Protein AF-0000000066895612 (afdb_homodimer)

InterPro domains:
  IPR000246 Peptidase T2, asparaginase 2 [PF01112] (24-330)
  IPR000246 Peptidase T2, asparaginase 2 [PTHR10188] (34-316)
  IPR029055 Nucleophile aminohydrolases, N-terminal [SSF56235] (32-325)

Foldseek 3Di:
DPPPDPPVPPPPCPVVLPQLPQKKKKFFDDPQLQVLRQQLVVCCVVPVDNQVSQLSSLQSSQVVCPLQWFFFAHQAALVLAFFKKKKKAWQVVRFIFIEERHFQFGSRSVLRVVCRVPHPDHYDYDPVSNVVCVVVPTDGHHSHDPNSVVLNVVCVVVQNPPDDDFQWPPPSNHHDDDTHHHPDPPRPPDDPRPFDPSFWFKMKMWGQGPVLTIMIMIMTRGGHRHHRRDGFQRRPELQQKYHHSQWWIKGKIFRRNLRVVLSQTNQLSVVSVVVDASARSQVVSQVVSCVVVVQTWMKMWIATSSGGIHMETHNDQKTKMWMDGPVDPGIDIDMDGHD/DDDPPPPVPPPPCPVVLPQLPQKKKKFFDDPQLQVLRQQLVVCCVVPVDNQVSQLSSLQSSQVVCPLQWFFFAHQAALVLAFFKKKKKAWQVVRFIFIEERHFQFGSRSVLRVVCRVPHPDHYDYDPVSNVVCVVVPTDGHHSHDPNSVVLNVVCVVQQNPPDDDFQWPPPSNHHDDDTDHNPDPPGPPDDDRPFDPSFWFKMKMWGQGPVLTIMIMIMTSGGHRHHRRDGFQRRPELQQKYHHSQWWIKGKIFRRNQRVVLSQTNQLSVVSVVVDASARSQVVSQVVSCVVVVQTWMKMWIATSSGGIHMETHNDQKTWMWMDGPVDPGIDIDMDGHD

Secondary structure (DSSP, 8-state):
---------------------SEEEEE--SHHHHHHHHHHHHHHHHH--HHHHHHHHHHHHHHHTGGGTSSTTS---TTS---EEEEEEETTTTEEEEEEEE-S-S-HHHHHHHHHHHBS-SEEEHHHHHHHHHHTTPPP-----HHHHHHHHHHHHTTT-S--B-SEES-TTT-----EEPPSS-----------GGG---EEEEEE-TT--EEEEEEE--STTPPTTB--STTSBTTTEEEETTTEEEEEEE-HHHHHTTTHHHHHHHHHHTT--HHHHHHHHHHHHHHH-TT--EEEEEEETTS-EEEEEESSSEEEEEEEETT-SSPEEEEEE--/---------------------SEEEEE--SHHHHHHHHHHHHHHHHH--HHHHHHHHHHHHHHHTGGGTSSTT----TTS---EEEEEEETTTTEEEEEEEE-S-S-HHHHHHHHHHHBS-SEEEHHHHHHHHHHTTPPP-----HHHHHHHHHHHHTTT-S--B-SEES-TTT-----EEPPSS-----------GGG---EEEEEE-TT--EEEEEEE--STTPPTTB--STTSBTTTEEEETTTEEEEEEE-HHHHHTTTHHHHHHHHHHTT--HHHHHHHHHHHHHHH-TT--EEEEEEETTS-EEEEEESSSEEEEEEEETT-SSPEEEEEE--

Sequence (678 aa):
MVWLNALMYFYILIRNCQSEVPLVITTWGSDDFQAATAKAFLTLTKTRDRMESLVEGLTECERLQCDGTVGFGGSPDETGETRLDALVFDGLTHQMGAVGSLPNVKNAARVAYAVMKYTKHSILVGDHAADFAADMGFRRESLYTNSSYIAHRKWIKQNCQPNFRKNVLPNPNKFCGPYKPAIGKNKFIYSQSQVNRRNHDTIGMIIIDSENNIAAGTSTNGANHKVPGRIGDSPIPGAGAYADNDIGGAVSTGDGDIMMRFVSSYQTVHYMREGKTPTAAAEITVRAISRKYPNFFGAIVAVNKNGHFGAACHGMDSFTFCTQNLNFKKVKVMSITCIMVWLNALMYFYILIRNCQSEVPLVITTWGSDDFQAATAKAFLTLTKTRDRMESLVEGLTECERLQCDGTVGFGGSPDETGETRLDALVFDGLTHQMGAVGSLPNVKNAARVAYAVMKYTKHSILVGDHAADFAADMGFRRESLYTNSSYIAHRKWIKQNCQPNFRKNVLPNPNKFCGPYKPAIGKNKFIYSQSQVNRRNHDTIGMIIIDSENNIAAGTSTNGANHKVPGRIGDSPIPGAGAYADNDIGGAVSTGDGDIMMRFVSSYQTVHYMREGKTPTAAAEITVRAISRKYPNFFGAIVAVNKNGHFGAACHGMDSFTFCTQNLNFKKVKVMSITCI

Nearest PDB structures (foldseek):
  9gaf-assembly1_A  TM=9.233E-01  e=8.851E-32  Elizabethkingia meningoseptica
  4o47-assembly1_B  TM=8.299E-01  e=7.944E-27  Cavia porcellus
  4o47-assembly1_A  TM=8.163E-01  e=3.533E-27  Cavia porcellus
  4o0d-assembly1_A  TM=8.291E-01  e=3.773E-26  Homo sapiens
  1apy-assembly1_C  TM=9.769E-01  e=3.639E-18  Homo sapiens

Organism: Onchocerca volvulus (NCBI:txid6282)

Structure (mmCIF, N/CA/C/O backbone):
data_AF-0000000066895612-model_v1
#
loop_
_entity.id
_entity.type
_entity.pdbx_description
1 polymer N(4)-(beta-N-acetylglucosaminyl)-L-asparaginase
#
loop_
_atom_site.group_PDB
_atom_site.id
_atom_site.type_symbol
_atom_site.label_atom_id
_atom_site.label_alt_id
_atom_site.label_comp_id
_atom_site.label_asym_id
_atom_site.label_entity_id
_atom_site.label_seq_id
_atom_site.pdbx_PDB_ins_code
_atom_site.Cartn_x
_atom_site.Cartn_y
_atom_site.Cartn_z
_atom_site.occupancy
_atom_site.B_iso_or_equiv
_atom_site.auth_seq_id
_atom_site.auth_comp_id
_atom_site.auth_asym_id
_atom_site.auth_atom_id
_atom_site.pdbx_PDB_model_num
ATOM 1 N N . MET A 1 1 ? -11.93 11.633 75.562 1 25.3 1 MET A N 1
ATOM 2 C CA . MET A 1 1 ? -12.984 12.078 74.688 1 25.3 1 MET A CA 1
ATOM 3 C C . MET A 1 1 ? -12.438 12.32 73.25 1 25.3 1 MET A C 1
ATOM 5 O O . MET A 1 1 ? -13.195 12.414 72.312 1 25.3 1 MET A O 1
ATOM 9 N N . VAL A 1 2 ? -11.234 12.852 73.062 1 30.84 2 VAL A N 1
ATOM 10 C CA . VAL A 1 2 ? -10.875 13.602 71.812 1 30.84 2 VAL A CA 1
ATOM 11 C C . VAL A 1 2 ? -10.625 12.633 70.688 1 30.84 2 VAL A C 1
ATOM 13 O O . VAL A 1 2 ? -9.539 12.07 70.562 1 30.84 2 VAL A O 1
ATOM 16 N N . TRP A 1 3 ? -11.422 11.609 70.5 1 31.06 3 TRP A N 1
ATOM 17 C CA . TRP A 1 3 ? -11.477 10.641 69.438 1 31.06 3 TRP A CA 1
ATOM 18 C C . TRP A 1 3 ? -11.688 11.344 68.062 1 31.06 3 TRP A C 1
ATOM 20 O O . TRP A 1 3 ? -12.828 11.594 67.688 1 31.06 3 TRP A O 1
ATOM 30 N N . LEU A 1 4 ? -11.117 12.609 67.875 1 33.41 4 LEU A N 1
ATOM 31 C CA . LEU A 1 4 ? -11.328 13.344 66.688 1 33.41 4 LEU A CA 1
ATOM 32 C C . LEU A 1 4 ? -11.07 12.453 65.438 1 33.41 4 LEU A C 1
ATOM 34 O O . LEU A 1 4 ? -10.062 11.742 65.438 1 33.41 4 LEU A O 1
ATOM 38 N N . ASN A 1 5 ? -12.102 12.188 64.625 1 26.89 5 ASN A N 1
ATOM 39 C CA . ASN A 1 5 ? -12.453 11.484 63.406 1 26.89 5 ASN A CA 1
ATOM 40 C C . ASN A 1 5 ? -11.547 11.883 62.25 1 26.89 5 ASN A C 1
ATOM 42 O O . ASN A 1 5 ? -11.477 13.055 61.906 1 26.89 5 ASN A O 1
ATOM 46 N N . ALA A 1 6 ? -10.422 11.227 62 1 33.91 6 ALA A N 1
ATOM 47 C CA . ALA A 1 6 ? -9.516 11.266 60.844 1 33.91 6 ALA A CA 1
ATOM 48 C C . ALA A 1 6 ? -10.281 11.164 59.531 1 33.91 6 ALA A C 1
ATOM 50 O O . ALA A 1 6 ? -10.523 10.062 59.031 1 33.91 6 ALA A O 1
ATOM 51 N N . LEU A 1 7 ? -11.469 11.875 59.344 1 28.34 7 LEU A N 1
ATOM 52 C CA . LEU A 1 7 ? -12.125 11.789 58.031 1 28.34 7 LEU A CA 1
ATOM 53 C C . LEU A 1 7 ? -11.195 12.266 56.938 1 28.34 7 LEU A C 1
ATOM 55 O O . LEU A 1 7 ? -10.984 13.469 56.75 1 28.34 7 LEU A O 1
ATOM 59 N N . MET A 1 8 ? -10.031 11.805 56.781 1 30.44 8 MET A N 1
ATOM 60 C CA . MET A 1 8 ? -9.227 12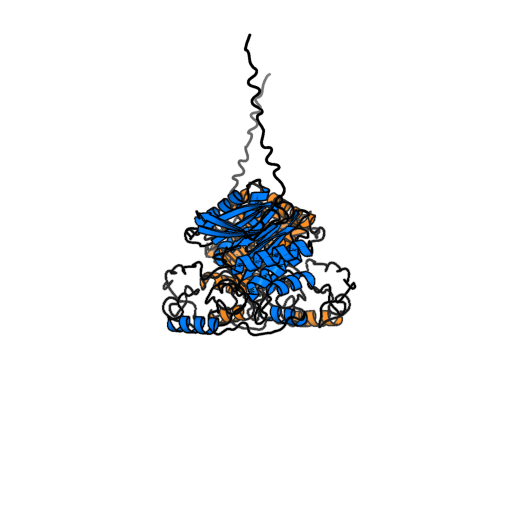.188 55.625 1 30.44 8 MET A CA 1
ATOM 61 C C . MET A 1 8 ? -10.016 12.031 54.312 1 30.44 8 MET A C 1
ATOM 63 O O . MET A 1 8 ? -10.539 10.953 54.031 1 30.44 8 MET A O 1
ATOM 67 N N . TYR A 1 9 ? -10.719 13.07 53.844 1 27.67 9 TYR A N 1
ATOM 68 C CA . TYR A 1 9 ? -11.336 13.188 52.531 1 27.67 9 TYR A CA 1
ATOM 69 C C . TYR A 1 9 ? -10.398 12.711 51.438 1 27.67 9 TYR A C 1
ATOM 71 O O . TYR A 1 9 ? -9.312 13.266 51.25 1 27.67 9 TYR A O 1
ATOM 79 N N . PHE A 1 10 ? -10.258 11.438 51.25 1 30.48 10 PHE A N 1
ATOM 80 C CA . PHE A 1 10 ? -9.758 10.898 50 1 30.48 10 PHE A CA 1
ATOM 81 C C . PHE A 1 10 ? -10.336 11.664 48.812 1 30.48 10 PHE A C 1
ATOM 83 O O . PHE A 1 10 ? -11.508 11.492 48.469 1 30.48 10 PHE A O 1
ATOM 90 N N . TYR A 1 11 ? -10.094 12.969 48.75 1 28.09 11 TYR A N 1
ATOM 91 C CA . TYR A 1 11 ? -10.367 13.609 47.469 1 28.09 11 TYR A CA 1
ATOM 92 C C . TYR A 1 11 ? -9.852 12.758 46.312 1 28.09 11 TYR A C 1
ATOM 94 O O . TYR A 1 11 ? -8.641 12.586 46.156 1 28.09 11 TYR A O 1
ATOM 102 N N . ILE A 1 12 ? -10.508 11.633 46.125 1 29.28 12 ILE A N 1
ATOM 103 C CA . ILE A 1 12 ? -10.383 10.969 44.844 1 29.28 12 ILE A CA 1
ATOM 104 C C . ILE A 1 12 ? -10.359 12.016 43.719 1 29.28 12 ILE A C 1
ATOM 106 O O . ILE A 1 12 ? -11.336 12.75 43.531 1 29.28 12 ILE A O 1
ATOM 110 N N . LEU A 1 13 ? -9.328 12.773 43.625 1 29.61 13 LEU A N 1
ATOM 111 C CA . LEU A 1 13 ? -9.148 13.469 42.344 1 29.61 13 LEU A CA 1
ATOM 112 C C . LEU A 1 13 ? -9.695 12.633 41.219 1 29.61 13 LEU A C 1
ATOM 114 O O . LEU A 1 13 ? -9.156 11.57 40.906 1 29.61 13 LEU A O 1
ATOM 118 N N . ILE A 1 14 ? -10.953 12.352 41.219 1 31.86 14 ILE A N 1
ATOM 119 C CA . ILE A 1 14 ? -11.578 12.062 39.938 1 31.86 14 ILE A CA 1
ATOM 120 C C . ILE A 1 14 ? -10.992 12.977 38.844 1 31.86 14 ILE A C 1
ATOM 122 O O . ILE A 1 14 ? -11.297 14.172 38.812 1 31.86 14 ILE A O 1
ATOM 126 N N . ARG A 1 15 ? -9.711 13.031 38.75 1 34 15 ARG A N 1
ATOM 127 C CA . ARG A 1 15 ? -9.328 13.625 37.5 1 34 15 ARG A CA 1
ATOM 128 C C . ARG A 1 15 ? -10.367 13.32 36.406 1 34 15 ARG A C 1
ATOM 130 O O . ARG A 1 15 ? -10.641 12.156 36.125 1 34 15 ARG A O 1
ATOM 137 N N . ASN A 1 16 ? -11.508 13.922 36.344 1 36.06 16 ASN A N 1
ATOM 138 C CA . ASN A 1 16 ? -12.352 14.008 35.156 1 36.06 16 ASN A CA 1
ATOM 139 C C . ASN A 1 16 ? -11.555 13.734 33.906 1 36.06 16 ASN A C 1
ATOM 141 O O . ASN A 1 16 ? -10.617 14.461 33.562 1 36.06 16 ASN A O 1
ATOM 145 N N . CYS A 1 17 ? -11.211 12.555 33.625 1 40.84 17 CYS A N 1
ATOM 146 C CA . CYS A 1 17 ? -10.672 12.102 32.344 1 40.84 17 CYS A CA 1
ATOM 147 C C . CYS A 1 17 ? -11.227 12.93 31.188 1 40.84 17 CYS A C 1
ATOM 149 O O . CYS A 1 17 ? -12.273 12.609 30.625 1 40.84 17 CYS A O 1
ATOM 151 N N . GLN A 1 18 ? -11.477 14.258 31.391 1 47.38 18 GLN A N 1
ATOM 152 C CA . GLN A 1 18 ? -11.938 15.148 30.328 1 47.38 18 GLN A CA 1
ATOM 153 C C . GLN A 1 18 ? -11.336 14.75 28.984 1 47.38 18 GLN A C 1
ATOM 155 O O . GLN A 1 18 ? -10.141 14.484 28.891 1 47.38 18 GLN A O 1
ATOM 160 N N . SER A 1 19 ? -12.258 14.508 28.094 1 60.88 19 SER A N 1
ATOM 161 C CA . SER A 1 19 ? -11.992 14.203 26.688 1 60.88 19 SER A CA 1
ATOM 162 C C . SER A 1 19 ? -11.008 15.203 26.094 1 60.88 19 SER A C 1
ATOM 164 O O . SER A 1 19 ? -11.133 16.406 26.297 1 60.88 19 SER A O 1
ATOM 166 N N . GLU A 1 20 ? -9.867 14.922 25.688 1 83 20 GLU A N 1
ATOM 167 C CA . GLU A 1 20 ? -8.82 15.719 25.078 1 83 20 GLU A CA 1
ATOM 168 C C . GLU A 1 20 ? -9.133 16.031 23.609 1 83 20 GLU A C 1
ATOM 170 O O . GLU A 1 20 ? -8.25 16.422 22.859 1 83 20 GLU A O 1
ATOM 175 N N . VAL A 1 21 ? -10.555 15.961 23.344 1 88.56 21 VAL A N 1
ATOM 176 C CA . VAL A 1 21 ? -10.945 16.219 21.969 1 88.56 21 VAL A CA 1
ATOM 177 C C . VAL A 1 21 ? -11.656 17.578 21.875 1 88.56 21 VAL A C 1
ATOM 179 O O . VAL A 1 21 ? -12.281 18.016 22.844 1 88.56 21 VAL A O 1
ATOM 182 N N . PRO A 1 22 ? -11.688 18.234 20.75 1 96.25 22 PRO A N 1
ATOM 183 C CA . PRO A 1 22 ? -10.977 17.891 19.516 1 96.25 22 PRO A CA 1
ATOM 184 C C . PRO A 1 22 ? -9.461 17.922 19.672 1 96.25 22 PRO A C 1
ATOM 186 O O . PRO A 1 22 ? -8.945 18.625 20.547 1 96.25 22 PRO A O 1
ATOM 189 N N . LEU A 1 23 ? -8.805 17.203 18.828 1 97.5 23 LEU A N 1
ATOM 190 C CA . LEU A 1 23 ? -7.371 16.984 18.969 1 97.5 23 LEU A CA 1
ATOM 191 C C . LEU A 1 23 ? -6.699 16.844 17.609 1 97.5 23 LEU A C 1
ATOM 193 O O . LEU A 1 23 ? -7.262 16.234 16.703 1 97.5 23 LEU A O 1
ATOM 197 N N . VAL A 1 24 ? -5.562 17.469 17.453 1 98.62 24 VAL A N 1
ATOM 198 C CA . VAL A 1 24 ? -4.656 17.25 16.328 1 98.62 24 VAL A CA 1
ATOM 199 C C . VAL A 1 24 ? -3.299 16.766 16.828 1 98.62 24 VAL A C 1
ATOM 201 O O . VAL A 1 24 ? -2.74 17.359 17.766 1 98.62 24 VAL A O 1
ATOM 204 N N . ILE A 1 25 ? -2.771 15.742 16.266 1 98.62 25 ILE A N 1
ATOM 205 C CA . ILE A 1 25 ? -1.437 15.258 16.609 1 98.62 25 ILE A CA 1
ATOM 206 C C . ILE A 1 25 ? -0.631 15.031 15.328 1 98.62 25 ILE A C 1
ATOM 208 O O . ILE A 1 25 ? -1.162 14.531 14.336 1 98.62 25 ILE A O 1
ATOM 212 N N . THR A 1 26 ? 0.641 15.398 15.352 1 98.62 26 THR A N 1
ATOM 213 C CA . THR A 1 26 ? 1.479 15.391 14.156 1 98.62 26 THR A CA 1
ATOM 214 C C . THR A 1 26 ? 2.873 14.859 14.484 1 98.62 26 THR A C 1
ATOM 216 O O . THR A 1 26 ? 3.428 15.156 15.539 1 98.62 26 THR A O 1
ATOM 219 N N . THR A 1 27 ? 3.393 14.094 13.586 1 98.56 27 THR A N 1
ATOM 220 C CA . THR A 1 27 ? 4.777 13.656 13.734 1 98.56 27 THR A CA 1
ATOM 221 C C . THR A 1 27 ? 5.727 14.852 13.68 1 98.56 27 THR A C 1
ATOM 223 O O . THR A 1 27 ? 5.457 15.828 12.984 1 98.56 27 THR A O 1
ATOM 226 N N . TRP A 1 28 ? 6.844 14.781 14.438 1 97.81 28 TRP A N 1
ATOM 227 C CA . TRP A 1 28 ? 7.961 15.719 14.484 1 97.81 28 TRP A CA 1
ATOM 228 C C . TRP A 1 28 ? 7.535 17.031 15.133 1 97.81 28 TRP A C 1
ATOM 230 O O . TRP A 1 28 ? 6.359 17.219 15.453 1 97.81 28 TRP A O 1
ATOM 240 N N . GLY A 1 29 ? 8.5 17.906 15.453 1 96.25 29 GLY A N 1
ATOM 241 C CA . GLY A 1 29 ? 8.18 19.016 16.328 1 96.25 29 GLY A CA 1
ATOM 242 C C . GLY A 1 29 ? 8.789 20.328 15.891 1 96.25 29 GLY A C 1
ATOM 243 O O . GLY A 1 29 ? 8.68 21.344 16.578 1 96.25 29 GLY A O 1
ATOM 244 N N . SER A 1 30 ? 9.453 20.328 14.703 1 96.81 30 SER A N 1
ATOM 245 C CA . SER A 1 30 ? 10.055 21.578 14.234 1 96.81 30 SER A CA 1
ATOM 246 C C . SER A 1 30 ? 8.984 22.625 13.945 1 96.81 30 SER A C 1
ATOM 248 O O . SER A 1 30 ? 7.793 22.328 13.938 1 96.81 30 SER A O 1
ATOM 250 N N . ASP A 1 31 ? 9.383 23.844 13.672 1 97.94 31 ASP A N 1
ATOM 251 C CA . ASP A 1 31 ? 8.484 24.984 13.531 1 97.94 31 ASP A CA 1
ATOM 252 C C . ASP A 1 31 ? 7.477 24.75 12.414 1 97.94 31 ASP A C 1
ATOM 254 O O . ASP A 1 31 ? 6.305 25.109 12.547 1 97.94 31 ASP A O 1
ATOM 258 N N . ASP A 1 32 ? 7.934 24.203 11.352 1 98 32 ASP A N 1
ATOM 259 C CA . ASP A 1 32 ? 7.043 24 10.211 1 98 32 ASP A CA 1
ATOM 260 C C . ASP A 1 32 ? 5.984 22.953 10.523 1 98 32 ASP A C 1
ATOM 262 O O . ASP A 1 32 ? 4.836 23.062 10.086 1 98 32 ASP A O 1
ATOM 266 N N . PHE A 1 33 ? 6.348 21.922 11.266 1 98.44 33 PHE A N 1
ATOM 267 C CA . PHE A 1 33 ? 5.379 20.922 11.688 1 98.44 33 PHE A CA 1
ATOM 268 C C . PHE A 1 33 ? 4.395 21.516 12.688 1 98.44 33 PHE A C 1
ATOM 270 O O . PHE A 1 33 ? 3.213 21.156 12.688 1 98.44 33 PHE A O 1
ATOM 277 N N . GLN A 1 34 ? 4.902 22.359 13.539 1 98.62 34 GLN A N 1
ATOM 278 C CA . GLN A 1 34 ? 4.02 23.062 14.461 1 98.62 34 GLN A CA 1
ATOM 279 C C . GLN A 1 34 ? 3.018 23.938 13.719 1 98.62 34 GLN A C 1
ATOM 281 O O . GLN A 1 34 ? 1.841 23.984 14.078 1 98.62 34 GLN A O 1
ATOM 286 N N . ALA A 1 35 ? 3.541 24.594 12.695 1 98.81 35 ALA A N 1
ATOM 287 C CA . ALA A 1 35 ? 2.662 25.438 11.891 1 98.81 35 ALA A CA 1
ATOM 288 C C . ALA A 1 35 ? 1.569 24.594 11.219 1 98.81 35 ALA A C 1
ATOM 290 O O . ALA A 1 35 ? 0.415 25.031 11.148 1 98.81 35 ALA A O 1
ATOM 291 N N . ALA A 1 36 ? 1.952 23.438 10.688 1 98.81 36 ALA A N 1
ATOM 292 C CA . ALA A 1 36 ? 0.983 22.531 10.078 1 98.81 36 ALA A CA 1
ATOM 293 C C . ALA A 1 36 ? -0.06 22.078 11.094 1 98.81 36 ALA A C 1
ATOM 295 O O . ALA A 1 36 ? -1.252 22.031 10.789 1 98.81 36 ALA A O 1
ATOM 296 N N . THR A 1 37 ? 0.364 21.766 12.273 1 98.88 37 THR A N 1
ATOM 297 C CA . THR A 1 37 ? -0.521 21.359 13.359 1 98.88 37 THR A CA 1
ATOM 298 C C . THR A 1 37 ? -1.495 22.469 13.719 1 98.88 37 THR A C 1
ATOM 300 O O . THR A 1 37 ? -2.693 22.234 13.883 1 98.88 37 THR A O 1
ATOM 303 N N . ALA A 1 38 ? -0.941 23.656 13.867 1 98.81 38 ALA A N 1
ATOM 304 C CA . ALA A 1 38 ? -1.764 24.812 14.195 1 98.81 38 ALA A CA 1
ATOM 305 C C . ALA A 1 38 ? -2.82 25.062 13.125 1 98.81 38 ALA A C 1
ATOM 307 O O . ALA A 1 38 ? -3.975 25.359 13.438 1 98.81 38 ALA A O 1
ATOM 308 N N . LYS A 1 39 ? -2.369 24.984 11.867 1 98.88 39 LYS A N 1
ATOM 309 C CA . LYS A 1 39 ? -3.301 25.172 10.758 1 98.88 39 LYS A CA 1
ATOM 310 C C . LYS A 1 39 ? -4.43 24.141 10.805 1 98.88 39 LYS A C 1
ATOM 312 O O . LYS A 1 39 ? -5.594 24.484 10.594 1 98.88 39 LYS A O 1
ATOM 317 N N . ALA A 1 40 ? -4.09 22.891 11.031 1 98.94 40 ALA A N 1
ATOM 318 C CA . ALA A 1 40 ? -5.09 21.828 11.125 1 98.94 40 ALA A CA 1
ATOM 319 C C . ALA A 1 40 ? -6.078 22.109 12.25 1 98.94 40 ALA A C 1
ATOM 321 O O . ALA A 1 40 ? -7.289 21.969 12.078 1 98.94 40 ALA A O 1
ATOM 322 N N . PHE A 1 41 ? -5.574 22.469 13.391 1 98.75 41 PHE A N 1
ATOM 323 C CA . PHE A 1 41 ? -6.434 22.688 14.547 1 98.75 41 PHE A CA 1
ATOM 324 C C . PHE A 1 41 ? -7.352 23.891 14.312 1 98.75 41 PHE A C 1
ATOM 326 O O . PHE A 1 41 ? -8.531 23.844 14.664 1 98.75 41 PHE A O 1
ATOM 333 N N . LEU A 1 42 ? -6.797 24.969 13.781 1 98.44 42 LEU A N 1
ATOM 334 C CA . LEU A 1 42 ? -7.609 26.141 13.453 1 98.44 42 LEU A CA 1
ATOM 335 C C . LEU A 1 42 ? -8.742 25.766 12.508 1 98.44 42 LEU A C 1
ATOM 337 O O . LEU A 1 42 ? -9.883 26.188 12.703 1 98.44 42 LEU A O 1
ATOM 341 N N . THR A 1 43 ? -8.414 25 11.484 1 98.81 43 THR A N 1
ATOM 342 C CA . THR A 1 43 ? -9.422 24.562 10.531 1 98.81 43 THR A CA 1
ATOM 343 C C . THR A 1 43 ? -10.469 23.688 11.211 1 98.81 43 THR A C 1
ATOM 345 O O . THR A 1 43 ? -11.664 23.797 10.938 1 98.81 43 THR A O 1
ATOM 348 N N . LEU A 1 44 ? -10.008 22.797 12.062 1 98.56 44 LEU A N 1
ATOM 349 C CA . LEU A 1 44 ? -10.906 21.891 12.781 1 98.56 44 LEU A CA 1
ATOM 350 C C . LEU A 1 44 ? -11.906 22.672 13.625 1 98.56 44 LEU A C 1
ATOM 352 O O . LEU A 1 44 ? -13.094 22.359 13.641 1 98.56 44 LEU A O 1
ATOM 356 N N . THR A 1 45 ? -11.422 23.688 14.312 1 96.94 45 THR A N 1
ATOM 357 C CA . THR A 1 45 ? -12.273 24.469 15.195 1 96.94 45 THR A CA 1
ATOM 358 C C . THR A 1 45 ? -13.242 25.344 14.398 1 96.94 45 THR A C 1
ATOM 360 O O . THR A 1 45 ? -14.367 25.578 14.828 1 96.94 45 THR A O 1
ATOM 363 N N . LYS A 1 46 ? -12.82 25.75 13.273 1 97.75 46 LYS A N 1
ATOM 364 C CA . LYS A 1 46 ? -13.641 26.609 12.438 1 97.75 46 LYS A CA 1
ATOM 365 C C . LYS A 1 46 ? -14.711 25.812 11.695 1 97.75 46 LYS A C 1
ATOM 367 O O . LYS A 1 46 ? -15.852 26.25 11.586 1 97.75 46 LYS A O 1
ATOM 372 N N . THR A 1 47 ? -14.344 24.609 11.188 1 97.94 47 THR A N 1
ATOM 373 C CA . THR A 1 47 ? -15.227 23.906 10.266 1 97.94 47 THR A CA 1
ATOM 374 C C . THR A 1 47 ? -15.883 22.703 10.945 1 97.94 47 THR A C 1
ATOM 376 O O . THR A 1 47 ? -16.875 22.172 10.438 1 97.94 47 THR A O 1
ATOM 379 N N . ARG A 1 48 ? -15.258 22.234 11.984 1 97.31 48 ARG A N 1
ATOM 380 C CA . ARG A 1 48 ? -15.68 21.031 12.695 1 97.31 48 ARG A CA 1
ATOM 381 C C . ARG A 1 48 ? -15.602 19.797 11.789 1 97.31 48 ARG A C 1
ATOM 383 O O . ARG A 1 48 ? -16.266 18.797 12.047 1 97.31 48 ARG A O 1
ATOM 390 N N . ASP A 1 49 ? -14.844 19.922 10.719 1 98.19 49 ASP A N 1
ATOM 391 C CA . ASP A 1 49 ? -14.664 18.859 9.742 1 98.19 49 ASP A CA 1
ATOM 392 C C . ASP A 1 49 ? -13.273 18.234 9.844 1 98.19 49 ASP A C 1
ATOM 394 O O . ASP A 1 49 ? -12.281 18.859 9.445 1 98.19 49 ASP A O 1
ATOM 398 N N . ARG A 1 50 ? -13.242 17.031 10.281 1 98.56 50 ARG A N 1
ATOM 399 C CA . ARG A 1 50 ? -11.969 16.359 10.531 1 98.56 50 ARG A CA 1
ATOM 400 C C . ARG A 1 50 ? -11.188 16.156 9.242 1 98.56 50 ARG A C 1
ATOM 402 O O . ARG A 1 50 ? -9.961 16.25 9.227 1 98.56 50 ARG A O 1
ATOM 409 N N . MET A 1 51 ? -11.883 15.867 8.094 1 98.81 51 MET A N 1
ATOM 410 C CA . MET A 1 51 ? -11.188 15.641 6.832 1 98.81 51 MET A CA 1
ATOM 411 C C . MET A 1 51 ? -10.602 16.938 6.285 1 98.81 51 MET A C 1
ATOM 413 O O . MET A 1 51 ? -9.477 16.953 5.789 1 98.81 51 MET A O 1
ATOM 417 N N . GLU A 1 52 ? -11.367 18 6.352 1 98.81 52 GLU A N 1
ATOM 418 C CA . GLU A 1 52 ? -10.836 19.297 5.938 1 98.81 52 GLU A CA 1
ATOM 419 C C . GLU A 1 52 ? -9.641 19.703 6.789 1 98.81 52 GLU A C 1
ATOM 421 O O . GLU A 1 52 ? -8.656 20.234 6.27 1 98.81 52 GLU A O 1
ATOM 426 N N . SER A 1 53 ? -9.797 19.484 8.078 1 98.94 53 SER A N 1
ATOM 427 C CA . SER A 1 53 ? -8.703 19.75 9 1 98.94 53 SER A CA 1
ATOM 428 C C . SER A 1 53 ? -7.445 18.984 8.609 1 98.94 53 SER A C 1
ATOM 430 O O . SER A 1 53 ? -6.367 19.578 8.492 1 98.94 53 SER A O 1
ATOM 432 N N . LEU A 1 54 ? -7.598 17.703 8.398 1 99 54 LEU A N 1
ATOM 433 C CA . LEU A 1 54 ? -6.484 16.828 8.023 1 99 54 LEU A CA 1
ATOM 434 C C . LEU A 1 54 ? -5.816 17.328 6.75 1 99 54 LEU A C 1
ATOM 436 O O . LEU A 1 54 ? -4.594 17.5 6.711 1 99 54 LEU A O 1
ATOM 440 N N . VAL A 1 55 ? -6.566 17.578 5.719 1 98.94 55 VAL A N 1
ATOM 441 C CA . VAL A 1 55 ? -6.043 17.953 4.406 1 98.94 55 VAL A CA 1
ATOM 442 C C . VAL A 1 55 ? -5.348 19.297 4.492 1 98.94 55 VAL A C 1
ATOM 444 O O . VAL A 1 55 ? -4.27 19.484 3.924 1 98.94 55 VAL A O 1
ATOM 447 N N . GLU A 1 56 ? -5.918 20.234 5.234 1 98.94 56 GLU A N 1
ATOM 448 C CA . GLU A 1 56 ? -5.32 21.562 5.371 1 98.94 56 GLU A CA 1
ATOM 449 C C . GLU A 1 56 ? -3.996 21.484 6.129 1 98.94 56 GLU A C 1
ATOM 451 O O . GLU A 1 56 ? -3.047 22.203 5.797 1 98.94 56 GLU A O 1
ATOM 456 N N . GLY A 1 57 ? -3.99 20.688 7.168 1 98.94 57 GLY A N 1
ATOM 457 C CA . GLY A 1 57 ? -2.75 20.516 7.91 1 98.94 57 GLY A CA 1
ATOM 458 C C . GLY A 1 57 ? -1.634 19.922 7.078 1 98.94 57 GLY A C 1
ATOM 459 O O . GLY A 1 57 ? -0.519 20.438 7.055 1 98.94 57 GLY A O 1
ATOM 460 N N . LEU A 1 58 ? -1.912 18.844 6.371 1 98.94 58 LEU A N 1
ATOM 461 C CA . LEU A 1 58 ? -0.926 18.188 5.512 1 98.94 58 LEU A CA 1
ATOM 462 C C . LEU A 1 58 ? -0.464 19.141 4.41 1 98.94 58 LEU A C 1
ATOM 464 O O . LEU A 1 58 ? 0.732 19.234 4.125 1 98.94 58 LEU A O 1
ATOM 468 N N . THR A 1 59 ? -1.403 19.828 3.834 1 98.88 59 THR A N 1
ATOM 469 C CA . THR A 1 59 ? -1.109 20.75 2.74 1 98.88 59 THR A CA 1
ATOM 470 C C . THR A 1 59 ? -0.227 21.891 3.219 1 98.88 59 THR A C 1
ATOM 472 O O . THR A 1 59 ? 0.641 22.359 2.482 1 98.88 59 THR A O 1
ATOM 475 N N . GLU A 1 60 ? -0.479 22.375 4.434 1 98.94 60 GLU A N 1
ATOM 476 C CA . GLU A 1 60 ? 0.362 23.422 4.992 1 98.94 60 GLU A CA 1
ATOM 477 C C . GLU A 1 60 ? 1.816 22.984 5.094 1 98.94 60 GLU A C 1
ATOM 479 O O . GLU A 1 60 ? 2.732 23.734 4.781 1 98.94 60 GLU A O 1
ATOM 484 N N . CYS A 1 61 ? 2.025 21.766 5.547 1 98.81 61 CYS A N 1
ATOM 485 C CA . CYS A 1 61 ? 3.385 21.25 5.629 1 98.81 61 CYS A CA 1
ATOM 486 C C . CYS A 1 61 ? 4.008 21.125 4.242 1 98.81 61 CYS A C 1
ATOM 488 O O . CYS A 1 61 ? 5.203 21.375 4.074 1 98.81 61 CYS A O 1
ATOM 490 N N . GLU A 1 62 ? 3.225 20.688 3.266 1 98.75 62 GLU A N 1
ATOM 491 C CA . GLU A 1 62 ? 3.713 20.641 1.89 1 98.75 62 GLU A CA 1
ATOM 492 C C . GLU A 1 62 ? 4.148 22.016 1.408 1 98.75 62 GLU A C 1
ATOM 494 O O . GLU A 1 62 ? 5.227 22.172 0.832 1 98.75 62 GLU A O 1
ATOM 499 N N . ARG A 1 63 ? 3.332 22.984 1.641 1 98.56 63 ARG A N 1
ATOM 500 C CA . ARG A 1 63 ? 3.594 24.344 1.219 1 98.56 63 ARG A CA 1
ATOM 501 C C . ARG A 1 63 ? 4.867 24.891 1.865 1 98.56 63 ARG A C 1
ATOM 503 O O . ARG A 1 63 ? 5.66 25.578 1.213 1 98.56 63 ARG A O 1
ATOM 510 N N . LEU A 1 64 ? 5.031 24.531 3.133 1 98.38 64 LEU A N 1
ATOM 511 C CA . LEU A 1 64 ? 6.164 25.031 3.9 1 98.38 64 LEU A CA 1
ATOM 512 C C . LEU A 1 64 ? 7.414 24.203 3.637 1 98.38 64 LEU A C 1
ATOM 514 O O . LEU A 1 64 ? 8.508 24.547 4.098 1 98.38 64 LEU A O 1
ATOM 518 N N . GLN A 1 65 ? 7.258 23.141 2.863 1 97.62 65 GLN A N 1
ATOM 519 C CA . GLN A 1 65 ? 8.367 22.219 2.623 1 97.62 65 GLN A CA 1
ATOM 520 C C . GLN A 1 65 ? 9.023 21.797 3.934 1 97.62 65 GLN A C 1
ATOM 522 O O . GLN A 1 65 ? 10.234 21.906 4.094 1 97.62 65 GLN A O 1
ATOM 527 N N . CYS A 1 66 ? 8.156 21.234 4.859 1 97.44 66 CYS A N 1
ATOM 528 C CA . CYS A 1 66 ? 8.594 20.922 6.215 1 97.44 66 CYS A CA 1
ATOM 529 C C . CYS A 1 66 ? 9.859 20.078 6.199 1 97.44 66 CYS A C 1
ATOM 531 O O . CYS A 1 66 ? 9.867 18.984 5.617 1 97.44 66 CYS A O 1
ATOM 533 N N . ASP A 1 67 ? 10.945 20.641 6.793 1 94.75 67 ASP A N 1
ATOM 534 C CA . ASP A 1 67 ? 12.242 20.016 6.984 1 94.75 67 ASP A CA 1
ATOM 535 C C . ASP A 1 67 ? 12.852 19.578 5.648 1 94.75 67 ASP A C 1
ATOM 537 O O . ASP A 1 67 ? 13.836 18.844 5.613 1 94.75 67 ASP A O 1
ATOM 541 N N . GLY A 1 68 ? 12.25 19.953 4.562 1 95.12 68 GLY A N 1
ATOM 542 C CA . GLY A 1 68 ? 12.727 19.547 3.25 1 95.12 68 GLY A CA 1
ATOM 543 C C . GLY A 1 68 ? 12.328 18.141 2.873 1 95.12 68 GLY A C 1
ATOM 544 O O . GLY A 1 68 ? 12.695 17.656 1.802 1 95.12 68 GLY A O 1
ATOM 545 N N . THR A 1 69 ? 11.531 17.438 3.723 1 96.12 69 THR A N 1
ATOM 546 C CA . THR A 1 69 ? 11.156 16.047 3.506 1 96.12 69 THR A CA 1
ATOM 547 C C . THR A 1 69 ? 9.688 15.93 3.129 1 96.12 69 THR A C 1
ATOM 549 O O . THR A 1 69 ? 9.188 14.828 2.891 1 96.12 69 THR A O 1
ATOM 552 N N . VAL A 1 70 ? 8.984 17.031 3.139 1 98.06 70 VAL A N 1
ATOM 553 C CA . VAL A 1 70 ? 7.574 17.094 2.762 1 98.06 70 VAL A CA 1
ATOM 554 C C . VAL A 1 70 ? 7.371 18.156 1.693 1 98.06 70 VAL A C 1
ATOM 556 O O . VAL A 1 70 ? 7.922 19.266 1.793 1 98.06 70 VAL A O 1
ATOM 559 N N . GLY A 1 71 ? 6.613 17.797 0.684 1 98.12 71 GLY A N 1
ATOM 560 C CA . GLY A 1 71 ? 6.285 18.797 -0.323 1 98.12 71 GLY A CA 1
ATOM 561 C C . GLY A 1 71 ? 7.32 18.891 -1.428 1 98.12 71 GLY A C 1
ATOM 562 O O . GLY A 1 71 ? 8.203 18.031 -1.537 1 98.12 71 GLY A O 1
ATOM 563 N N . PHE A 1 72 ? 7.176 19.875 -2.279 1 98.06 72 PHE A N 1
ATOM 564 C CA . PHE A 1 72 ? 8.047 20.078 -3.432 1 98.06 72 PHE A CA 1
ATOM 565 C C . PHE A 1 72 ? 9.438 20.516 -2.99 1 98.06 72 PHE A C 1
ATOM 567 O O . PHE A 1 72 ? 9.617 21 -1.875 1 98.06 72 PHE A O 1
ATOM 574 N N . GLY A 1 73 ? 10.422 20.234 -3.803 1 96.25 73 GLY A N 1
ATOM 575 C CA . GLY A 1 73 ? 11.742 20.812 -3.635 1 96.25 73 GLY A CA 1
ATOM 576 C C . GLY A 1 73 ? 12.672 19.953 -2.797 1 96.25 73 GLY A C 1
ATOM 577 O O . GLY A 1 73 ? 13.812 20.328 -2.541 1 96.25 73 GLY A O 1
ATOM 578 N N . GLY A 1 74 ? 12.133 18.797 -2.418 1 93.88 74 GLY A N 1
ATOM 579 C CA . GLY A 1 74 ? 12.992 17.938 -1.611 1 93.88 74 GLY A CA 1
ATOM 580 C C . GLY A 1 74 ? 13.141 16.547 -2.176 1 93.88 74 GLY A C 1
ATOM 581 O O . GLY A 1 74 ? 12.398 16.156 -3.084 1 93.88 74 GLY A O 1
ATOM 582 N N . SER A 1 75 ? 14.172 15.875 -1.746 1 95.06 75 SER A N 1
ATOM 583 C CA . SER A 1 75 ? 14.445 14.453 -1.935 1 95.06 75 SER A CA 1
ATOM 584 C C . SER A 1 75 ? 14.344 14.062 -3.404 1 95.06 75 SER A C 1
ATOM 586 O O . SER A 1 75 ? 13.562 13.18 -3.766 1 95.06 75 SER A O 1
ATOM 588 N N . PRO A 1 76 ? 15.188 14.648 -4.254 1 97.06 76 PRO A N 1
ATOM 589 C CA . PRO A 1 76 ? 15.188 14.203 -5.648 1 97.06 76 PRO A CA 1
ATOM 590 C C . PRO A 1 76 ? 15.57 12.734 -5.801 1 97.06 76 PRO A C 1
ATOM 592 O O . PRO A 1 76 ? 16.406 12.227 -5.043 1 97.06 76 PRO A O 1
ATOM 595 N N . ASP A 1 77 ? 14.961 12.055 -6.758 1 97.31 77 ASP A N 1
ATOM 596 C CA . ASP A 1 77 ? 15.344 10.672 -7.031 1 97.31 77 ASP A CA 1
ATOM 597 C C . ASP A 1 77 ? 16.656 10.609 -7.812 1 97.31 77 ASP A C 1
ATOM 599 O O . ASP A 1 77 ? 17.344 11.617 -7.957 1 97.31 77 ASP A O 1
ATOM 603 N N . GLU A 1 78 ? 17.047 9.438 -8.281 1 97.81 78 GLU A N 1
ATOM 604 C CA . GLU A 1 78 ? 18.312 9.242 -8.961 1 97.81 78 GLU A CA 1
ATOM 605 C C . GLU A 1 78 ? 18.438 10.133 -10.195 1 97.81 78 GLU A C 1
ATOM 607 O O . GLU A 1 78 ? 19.531 10.43 -10.656 1 97.81 78 GLU A O 1
ATOM 612 N N . THR A 1 79 ? 17.297 10.57 -10.742 1 97.31 79 THR A N 1
ATOM 613 C CA . THR A 1 79 ? 17.297 11.375 -11.961 1 97.31 79 THR A CA 1
ATOM 614 C C . THR A 1 79 ? 17.156 12.859 -11.625 1 97.31 79 THR A C 1
ATOM 616 O O . THR A 1 79 ? 17.109 13.703 -12.523 1 97.31 79 THR A O 1
ATOM 619 N N . GLY A 1 80 ? 16.969 13.148 -10.359 1 97.38 80 GLY A N 1
ATOM 620 C CA . GLY A 1 80 ? 16.844 14.531 -9.922 1 97.38 80 GLY A CA 1
ATOM 621 C C . GLY A 1 80 ? 15.398 14.984 -9.797 1 97.38 80 GLY A C 1
ATOM 622 O O . GLY A 1 80 ? 15.125 16.141 -9.484 1 97.38 80 GLY A O 1
ATOM 623 N N . GLU A 1 81 ? 14.516 14.109 -9.984 1 97.62 81 GLU A N 1
ATOM 624 C CA . GLU A 1 81 ? 13.102 14.469 -9.938 1 97.62 81 GLU A CA 1
ATOM 625 C C . GLU A 1 81 ? 12.531 14.281 -8.531 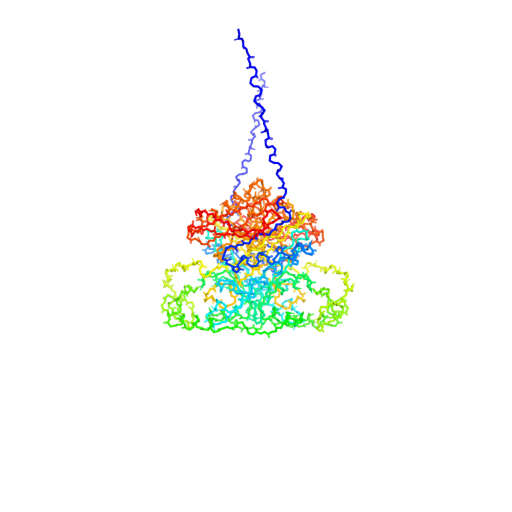1 97.62 81 GLU A C 1
ATOM 627 O O . GLU A 1 81 ? 12.859 13.312 -7.844 1 97.62 81 GLU A O 1
ATOM 632 N N . THR A 1 82 ? 11.727 15.266 -8.102 1 97.81 82 THR A N 1
ATOM 633 C CA . THR A 1 82 ? 10.953 15.141 -6.867 1 97.81 82 THR A CA 1
ATOM 634 C C . THR A 1 82 ? 9.539 14.648 -7.16 1 97.81 82 THR A C 1
ATOM 636 O O . THR A 1 82 ? 8.875 15.172 -8.055 1 97.81 82 THR A O 1
ATOM 639 N N . ARG A 1 83 ? 9.102 13.648 -6.492 1 98.25 83 ARG A N 1
ATOM 640 C CA . ARG A 1 83 ? 7.73 13.156 -6.551 1 98.25 83 ARG A CA 1
ATOM 641 C C . ARG A 1 83 ? 7.148 12.992 -5.148 1 98.25 83 ARG A C 1
ATOM 643 O O . ARG A 1 83 ? 7.891 12.914 -4.168 1 98.25 83 ARG A O 1
ATOM 650 N N . LEU A 1 84 ? 5.871 13.039 -5.066 1 98.81 84 LEU A N 1
ATOM 651 C CA . LEU A 1 84 ? 5.234 13.133 -3.756 1 98.81 84 LEU A CA 1
ATOM 652 C C . LEU A 1 84 ? 4.312 11.945 -3.516 1 98.81 84 LEU A C 1
ATOM 654 O O . LEU A 1 84 ? 3.773 11.367 -4.465 1 98.81 84 LEU A O 1
ATOM 658 N N . ASP A 1 85 ? 4.117 11.539 -2.273 1 98.81 85 ASP A N 1
ATOM 659 C CA . ASP A 1 85 ? 3.174 10.547 -1.778 1 98.81 85 ASP A CA 1
ATOM 660 C C . ASP A 1 85 ? 2.26 11.133 -0.709 1 98.81 85 ASP A C 1
ATOM 662 O O . ASP A 1 85 ? 2.695 11.953 0.108 1 98.81 85 ASP A O 1
ATOM 666 N N . ALA A 1 86 ? 1.029 10.727 -0.703 1 98.94 86 ALA A N 1
ATOM 667 C CA . ALA A 1 86 ? 0.102 11.203 0.323 1 98.94 86 ALA A CA 1
ATOM 668 C C . ALA A 1 86 ? -1.05 10.219 0.516 1 98.94 86 ALA A C 1
ATOM 670 O O . ALA A 1 86 ? -1.403 9.477 -0.405 1 98.94 86 ALA A O 1
ATOM 671 N N . LEU A 1 87 ? -1.605 10.227 1.688 1 98.94 87 LEU A N 1
ATOM 672 C CA . LEU A 1 87 ? -2.736 9.391 2.084 1 98.94 87 LEU A CA 1
ATOM 673 C C . LEU A 1 87 ? -3.684 10.164 2.996 1 98.94 87 LEU A C 1
ATOM 675 O O . LEU A 1 87 ? -3.24 10.875 3.902 1 98.94 87 LEU A O 1
ATOM 679 N N . VAL A 1 88 ? -4.961 10.094 2.742 1 98.94 88 VAL A N 1
ATOM 680 C CA . VAL A 1 88 ? -5.992 10.516 3.688 1 98.94 88 VAL A CA 1
ATOM 681 C C . VAL A 1 88 ? -6.918 9.344 3.994 1 98.94 88 VAL A C 1
ATOM 683 O O . VAL A 1 88 ? -7.301 8.594 3.094 1 98.94 88 VAL A O 1
ATOM 686 N N . PHE A 1 89 ? -7.23 9.117 5.211 1 98.94 89 PHE A N 1
ATOM 687 C CA . PHE A 1 89 ? -8.023 7.996 5.688 1 98.94 89 PHE A CA 1
ATOM 688 C C . PHE A 1 89 ? -9.078 8.461 6.688 1 98.94 89 PHE A C 1
ATOM 690 O O . PHE A 1 89 ? -8.742 9.008 7.738 1 98.94 89 PHE A O 1
ATOM 697 N N . ASP A 1 90 ? -10.328 8.258 6.391 1 98.88 90 ASP A N 1
ATOM 698 C CA . ASP A 1 90 ? -11.453 8.641 7.246 1 98.88 90 ASP A CA 1
ATOM 699 C C . ASP A 1 90 ? -11.93 7.457 8.078 1 98.88 90 ASP A C 1
ATOM 701 O O . ASP A 1 90 ? -12.602 6.562 7.57 1 98.88 90 ASP A O 1
ATOM 705 N N . GLY A 1 91 ? -11.648 7.547 9.383 1 98.5 91 GLY A N 1
ATOM 706 C CA . GLY A 1 91 ? -12.016 6.453 10.273 1 98.5 91 GLY A CA 1
ATOM 707 C C . GLY A 1 91 ? -13.516 6.223 10.344 1 98.5 91 GLY A C 1
ATOM 708 O O . GLY A 1 91 ? -13.961 5.094 10.555 1 98.5 91 GLY A O 1
ATOM 709 N N . LEU A 1 92 ? -14.266 7.219 10.156 1 97.81 92 LEU A N 1
ATOM 710 C CA . LEU A 1 92 ? -15.719 7.129 10.297 1 97.81 92 LEU A CA 1
ATOM 711 C C . LEU A 1 92 ? -16.328 6.34 9.141 1 97.81 92 LEU A C 1
ATOM 713 O O . LEU A 1 92 ? -17.094 5.406 9.359 1 97.81 92 LEU A O 1
ATOM 717 N N . THR A 1 93 ? -15.992 6.68 7.934 1 97.12 93 THR A N 1
ATOM 718 C CA . THR A 1 93 ? -16.578 6.043 6.762 1 97.12 93 THR A CA 1
ATOM 719 C C . THR A 1 93 ? -15.719 4.879 6.289 1 97.12 93 THR A C 1
ATOM 721 O O . THR A 1 93 ? -16.156 4.066 5.469 1 97.12 93 THR A O 1
ATOM 724 N N . HIS A 1 94 ? -14.516 4.844 6.781 1 98.25 94 HIS A N 1
ATOM 725 C CA . HIS A 1 94 ? -13.5 3.877 6.391 1 98.25 94 HIS A CA 1
ATOM 726 C C . HIS A 1 94 ? -13.156 4.004 4.91 1 98.25 94 HIS A C 1
ATOM 728 O O . HIS A 1 94 ? -12.859 3.008 4.246 1 98.25 94 HIS A O 1
ATOM 734 N N . GLN A 1 95 ? -13.305 5.234 4.34 1 98.06 95 GLN A N 1
ATOM 735 C CA . GLN A 1 95 ? -12.836 5.59 3.004 1 98.06 95 GLN A CA 1
ATOM 736 C C . GLN A 1 95 ? -11.414 6.156 3.057 1 98.06 95 GLN A C 1
ATOM 738 O O . GLN A 1 95 ? -10.953 6.594 4.113 1 98.06 95 GLN A O 1
ATOM 743 N N . MET A 1 96 ? -10.805 6.082 1.89 1 98.81 96 MET A N 1
ATOM 744 C CA . MET A 1 96 ? -9.453 6.629 1.804 1 98.81 96 MET A CA 1
ATOM 745 C C . MET A 1 96 ? -9.164 7.137 0.396 1 98.81 96 MET A C 1
ATOM 747 O O . MET A 1 96 ? -9.914 6.859 -0.539 1 98.81 96 MET A O 1
ATOM 751 N N . GLY A 1 97 ? -8.188 7.914 0.257 1 98.94 97 GLY A N 1
ATOM 752 C CA . GLY A 1 97 ? -7.547 8.32 -0.985 1 98.94 97 GLY A CA 1
ATOM 753 C C . GLY A 1 97 ? -6.043 8.484 -0.856 1 98.94 97 GLY A C 1
ATOM 754 O O . GLY A 1 97 ? -5.555 8.961 0.17 1 98.94 97 GLY A O 1
ATOM 755 N N . ALA A 1 98 ? -5.359 8.109 -1.886 1 99 98 ALA A N 1
ATOM 756 C CA . ALA A 1 98 ? -3.904 8.227 -1.838 1 99 98 ALA A CA 1
ATOM 757 C C . ALA A 1 98 ? -3.326 8.461 -3.232 1 99 98 ALA A C 1
ATOM 759 O O . ALA A 1 98 ? -3.945 8.094 -4.234 1 99 98 ALA A O 1
ATOM 760 N N . VAL A 1 99 ? -2.195 9.055 -3.264 1 98.94 99 VAL A N 1
ATOM 761 C CA . VAL A 1 99 ? -1.383 9.172 -4.469 1 98.94 99 VAL A CA 1
ATOM 762 C C . VAL A 1 99 ? 0.054 8.758 -4.168 1 98.94 99 VAL A C 1
ATOM 764 O O . VAL A 1 99 ? 0.555 8.984 -3.064 1 98.94 99 VAL A O 1
ATOM 767 N N . GLY A 1 100 ? 0.618 8.094 -5.066 1 98.88 100 GLY A N 1
ATOM 768 C CA . GLY A 1 100 ? 2.004 7.664 -4.969 1 98.88 100 GLY A CA 1
ATOM 769 C C . GLY A 1 100 ? 2.846 8.086 -6.156 1 98.88 100 GLY A C 1
ATOM 770 O O . GLY A 1 100 ? 2.391 8.031 -7.301 1 98.88 100 GLY A O 1
ATOM 771 N N . SER A 1 101 ? 4.055 8.523 -5.824 1 98.81 101 SER A N 1
ATOM 772 C CA . SER A 1 101 ? 4.984 8.953 -6.863 1 98.81 101 SER A CA 1
ATOM 773 C C . SER A 1 101 ? 4.352 9.992 -7.781 1 98.81 101 SER A C 1
ATOM 775 O O . SER A 1 101 ? 4.406 9.867 -9.008 1 98.81 101 SER A O 1
ATOM 777 N N . LEU A 1 102 ? 3.668 10.969 -7.199 1 98.88 102 LEU A N 1
ATOM 778 C CA . LEU A 1 102 ? 2.953 12.023 -7.91 1 98.88 102 LEU A CA 1
ATOM 779 C C . LEU A 1 102 ? 3.92 13.078 -8.43 1 98.88 102 LEU A C 1
ATOM 781 O O . LEU A 1 102 ? 4.582 13.758 -7.648 1 98.88 102 LEU A O 1
ATOM 785 N N . PRO A 1 103 ? 4 13.25 -9.695 1 98.75 103 PRO A N 1
ATOM 786 C CA . PRO A 1 103 ? 4.844 14.312 -10.25 1 98.75 103 PRO A CA 1
ATOM 787 C C . PRO A 1 103 ? 4.066 15.602 -10.516 1 98.75 103 PRO A C 1
ATOM 789 O O . PRO A 1 103 ? 2.846 15.57 -10.68 1 98.75 103 PRO A O 1
ATOM 792 N N . ASN A 1 104 ? 4.684 16.672 -10.391 1 98.62 104 ASN A N 1
ATOM 793 C CA . ASN A 1 104 ? 4.312 17.938 -11.008 1 98.62 104 ASN A CA 1
ATOM 794 C C . ASN A 1 104 ? 3.047 18.516 -10.383 1 98.62 104 ASN A C 1
ATOM 796 O O . ASN A 1 104 ? 2.314 19.266 -11.031 1 98.62 104 ASN A O 1
ATOM 800 N N . VAL A 1 105 ? 2.631 18.125 -9.227 1 98.81 105 VAL A N 1
ATOM 801 C CA . VAL A 1 105 ? 1.544 18.719 -8.461 1 98.81 105 VAL A CA 1
ATOM 802 C C . VAL A 1 105 ? 1.987 18.938 -7.012 1 98.81 105 VAL A C 1
ATOM 804 O O . VAL A 1 105 ? 2.357 17.969 -6.328 1 98.81 105 VAL A O 1
ATOM 807 N N . LYS A 1 106 ? 1.933 20.109 -6.492 1 98.75 106 LYS A N 1
ATOM 808 C CA . LYS A 1 106 ? 2.51 20.438 -5.191 1 98.75 106 LYS A CA 1
ATOM 809 C C . LYS A 1 106 ? 1.6 19.984 -4.055 1 98.75 106 LYS A C 1
ATOM 811 O O . LYS A 1 106 ? 2.078 19.609 -2.982 1 98.75 106 LYS A O 1
ATOM 816 N N . ASN A 1 107 ? 0.265 20.031 -4.301 1 98.62 107 ASN A N 1
ATOM 817 C CA . ASN A 1 107 ? -0.687 19.734 -3.234 1 98.62 107 ASN A CA 1
ATOM 818 C C . ASN A 1 107 ? -1.078 18.25 -3.225 1 98.62 107 ASN A C 1
ATOM 820 O O . ASN A 1 107 ? -2.246 17.922 -3.424 1 98.62 107 ASN A O 1
ATOM 824 N N . ALA A 1 108 ? -0.171 17.438 -2.865 1 98.88 108 ALA A N 1
ATOM 825 C CA . ALA A 1 108 ? -0.363 15.984 -2.941 1 98.88 108 ALA A CA 1
ATOM 826 C C . ALA A 1 108 ? -1.497 15.531 -2.027 1 98.88 108 ALA A C 1
ATOM 828 O O . ALA A 1 108 ? -2.295 14.664 -2.396 1 98.88 108 ALA A O 1
ATOM 829 N N . ALA A 1 109 ? -1.588 16.062 -0.81 1 98.94 109 ALA A N 1
ATOM 830 C CA . ALA A 1 109 ? -2.637 15.68 0.131 1 98.94 109 ALA A CA 1
ATOM 831 C C . ALA A 1 109 ? -4.02 15.992 -0.43 1 98.94 109 ALA A C 1
ATOM 833 O O . ALA A 1 109 ? -4.957 15.211 -0.264 1 98.94 109 ALA A O 1
ATOM 834 N N . ARG A 1 110 ? -4.125 17.109 -1.068 1 98.94 110 ARG A N 1
ATOM 835 C CA . ARG A 1 110 ? -5.402 17.484 -1.665 1 98.94 110 ARG A CA 1
ATOM 836 C C . ARG A 1 110 ? -5.738 16.594 -2.854 1 98.94 110 ARG A C 1
ATOM 838 O O . ARG A 1 110 ? -6.906 16.312 -3.107 1 98.94 110 ARG A O 1
ATOM 845 N N . VAL A 1 111 ? -4.715 16.219 -3.627 1 98.94 111 VAL A N 1
ATOM 846 C CA . VAL A 1 111 ? -4.961 15.281 -4.723 1 98.94 111 VAL A CA 1
ATOM 847 C C . VAL A 1 111 ? -5.426 13.938 -4.164 1 98.94 111 VAL A C 1
ATOM 849 O O . VAL A 1 111 ? -6.34 13.312 -4.711 1 98.94 111 VAL A O 1
ATOM 852 N N . ALA A 1 112 ? -4.805 13.484 -3.07 1 99 112 ALA A N 1
ATOM 853 C CA . ALA A 1 112 ? -5.254 12.258 -2.418 1 99 112 ALA A CA 1
ATOM 854 C C . ALA A 1 112 ? -6.723 12.359 -2.01 1 99 112 ALA A C 1
ATOM 856 O O . ALA A 1 112 ? -7.5 11.43 -2.223 1 99 112 ALA A O 1
ATOM 857 N N . TYR A 1 113 ? -7.047 13.492 -1.44 1 98.94 113 TYR A N 1
ATOM 858 C CA . TYR A 1 113 ? -8.438 13.719 -1.05 1 98.94 113 TYR A CA 1
ATOM 859 C C . TYR A 1 113 ? -9.352 13.719 -2.268 1 98.94 113 TYR A C 1
ATOM 861 O O . TYR A 1 113 ? -10.477 13.227 -2.205 1 98.94 113 TYR A O 1
ATOM 869 N N . ALA A 1 114 ? -8.875 14.258 -3.381 1 98.88 114 ALA A N 1
ATOM 870 C CA . ALA A 1 114 ? -9.641 14.25 -4.621 1 98.88 114 ALA A CA 1
ATOM 871 C C . ALA A 1 114 ? -9.883 12.828 -5.113 1 98.88 114 ALA A C 1
ATOM 873 O O . ALA A 1 114 ? -10.953 12.516 -5.648 1 98.88 114 ALA A O 1
ATOM 874 N N . VAL A 1 115 ? -8.898 11.961 -4.98 1 98.94 115 VAL A N 1
ATOM 875 C CA . VAL A 1 115 ? -9.094 10.562 -5.336 1 98.94 115 VAL A CA 1
ATOM 876 C C . VAL A 1 115 ? -10.266 9.984 -4.551 1 98.94 115 VAL A C 1
ATOM 878 O O . VAL A 1 115 ? -11.141 9.32 -5.121 1 98.94 115 VAL A O 1
ATOM 881 N N . MET A 1 116 ? -10.32 10.242 -3.27 1 98.56 116 MET A N 1
ATOM 882 C CA . MET A 1 116 ? -11.375 9.766 -2.377 1 98.56 116 MET A CA 1
ATOM 883 C C . MET A 1 116 ? -12.727 10.336 -2.787 1 98.56 116 MET A C 1
ATOM 885 O O . MET A 1 116 ? -13.742 9.633 -2.736 1 98.56 116 MET A O 1
ATOM 889 N N . LYS A 1 117 ? -12.734 11.555 -3.217 1 97.44 117 LYS A N 1
ATOM 890 C CA . LYS A 1 117 ? -13.977 12.273 -3.465 1 97.44 117 LYS A CA 1
ATOM 891 C C . LYS A 1 117 ? -14.531 11.969 -4.855 1 97.44 117 LYS A C 1
ATOM 893 O O . LYS A 1 117 ? -15.742 11.906 -5.051 1 97.44 117 LYS A O 1
ATOM 898 N N . TYR A 1 118 ? -13.594 11.734 -5.828 1 97.94 118 TYR A N 1
ATOM 899 C CA . TYR A 1 118 ? -14.062 11.805 -7.207 1 97.94 118 TYR A CA 1
ATOM 900 C C . TYR A 1 118 ? -13.883 10.477 -7.918 1 97.94 118 TYR A C 1
ATOM 902 O O . TYR A 1 118 ? -14.172 10.359 -9.109 1 97.94 118 TYR A O 1
ATOM 910 N N . THR A 1 119 ? -13.422 9.461 -7.23 1 97.94 119 THR A N 1
ATOM 911 C CA . THR A 1 119 ? -13.344 8.109 -7.781 1 97.94 119 THR A CA 1
ATOM 912 C C . THR A 1 119 ? -13.836 7.086 -6.762 1 97.94 119 THR A C 1
ATOM 914 O O . THR A 1 119 ? -14.016 7.406 -5.586 1 97.94 119 THR A O 1
ATOM 917 N N . LYS A 1 120 ? -14.039 5.906 -7.258 1 96.5 120 LYS A N 1
ATOM 918 C CA . LYS A 1 120 ? -14.352 4.77 -6.398 1 96.5 120 LYS A CA 1
ATOM 919 C C . LYS A 1 120 ? -13.086 3.998 -6.027 1 96.5 120 LYS A C 1
ATOM 921 O O . LYS A 1 120 ? -13.164 2.904 -5.465 1 96.5 120 LYS A O 1
ATOM 926 N N . HIS A 1 121 ? -11.898 4.582 -6.43 1 98.12 121 HIS A N 1
ATOM 927 C CA . HIS A 1 121 ? -10.609 3.943 -6.164 1 98.12 121 HIS A CA 1
ATOM 928 C C . HIS A 1 121 ? -9.977 4.5 -4.895 1 98.12 121 HIS A C 1
ATOM 930 O O . HIS A 1 121 ? -10.469 5.473 -4.316 1 98.12 121 HIS A O 1
ATOM 936 N N . SER A 1 122 ? -8.867 3.836 -4.48 1 98.75 122 SER A N 1
ATOM 937 C CA . SER A 1 122 ? -8.188 4.188 -3.236 1 98.75 122 SER A CA 1
ATOM 938 C C . SER A 1 122 ? -6.824 4.812 -3.51 1 98.75 122 SER A C 1
ATOM 940 O O . SER A 1 122 ? -6.371 5.676 -2.758 1 98.75 122 SER A O 1
ATOM 942 N N . ILE A 1 123 ? -6.125 4.363 -4.578 1 98.94 123 ILE A N 1
ATOM 943 C CA . ILE A 1 123 ? -4.773 4.848 -4.836 1 98.94 123 ILE A CA 1
ATOM 944 C C . ILE A 1 123 ? -4.586 5.082 -6.332 1 98.94 123 ILE A C 1
ATOM 946 O O . ILE A 1 123 ? -4.922 4.223 -7.148 1 98.94 123 ILE A O 1
ATOM 950 N N . LEU A 1 124 ? -4.082 6.23 -6.711 1 98.94 124 LEU A N 1
ATOM 951 C CA . LEU A 1 124 ? -3.561 6.5 -8.047 1 98.94 124 LEU A CA 1
ATOM 952 C C . LEU A 1 124 ? -2.07 6.82 -7.996 1 98.94 124 LEU A C 1
ATOM 954 O O . LEU A 1 124 ? -1.604 7.473 -7.062 1 98.94 124 LEU A O 1
ATOM 958 N N . VAL A 1 125 ? -1.34 6.379 -9.062 1 98.94 125 VAL A N 1
ATOM 959 C CA . VAL A 1 125 ? 0.105 6.551 -8.953 1 98.94 125 VAL A CA 1
ATOM 960 C C . VAL A 1 125 ? 0.656 7.121 -10.258 1 98.94 125 VAL A C 1
ATOM 962 O O . VAL A 1 125 ? 0.021 7.008 -11.312 1 98.94 125 VAL A O 1
ATOM 965 N N . GLY A 1 126 ? 1.805 7.762 -10.141 1 98.75 126 GLY A N 1
ATOM 966 C CA . GLY A 1 126 ? 2.625 8.133 -11.289 1 98.75 126 GLY A CA 1
ATOM 967 C C . GLY A 1 126 ? 2.021 9.25 -12.117 1 98.75 126 GLY A C 1
ATOM 968 O O . GLY A 1 126 ? 1.275 10.086 -11.602 1 98.75 126 GLY A O 1
ATOM 969 N N . ASP A 1 127 ? 2.373 9.273 -13.383 1 98.62 127 ASP A N 1
ATOM 970 C CA . ASP A 1 127 ? 1.969 10.336 -14.297 1 98.62 127 ASP A CA 1
ATOM 971 C C . ASP A 1 127 ? 0.454 10.352 -14.484 1 98.62 127 ASP A C 1
ATOM 973 O O . ASP A 1 127 ? -0.146 11.414 -14.656 1 98.62 127 ASP A O 1
ATOM 977 N N . HIS A 1 128 ? -0.116 9.211 -14.398 1 98.81 128 HIS A N 1
ATOM 978 C CA . HIS A 1 128 ? -1.566 9.141 -14.531 1 98.81 128 HIS A CA 1
ATOM 979 C C . HIS A 1 128 ? -2.26 9.812 -13.352 1 98.81 128 HIS A C 1
ATOM 981 O O . HIS A 1 128 ? -3.334 10.398 -13.5 1 98.81 128 HIS A O 1
ATOM 987 N N . ALA A 1 129 ? -1.655 9.703 -12.148 1 98.88 129 ALA A N 1
ATOM 988 C CA . ALA A 1 129 ? -2.195 10.43 -11.008 1 98.88 129 ALA A CA 1
ATOM 989 C C . ALA A 1 129 ? -2.156 11.93 -11.242 1 98.88 129 ALA A C 1
ATOM 991 O O . ALA A 1 129 ? -3.074 12.656 -10.844 1 98.88 129 ALA A O 1
ATOM 992 N N . ALA A 1 130 ? -1.069 12.406 -11.859 1 98.88 130 ALA A N 1
ATOM 993 C CA . ALA A 1 130 ? -0.957 13.82 -12.188 1 98.88 130 ALA A CA 1
ATOM 994 C C . ALA A 1 130 ? -2.002 14.234 -13.219 1 98.88 130 ALA A C 1
ATOM 996 O O . ALA A 1 130 ? -2.555 15.336 -13.148 1 98.88 130 ALA A O 1
ATOM 997 N N . ASP A 1 131 ? -2.221 13.359 -14.211 1 98.75 131 ASP A N 1
ATOM 998 C CA . ASP A 1 131 ? -3.268 13.617 -15.195 1 98.75 131 ASP A CA 1
ATOM 999 C C . ASP A 1 131 ? -4.633 13.75 -14.523 1 98.75 131 ASP A C 1
ATOM 1001 O O . ASP A 1 131 ? -5.395 14.672 -14.828 1 98.75 131 ASP A O 1
ATOM 1005 N N . PHE A 1 132 ? -4.93 12.828 -13.641 1 98.88 132 PHE A N 1
ATOM 1006 C CA . PHE A 1 132 ? -6.16 12.891 -12.859 1 98.88 132 PHE A CA 1
ATOM 1007 C C . PHE A 1 132 ? -6.262 14.219 -12.117 1 98.88 132 PHE A C 1
ATOM 1009 O O . PHE A 1 132 ? -7.312 14.859 -12.125 1 98.88 132 PHE A O 1
ATOM 1016 N N . ALA A 1 133 ? -5.148 14.578 -11.414 1 98.94 133 ALA A N 1
ATOM 1017 C CA . ALA A 1 133 ? -5.121 15.82 -10.656 1 98.94 133 ALA A CA 1
ATOM 1018 C C . ALA A 1 133 ? -5.453 17.016 -11.555 1 98.94 133 ALA A C 1
ATOM 1020 O O . ALA A 1 133 ? -6.246 17.875 -11.18 1 98.94 133 ALA A O 1
ATOM 1021 N N . ALA A 1 134 ? -4.832 17.031 -12.695 1 98.62 134 ALA A N 1
ATOM 1022 C CA . ALA A 1 134 ? -5.082 18.125 -13.633 1 98.62 134 ALA A CA 1
ATOM 1023 C C . ALA A 1 134 ? -6.555 18.172 -14.023 1 98.62 134 ALA A C 1
ATOM 1025 O O . ALA A 1 134 ? -7.148 19.25 -14.086 1 98.62 134 ALA A O 1
ATOM 1026 N N . ASP A 1 135 ? -7.141 17 -14.297 1 97.81 135 ASP A N 1
ATOM 1027 C CA . ASP A 1 135 ? -8.555 16.906 -14.641 1 97.81 135 ASP A CA 1
ATOM 1028 C C . ASP A 1 135 ? -9.43 17.453 -13.516 1 97.81 135 ASP A C 1
ATOM 1030 O O . ASP A 1 135 ? -10.5 18.016 -13.773 1 97.81 135 ASP A O 1
ATOM 1034 N N . MET A 1 136 ? -8.984 17.297 -12.32 1 98.12 136 MET A N 1
ATOM 1035 C CA . MET A 1 136 ? -9.758 17.719 -11.164 1 98.12 136 MET A CA 1
ATOM 1036 C C . MET A 1 136 ? -9.445 19.172 -10.805 1 98.12 136 MET A C 1
ATOM 1038 O O . MET A 1 136 ? -9.891 19.672 -9.773 1 98.12 136 MET A O 1
ATOM 1042 N N . GLY A 1 137 ? -8.578 19.844 -11.578 1 97.81 137 GLY A N 1
ATOM 1043 C CA . GLY A 1 137 ? -8.422 21.297 -11.461 1 97.81 137 GLY A CA 1
ATOM 1044 C C . GLY A 1 137 ? -7.121 21.703 -10.797 1 97.81 137 GLY A C 1
ATOM 1045 O O . GLY A 1 137 ? -6.879 22.891 -10.57 1 97.81 137 GLY A O 1
ATOM 1046 N N . PHE A 1 138 ? -6.293 20.781 -10.508 1 98.62 138 PHE A N 1
ATOM 1047 C CA . PHE A 1 138 ? -5.012 21.125 -9.906 1 98.62 138 PHE A CA 1
ATOM 1048 C C . PHE A 1 138 ? -4.039 21.641 -10.953 1 98.62 138 PHE A C 1
ATOM 1050 O O . PHE A 1 138 ? -4.082 21.219 -12.117 1 98.62 138 PHE A O 1
ATOM 1057 N N . ARG A 1 139 ? -3.205 22.469 -10.539 1 97.56 139 ARG A N 1
ATOM 1058 C CA . ARG A 1 139 ? -2.209 23.047 -11.43 1 97.56 139 ARG A CA 1
ATOM 1059 C C . ARG A 1 139 ? -1.002 22.125 -11.578 1 97.56 139 ARG A C 1
ATOM 1061 O O . ARG A 1 139 ? -0.456 21.641 -10.586 1 97.56 139 ARG A O 1
ATOM 1068 N N . ARG A 1 140 ? -0.629 21.859 -12.82 1 97.88 140 ARG A N 1
ATOM 1069 C CA . ARG A 1 140 ? 0.639 21.188 -13.07 1 97.88 140 ARG A CA 1
ATOM 1070 C C . ARG A 1 140 ? 1.81 22.156 -12.961 1 97.88 140 ARG A C 1
ATOM 1072 O O . ARG A 1 140 ? 1.812 23.203 -13.602 1 97.88 140 ARG A O 1
ATOM 1079 N N . GLU A 1 141 ? 2.707 21.781 -12.203 1 97.88 141 GLU A N 1
ATOM 1080 C CA . GLU A 1 141 ? 3.877 22.641 -12.016 1 97.88 141 GLU A CA 1
ATOM 1081 C C . GLU A 1 141 ? 5.082 21.828 -11.539 1 97.88 141 GLU A C 1
ATOM 1083 O O . GLU A 1 141 ? 4.922 20.781 -10.922 1 97.88 141 GLU A O 1
ATOM 1088 N N . SER A 1 142 ? 6.188 22.391 -11.836 1 96.56 142 SER A N 1
ATOM 1089 C CA . SER A 1 142 ? 7.422 21.703 -11.477 1 96.56 142 SER A CA 1
ATOM 1090 C C . SER A 1 142 ? 7.578 21.609 -9.961 1 96.56 142 SER A C 1
ATOM 1092 O O . SER A 1 142 ? 7.242 22.562 -9.242 1 96.56 142 SER A O 1
ATOM 1094 N N . LEU A 1 143 ? 8.133 20.5 -9.555 1 98.12 143 LEU A N 1
ATOM 1095 C CA . LEU A 1 143 ? 8.43 20.328 -8.133 1 98.12 143 LEU A CA 1
ATOM 1096 C C . LEU A 1 143 ? 9.898 20.609 -7.848 1 98.12 143 LEU A C 1
ATOM 1098 O O . LEU A 1 143 ? 10.367 20.438 -6.719 1 98.12 143 LEU A O 1
ATOM 1102 N N . TYR A 1 144 ? 10.516 21.062 -8.82 1 94 144 TYR A N 1
ATOM 1103 C CA . TYR A 1 144 ? 11.938 21.375 -8.734 1 94 144 TYR A CA 1
ATOM 1104 C C . TYR A 1 144 ? 12.164 22.703 -8.031 1 94 144 TYR A C 1
ATOM 1106 O O . TYR A 1 144 ? 11.398 23.656 -8.227 1 94 144 TYR A O 1
ATOM 1114 N N . THR A 1 145 ? 13.203 22.719 -7.199 1 96.56 145 THR A N 1
ATOM 1115 C CA . THR A 1 145 ? 13.758 23.938 -6.637 1 96.56 145 THR A CA 1
ATOM 1116 C C . THR A 1 145 ? 15.281 23.953 -6.77 1 96.56 145 THR A C 1
ATOM 1118 O O . THR A 1 145 ? 15.891 22.953 -7.109 1 96.56 145 THR A O 1
ATOM 1121 N N . ASN A 1 146 ? 15.867 25.141 -6.551 1 95.81 146 ASN A N 1
ATOM 1122 C CA . ASN A 1 146 ? 17.328 25.203 -6.543 1 95.81 146 ASN A CA 1
ATOM 1123 C C . ASN A 1 146 ? 17.922 24.25 -5.523 1 95.81 146 ASN A C 1
ATOM 1125 O O . ASN A 1 146 ? 18.969 23.641 -5.777 1 95.81 146 ASN A O 1
ATOM 1129 N N . SER A 1 147 ? 17.219 24.125 -4.453 1 95 147 SER A N 1
ATOM 1130 C CA . SER A 1 147 ? 17.703 23.25 -3.391 1 95 147 SER A CA 1
ATOM 1131 C C . SER A 1 147 ? 17.75 21.797 -3.852 1 95 147 SER A C 1
ATOM 1133 O O . SER A 1 147 ? 18.734 21.094 -3.604 1 95 147 SER A O 1
ATOM 1135 N N . SER A 1 148 ? 16.656 21.328 -4.473 1 95.62 148 SER A N 1
ATOM 1136 C CA . SER A 1 148 ? 16.641 19.953 -4.941 1 95.62 148 SER A CA 1
ATOM 1137 C C . SER A 1 148 ? 17.641 19.734 -6.055 1 95.62 148 SER A C 1
ATOM 1139 O O . SER A 1 148 ? 18.234 18.656 -6.156 1 95.62 148 SER A O 1
ATOM 1141 N N . TYR A 1 149 ? 17.844 20.688 -6.852 1 96.25 149 TYR A N 1
ATOM 1142 C CA . TYR A 1 149 ? 18.844 20.625 -7.918 1 96.25 149 TYR A CA 1
ATOM 1143 C C . TYR A 1 149 ? 20.25 20.453 -7.352 1 96.25 149 TYR A C 1
ATOM 1145 O O . TYR A 1 149 ? 21 19.578 -7.789 1 96.25 149 TYR A O 1
ATOM 1153 N N . ILE A 1 150 ? 20.547 21.297 -6.426 1 97.38 150 ILE A N 1
ATOM 1154 C CA . ILE A 1 150 ? 21.859 21.266 -5.801 1 97.38 150 ILE A CA 1
ATOM 1155 C C . ILE A 1 150 ? 22.078 19.938 -5.094 1 97.38 150 ILE A C 1
ATOM 1157 O O . ILE A 1 150 ? 23.156 19.359 -5.168 1 97.38 150 ILE A O 1
ATOM 1161 N N . ALA A 1 151 ? 21.031 19.5 -4.414 1 96.31 151 ALA A N 1
ATOM 1162 C CA . ALA A 1 151 ? 21.109 18.219 -3.721 1 96.31 151 ALA A CA 1
ATOM 1163 C C . ALA A 1 151 ? 21.453 17.094 -4.691 1 96.31 151 ALA A C 1
ATOM 1165 O O . ALA A 1 151 ? 22.281 16.234 -4.395 1 96.31 151 ALA A O 1
ATOM 1166 N N . HIS A 1 152 ? 20.875 17.047 -5.844 1 97.62 152 HIS A N 1
ATOM 1167 C CA . HIS A 1 152 ? 21.094 16 -6.84 1 97.62 152 HIS A CA 1
ATOM 1168 C C . HIS A 1 152 ? 22.5 16.078 -7.414 1 97.62 152 HIS A C 1
ATOM 1170 O O . HIS A 1 152 ? 23.172 15.047 -7.574 1 97.62 152 HIS A O 1
ATOM 1176 N N . ARG A 1 153 ? 22.922 17.25 -7.664 1 97.94 153 ARG A N 1
ATOM 1177 C CA . ARG A 1 153 ? 24.266 17.453 -8.219 1 97.94 153 ARG A CA 1
ATOM 1178 C C . ARG A 1 153 ? 25.328 17 -7.227 1 97.94 153 ARG A C 1
ATOM 1180 O O . ARG A 1 153 ? 26.328 16.375 -7.613 1 97.94 153 ARG A O 1
ATOM 1187 N N . LYS A 1 154 ? 25.141 17.406 -6.035 1 97.94 154 LYS A N 1
ATOM 1188 C CA . LYS A 1 154 ? 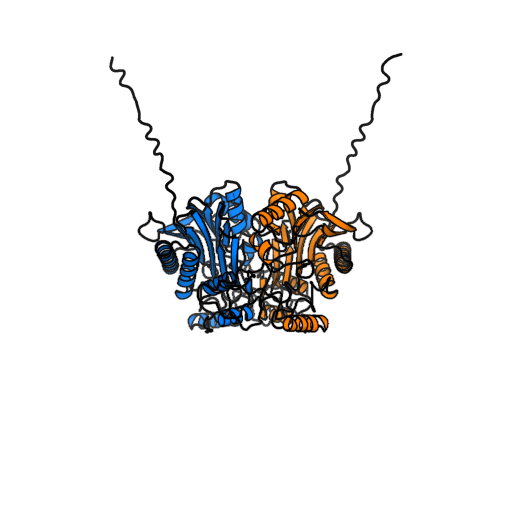26.062 17 -4.992 1 97.94 154 LYS A CA 1
ATOM 1189 C C . LYS A 1 154 ? 26.141 15.477 -4.879 1 97.94 154 LYS A C 1
ATOM 1191 O O . LYS A 1 154 ? 27.219 14.906 -4.695 1 97.94 154 LYS A O 1
ATOM 1196 N N . TRP A 1 155 ? 25.016 14.859 -4.957 1 97.44 155 TRP A N 1
ATOM 1197 C CA . TRP A 1 155 ? 24.938 13.406 -4.879 1 97.44 155 TRP A CA 1
ATOM 1198 C C . TRP A 1 155 ? 25.719 12.75 -6.008 1 97.44 155 TRP A C 1
ATOM 1200 O O . TRP A 1 155 ? 26.438 11.781 -5.781 1 97.44 155 TRP A O 1
ATOM 1210 N N . ILE A 1 156 ? 25.625 13.25 -7.191 1 98 156 ILE A N 1
ATOM 1211 C CA . ILE A 1 156 ? 26.359 12.727 -8.344 1 98 156 ILE A CA 1
ATOM 1212 C C . ILE A 1 156 ? 27.859 12.883 -8.117 1 98 156 ILE A C 1
ATOM 1214 O O . ILE A 1 156 ? 28.625 11.961 -8.391 1 98 156 ILE A O 1
ATOM 1218 N N . LYS A 1 157 ? 28.219 14.008 -7.621 1 98.06 157 LYS A N 1
ATOM 1219 C CA . LYS A 1 157 ? 29.625 14.289 -7.375 1 98.06 157 LYS A CA 1
ATOM 1220 C C . LYS A 1 157 ? 30.188 13.359 -6.301 1 98.06 157 LYS A C 1
ATOM 1222 O O . LYS A 1 157 ? 31.391 13.109 -6.262 1 98.06 157 LYS A O 1
ATOM 1227 N N . GLN A 1 158 ? 29.328 12.898 -5.484 1 97.62 158 GLN A N 1
ATOM 1228 C CA . GLN A 1 158 ? 29.734 11.984 -4.422 1 97.62 158 GLN A CA 1
ATOM 1229 C C . GLN A 1 158 ? 29.562 10.531 -4.852 1 97.62 158 GLN A C 1
ATOM 1231 O O . GLN A 1 158 ? 29.297 9.656 -4.023 1 97.62 158 GLN A O 1
ATOM 1236 N N . ASN A 1 159 ? 29.609 10.281 -6.121 1 97.5 159 ASN A N 1
ATOM 1237 C CA . ASN A 1 159 ? 29.516 8.945 -6.711 1 97.5 159 ASN A CA 1
ATOM 1238 C C . ASN A 1 159 ? 28.188 8.273 -6.371 1 97.5 159 ASN A C 1
ATOM 1240 O O . ASN A 1 159 ? 28.156 7.078 -6.086 1 97.5 159 ASN A O 1
ATOM 1244 N N . CYS A 1 160 ? 27.156 9.102 -6.199 1 97.44 160 CYS A N 1
ATOM 1245 C CA . CYS A 1 160 ? 25.781 8.641 -6.023 1 97.44 160 CYS A CA 1
ATOM 1246 C C . CYS A 1 160 ? 25.625 7.883 -4.711 1 97.44 160 CYS A C 1
ATOM 1248 O O . CYS A 1 160 ? 25.031 6.801 -4.68 1 97.44 160 CYS A O 1
ATOM 1250 N N . GLN A 1 161 ? 26.312 8.445 -3.656 1 94.69 161 GLN A N 1
ATOM 1251 C CA . GLN A 1 161 ? 26.141 7.875 -2.324 1 94.69 161 GLN A CA 1
ATOM 1252 C C . GLN A 1 161 ? 25.281 8.789 -1.444 1 94.69 161 GLN A C 1
ATOM 1254 O O . GLN A 1 161 ? 25.422 10.016 -1.505 1 94.69 161 GLN A O 1
ATOM 1259 N N . PRO A 1 162 ? 24.406 8.383 -0.541 1 92.19 162 PRO A N 1
ATOM 1260 C CA . PRO A 1 162 ? 24.031 6.973 -0.41 1 92.19 162 PRO A CA 1
ATOM 1261 C C . PRO A 1 162 ? 23.234 6.465 -1.603 1 92.19 162 PRO A C 1
ATOM 1263 O O . PRO A 1 162 ? 22.719 7.262 -2.389 1 92.19 162 PRO A O 1
ATOM 1266 N N . ASN A 1 163 ? 23.203 5.109 -1.751 1 93.56 163 ASN A N 1
ATOM 1267 C CA . ASN A 1 163 ? 22.594 4.461 -2.906 1 93.56 163 ASN A CA 1
ATOM 1268 C C . ASN A 1 163 ? 21.609 3.369 -2.482 1 93.56 163 ASN A C 1
ATOM 1270 O O . ASN A 1 163 ? 21.859 2.639 -1.522 1 93.56 163 ASN A O 1
ATOM 1274 N N . PHE A 1 164 ? 20.516 3.145 -3.23 1 96.31 164 PHE A N 1
ATOM 1275 C CA . PHE A 1 164 ? 19.484 2.195 -2.822 1 96.31 164 PHE A CA 1
ATOM 1276 C C . PHE A 1 164 ? 19.5 0.96 -3.713 1 96.31 164 PHE A C 1
ATOM 1278 O O . PHE A 1 164 ? 18.594 0.135 -3.658 1 96.31 164 PHE A O 1
ATOM 1285 N N . ARG A 1 165 ? 20.469 0.821 -4.598 1 97.06 165 ARG A N 1
ATOM 1286 C CA . ARG A 1 165 ? 20.625 -0.368 -5.43 1 97.06 165 ARG A CA 1
ATOM 1287 C C . ARG A 1 165 ? 21.438 -1.438 -4.699 1 97.06 165 ARG A C 1
ATOM 1289 O O . ARG A 1 165 ? 22.25 -1.124 -3.826 1 97.06 165 ARG A O 1
ATOM 1296 N N . LYS A 1 166 ? 21.172 -2.699 -4.977 1 95.69 166 LYS A N 1
ATOM 1297 C CA . LYS A 1 166 ? 21.953 -3.805 -4.434 1 95.69 166 LYS A CA 1
ATOM 1298 C C . LYS A 1 166 ? 22.031 -4.965 -5.422 1 95.69 166 LYS A C 1
ATOM 1300 O O . LYS A 1 166 ? 21.125 -5.141 -6.246 1 95.69 166 LYS A O 1
ATOM 1305 N N . ASN A 1 167 ? 23.109 -5.715 -5.406 1 96.19 167 ASN A N 1
ATOM 1306 C CA . ASN A 1 167 ? 23.312 -6.887 -6.246 1 96.19 167 ASN A CA 1
ATOM 1307 C C . ASN A 1 167 ? 23.344 -6.52 -7.727 1 96.19 167 ASN A C 1
ATOM 1309 O O . ASN A 1 167 ? 22.797 -7.238 -8.562 1 96.19 167 ASN A O 1
ATOM 1313 N N . VAL A 1 168 ? 23.969 -5.32 -8.039 1 97.25 168 VAL A N 1
ATOM 1314 C CA . VAL A 1 168 ? 24.016 -4.848 -9.414 1 97.25 168 VAL A CA 1
ATOM 1315 C C . VAL A 1 168 ? 25.438 -4.406 -9.758 1 97.25 168 VAL A C 1
ATOM 1317 O O . VAL A 1 168 ? 26.312 -4.332 -8.875 1 97.25 168 VAL A O 1
ATOM 1320 N N . LEU A 1 169 ? 25.75 -4.266 -11.016 1 95.38 169 LEU A N 1
ATOM 1321 C CA . LEU A 1 169 ? 26.984 -3.693 -11.547 1 95.38 169 LEU A CA 1
ATOM 1322 C C . LEU A 1 169 ? 26.688 -2.426 -12.344 1 95.38 169 LEU A C 1
ATOM 1324 O O . LEU A 1 169 ? 25.703 -2.355 -13.07 1 95.38 169 LEU A O 1
ATOM 1328 N N . PRO A 1 170 ? 27.547 -1.409 -12.289 1 95.69 170 PRO A N 1
ATOM 1329 C CA . PRO A 1 170 ? 28.734 -1.368 -11.422 1 95.69 170 PRO A CA 1
ATOM 1330 C C . PRO A 1 170 ? 28.391 -1.36 -9.938 1 95.69 170 PRO A C 1
ATOM 1332 O O . PRO A 1 170 ? 27.203 -1.248 -9.578 1 95.69 170 PRO A O 1
ATOM 1335 N N . ASN A 1 171 ? 29.344 -1.554 -9.133 1 94.75 171 ASN A N 1
ATOM 1336 C CA . ASN A 1 171 ? 29.156 -1.556 -7.688 1 94.75 171 ASN A CA 1
ATOM 1337 C C . ASN A 1 171 ? 28.438 -0.296 -7.215 1 94.75 171 ASN A C 1
ATOM 1339 O O . ASN A 1 171 ? 29 0.8 -7.266 1 94.75 171 ASN A O 1
ATOM 1343 N N . PRO A 1 172 ? 27.219 -0.461 -6.73 1 95.19 172 PRO A N 1
ATOM 1344 C CA . PRO A 1 172 ? 26.422 0.724 -6.391 1 95.19 172 PRO A CA 1
ATOM 1345 C C . PRO A 1 172 ? 26.984 1.487 -5.195 1 95.19 172 PRO A C 1
ATOM 1347 O O . PRO A 1 172 ? 26.625 2.639 -4.961 1 95.19 172 PRO A O 1
ATOM 1350 N N . ASN A 1 173 ? 27.922 0.919 -4.445 1 93.31 173 ASN A N 1
ATOM 1351 C CA . ASN A 1 173 ? 28.562 1.607 -3.324 1 93.31 173 ASN A CA 1
ATOM 1352 C C . ASN A 1 173 ? 29.688 2.527 -3.793 1 93.31 173 ASN A C 1
ATOM 1354 O O . ASN A 1 173 ? 30.203 3.326 -3.012 1 93.31 173 ASN A O 1
ATOM 1358 N N . LYS A 1 174 ? 29.984 2.449 -5.062 1 95 174 LYS A N 1
ATOM 1359 C CA . LYS A 1 174 ? 31.172 3.172 -5.52 1 95 174 LYS A CA 1
ATOM 1360 C C . LYS A 1 174 ? 30.875 3.963 -6.789 1 95 174 LYS A C 1
ATOM 1362 O O . LYS A 1 174 ? 31.547 4.953 -7.082 1 95 174 LYS A O 1
ATOM 1367 N N . PHE A 1 175 ? 29.844 3.496 -7.52 1 95.94 175 PHE A N 1
ATOM 1368 C CA . PHE A 1 175 ? 29.656 4.082 -8.844 1 95.94 175 PHE A CA 1
ATOM 1369 C C . PHE A 1 175 ? 28.188 4.367 -9.102 1 95.94 175 PHE A C 1
ATOM 1371 O O . PHE A 1 175 ? 27.312 3.645 -8.609 1 95.94 175 PHE A O 1
ATOM 1378 N N . CYS A 1 176 ? 28 5.414 -9.844 1 97.06 176 CYS A N 1
ATOM 1379 C CA . CYS A 1 176 ? 26.672 5.676 -10.367 1 97.06 176 CYS A CA 1
ATOM 1380 C C . CYS A 1 176 ? 26.297 4.684 -11.469 1 97.06 176 CYS A C 1
ATOM 1382 O O . CYS A 1 176 ? 27.172 3.98 -11.984 1 97.06 176 CYS A O 1
ATOM 1384 N N . GLY A 1 177 ? 25.016 4.652 -11.852 1 95.06 177 GLY A N 1
ATOM 1385 C CA . GLY A 1 177 ? 24.531 3.768 -12.906 1 95.06 177 GLY A CA 1
ATOM 1386 C C . GLY A 1 177 ? 24.859 4.277 -14.297 1 95.06 177 GLY A C 1
ATOM 1387 O O . GLY A 1 177 ? 25.609 5.238 -14.453 1 95.06 177 GLY A O 1
ATOM 1388 N N . PRO A 1 178 ? 24.266 3.66 -15.18 1 96.5 178 PRO A N 1
ATOM 1389 C CA . PRO A 1 178 ? 23.188 2.676 -15.18 1 96.5 178 PRO A CA 1
ATOM 1390 C C . PRO A 1 178 ? 23.625 1.324 -14.609 1 96.5 178 PRO A C 1
ATOM 1392 O O . PRO A 1 178 ? 24.781 0.932 -14.758 1 96.5 178 PRO A O 1
ATOM 1395 N N . TYR A 1 179 ? 22.672 0.627 -13.977 1 97.19 179 TYR A N 1
ATOM 1396 C CA . TYR A 1 179 ? 22.969 -0.624 -13.281 1 97.19 179 TYR A CA 1
ATOM 1397 C C . TYR A 1 179 ? 22.375 -1.812 -14.031 1 97.19 179 TYR A C 1
ATOM 1399 O O . TYR A 1 179 ? 21.328 -1.687 -14.68 1 97.19 179 TYR A O 1
ATOM 1407 N N . LYS A 1 180 ? 22.969 -2.938 -14 1 97 180 LYS A N 1
ATOM 1408 C CA . LYS A 1 180 ? 22.5 -4.238 -14.469 1 97 180 LYS A CA 1
ATOM 1409 C C . LYS A 1 180 ? 22.719 -5.312 -13.406 1 97 180 LYS A C 1
ATOM 1411 O O . LYS A 1 180 ? 23.562 -5.164 -12.531 1 97 180 LYS A O 1
ATOM 1416 N N . PRO A 1 181 ? 21.938 -6.348 -13.438 1 96.38 181 PRO A N 1
ATOM 1417 C CA . PRO A 1 181 ? 22.109 -7.398 -12.438 1 96.38 181 PRO A CA 1
ATOM 1418 C C . PRO A 1 181 ? 23.547 -7.934 -12.391 1 96.38 181 PRO A C 1
ATOM 1420 O O . PRO A 1 181 ? 24.156 -8.148 -13.438 1 96.38 181 PRO A O 1
ATOM 1423 N N . ALA A 1 182 ? 24.031 -8.031 -11.188 1 92.75 182 ALA A N 1
ATOM 1424 C CA . ALA A 1 182 ? 25.344 -8.648 -11.023 1 92.75 182 ALA A CA 1
ATOM 1425 C C . ALA A 1 182 ? 25.281 -10.148 -11.289 1 92.75 182 ALA A C 1
ATOM 1427 O O . ALA A 1 182 ? 24.312 -10.812 -10.914 1 92.75 182 ALA A O 1
ATOM 1428 N N . ILE A 1 183 ? 26.125 -10.641 -12.156 1 78.5 183 ILE A N 1
ATOM 1429 C CA . ILE A 1 183 ? 26.188 -12.062 -12.469 1 78.5 183 ILE A CA 1
ATOM 1430 C C . ILE A 1 183 ? 27.219 -12.742 -11.57 1 78.5 183 ILE A C 1
ATOM 1432 O O . ILE A 1 183 ? 28.328 -12.219 -11.367 1 78.5 183 ILE A O 1
ATOM 1436 N N . GLY A 1 184 ? 26.859 -13.812 -10.969 1 65.62 184 GLY A N 1
ATOM 1437 C CA . GLY A 1 184 ? 27.797 -14.625 -10.211 1 65.62 184 GLY A CA 1
ATOM 1438 C C . GLY A 1 184 ? 27.828 -14.273 -8.734 1 65.62 184 GLY A C 1
ATOM 1439 O O . GLY A 1 184 ? 26.891 -13.688 -8.211 1 65.62 184 GLY A O 1
ATOM 1440 N N . LYS A 1 185 ? 28.875 -14.727 -7.891 1 56.53 185 LYS A N 1
ATOM 1441 C CA . LYS A 1 185 ? 29.094 -14.656 -6.449 1 56.53 185 LYS A CA 1
ATOM 1442 C C . LYS A 1 185 ? 29.328 -13.219 -6 1 56.53 185 LYS A C 1
ATOM 1444 O O . LYS A 1 185 ? 29.609 -12.969 -4.828 1 56.53 185 LYS A O 1
ATOM 1449 N N . ASN A 1 186 ? 29.297 -12.359 -6.91 1 48.59 186 ASN A N 1
ATOM 1450 C CA . ASN A 1 186 ? 29.703 -11.031 -6.477 1 48.59 186 ASN A CA 1
ATOM 1451 C C . ASN A 1 186 ? 28.547 -10.281 -5.812 1 48.59 186 ASN A C 1
ATOM 1453 O O . ASN A 1 186 ? 27.969 -9.359 -6.398 1 48.59 186 ASN A O 1
ATOM 1457 N N . LYS A 1 187 ? 27.828 -11.047 -4.867 1 51.97 187 LYS A N 1
ATOM 1458 C CA . LYS A 1 187 ? 26.828 -10.352 -4.066 1 51.97 187 LYS A CA 1
ATOM 1459 C C . LYS A 1 187 ? 27.469 -9.336 -3.131 1 51.97 187 LYS A C 1
ATOM 1461 O O . LYS A 1 187 ? 28.375 -9.68 -2.363 1 51.97 187 LYS A O 1
ATOM 1466 N N . PHE A 1 188 ? 27.562 -8.078 -3.58 1 47.34 188 PHE A N 1
ATOM 1467 C CA . PHE A 1 188 ? 28.141 -7.047 -2.729 1 47.34 188 PHE A CA 1
ATOM 1468 C C . PHE A 1 188 ? 27.359 -6.922 -1.425 1 47.34 188 PHE A C 1
ATOM 1470 O O . PHE A 1 188 ? 26.125 -6.977 -1.423 1 47.34 188 PHE A O 1
ATOM 1477 N N . ILE A 1 189 ? 28.047 -7.332 -0.336 1 46.09 189 ILE A N 1
ATOM 1478 C CA . ILE A 1 189 ? 27.469 -7.152 0.994 1 46.09 189 ILE A CA 1
ATOM 1479 C C . ILE A 1 189 ? 26.891 -5.746 1.117 1 46.09 189 ILE A C 1
ATOM 1481 O O . ILE A 1 189 ? 27.562 -4.758 0.811 1 46.09 189 ILE A O 1
ATOM 1485 N N . TYR A 1 190 ? 25.625 -5.648 1.119 1 49.53 190 TYR A N 1
ATOM 1486 C CA . TYR A 1 190 ? 24.781 -4.473 1.269 1 49.53 190 TYR A CA 1
ATOM 1487 C C . TYR A 1 190 ? 25.172 -3.658 2.49 1 49.53 190 TYR A C 1
ATOM 1489 O O . TYR A 1 190 ? 25.312 -4.203 3.588 1 49.53 190 TYR A O 1
ATOM 1497 N N . SER A 1 191 ? 25.922 -2.527 2.242 1 44.91 191 SER A N 1
ATOM 1498 C CA . SER A 1 191 ? 26 -1.568 3.34 1 44.91 191 SER A CA 1
ATOM 1499 C C . SER A 1 191 ? 24.609 -1.01 3.676 1 44.91 191 SER A C 1
ATOM 1501 O O . SER A 1 191 ? 23.812 -0.738 2.777 1 44.91 191 SER A O 1
ATOM 1503 N N . GLN A 1 192 ? 24.125 -1.309 4.742 1 49.12 192 GLN A N 1
ATOM 1504 C CA . GLN A 1 192 ? 22.875 -0.776 5.258 1 49.12 192 GLN A CA 1
ATOM 1505 C C . GLN A 1 192 ? 22.781 0.728 5.02 1 49.12 192 GLN A C 1
ATOM 1507 O O . GLN A 1 192 ? 23.672 1.481 5.391 1 49.12 192 GLN A O 1
ATOM 1512 N N . SER A 1 193 ? 22.156 1.088 3.955 1 53.06 193 SER A N 1
ATOM 1513 C CA . SER A 1 193 ? 21.938 2.514 3.754 1 53.06 193 SER A CA 1
ATOM 1514 C C . SER A 1 193 ? 21.438 3.18 5.035 1 53.06 193 SER A C 1
ATOM 1516 O O . SER A 1 193 ? 20.594 2.629 5.738 1 53.06 193 SER A O 1
ATOM 1518 N N . GLN A 1 194 ? 22.234 4.016 5.672 1 51.53 194 GLN A N 1
ATOM 1519 C CA . GLN A 1 194 ? 21.938 4.777 6.883 1 51.53 194 GLN A CA 1
ATOM 1520 C C . GLN A 1 194 ? 20.734 5.688 6.668 1 51.53 194 GLN A C 1
ATOM 1522 O O . GLN A 1 194 ? 20.797 6.645 5.891 1 51.53 194 GLN A O 1
ATOM 1527 N N . VAL A 1 195 ? 19.547 5.098 6.777 1 57.03 195 VAL A N 1
ATOM 1528 C CA . VAL A 1 195 ? 18.375 5.965 6.902 1 57.03 195 VAL A CA 1
ATOM 1529 C C . VAL A 1 195 ? 18.5 6.816 8.164 1 57.03 195 VAL A C 1
ATOM 1531 O O . VAL A 1 195 ? 18.781 6.301 9.242 1 57.03 195 VAL A O 1
ATOM 1534 N N . ASN A 1 196 ? 18.781 8.117 7.988 1 52.56 196 ASN A N 1
ATOM 1535 C CA . ASN A 1 196 ? 18.797 9.023 9.133 1 52.56 196 ASN A CA 1
ATOM 1536 C C . ASN A 1 196 ? 17.672 10.055 9.039 1 52.56 196 ASN A C 1
ATOM 1538 O O . ASN A 1 196 ? 16.938 10.094 8.047 1 52.56 196 ASN A O 1
ATOM 1542 N N . ARG A 1 197 ? 17.438 10.742 10.055 1 50.44 197 ARG A N 1
ATOM 1543 C CA . ARG A 1 197 ? 16.391 11.734 10.242 1 50.44 197 ARG A CA 1
ATOM 1544 C C . ARG A 1 197 ? 16.281 12.648 9.031 1 50.44 197 ARG A C 1
ATOM 1546 O O . ARG A 1 197 ? 15.172 13 8.609 1 50.44 197 ARG A O 1
ATOM 1553 N N . ARG A 1 198 ? 17.281 12.992 8.5 1 53.47 198 ARG A N 1
ATOM 1554 C CA . ARG A 1 198 ? 17.297 14.023 7.473 1 53.47 198 ARG A CA 1
ATOM 1555 C C . ARG A 1 198 ? 16.812 13.477 6.133 1 53.47 198 ARG A C 1
ATOM 1557 O O . ARG A 1 198 ? 16.578 14.234 5.195 1 53.47 198 ARG A O 1
ATOM 1564 N N . ASN A 1 199 ? 16.547 12.219 6.172 1 61.53 199 ASN A N 1
ATOM 1565 C CA . ASN A 1 199 ? 16.25 11.695 4.84 1 61.53 199 ASN A CA 1
ATOM 1566 C C . ASN A 1 199 ? 14.938 10.914 4.82 1 61.53 199 ASN A C 1
ATOM 1568 O O . ASN A 1 199 ? 14.57 10.336 3.799 1 61.53 199 ASN A O 1
ATOM 1572 N N . HIS A 1 200 ? 14.234 11.062 5.895 1 64.38 200 HIS A N 1
ATOM 1573 C CA . HIS A 1 200 ? 13.102 10.148 5.855 1 64.38 200 HIS A CA 1
ATOM 1574 C C . HIS A 1 200 ? 11.969 10.641 6.746 1 64.38 200 HIS A C 1
ATOM 1576 O O . HIS A 1 200 ? 11.25 9.828 7.344 1 64.38 200 HIS A O 1
ATOM 1582 N N . ASP A 1 201 ? 11.773 11.859 6.613 1 78.44 201 ASP A N 1
ATOM 1583 C CA . ASP A 1 201 ? 10.695 12.32 7.48 1 78.44 201 ASP A CA 1
ATOM 1584 C C . ASP A 1 201 ? 9.391 12.453 6.707 1 78.44 201 ASP A C 1
ATOM 1586 O O . ASP A 1 201 ? 9.391 12.781 5.516 1 78.44 201 ASP A O 1
ATOM 1590 N N . THR A 1 202 ? 8.398 11.898 7.262 1 91.44 202 THR A N 1
ATOM 1591 C CA . THR A 1 202 ? 7.02 11.969 6.801 1 91.44 202 THR A CA 1
ATOM 1592 C C . THR A 1 202 ? 6.148 12.719 7.805 1 91.44 202 THR A C 1
ATOM 1594 O O . THR A 1 202 ? 6.285 12.523 9.016 1 91.44 202 THR A O 1
ATOM 1597 N N . ILE A 1 203 ? 5.387 13.75 7.262 1 98.75 203 ILE A N 1
ATOM 1598 C CA . ILE A 1 203 ? 4.359 14.234 8.18 1 98.75 203 ILE A CA 1
ATOM 1599 C C . ILE A 1 203 ? 3.225 13.211 8.266 1 98.75 203 ILE A C 1
ATOM 1601 O O . ILE A 1 203 ? 2.707 12.766 7.238 1 98.75 203 ILE A O 1
ATOM 1605 N N . GLY A 1 204 ? 2.926 12.695 9.359 1 98.88 204 GLY A N 1
ATOM 1606 C CA . GLY A 1 204 ? 1.713 12 9.75 1 98.88 204 GLY A CA 1
ATOM 1607 C C . GLY A 1 204 ? 0.844 12.797 10.703 1 98.88 204 GLY A C 1
ATOM 1608 O O . GLY A 1 204 ? 1.354 13.484 11.594 1 98.88 204 GLY A O 1
ATOM 1609 N N . MET A 1 205 ? -0.387 12.789 10.484 1 98.94 205 MET A N 1
ATOM 1610 C CA . MET A 1 205 ? -1.306 13.594 11.281 1 98.94 205 MET A CA 1
ATOM 1611 C C . MET A 1 205 ? -2.568 12.812 11.617 1 98.94 205 MET A C 1
ATOM 1613 O O . MET A 1 205 ? -3.092 12.078 10.781 1 98.94 205 MET A O 1
ATOM 1617 N N . ILE A 1 206 ? -3.049 12.906 12.828 1 98.94 206 ILE A N 1
ATOM 1618 C CA . ILE A 1 206 ? -4.309 12.336 13.297 1 98.94 206 ILE A CA 1
ATOM 1619 C C . ILE A 1 206 ? -5.215 13.438 13.828 1 98.94 206 ILE A C 1
ATOM 1621 O O . ILE A 1 206 ? -4.785 14.281 14.617 1 98.94 206 ILE A O 1
ATOM 1625 N N . ILE A 1 207 ? -6.402 13.453 13.383 1 98.81 207 ILE A N 1
ATOM 1626 C CA . ILE A 1 207 ? -7.414 14.398 13.828 1 98.81 207 ILE A CA 1
ATOM 1627 C C . ILE A 1 207 ? -8.531 13.656 14.555 1 98.81 207 ILE A C 1
ATOM 1629 O O . ILE A 1 207 ? -9.047 12.656 14.055 1 98.81 207 ILE A O 1
ATOM 1633 N N . ILE A 1 208 ? -8.891 14.078 15.703 1 98.44 208 ILE A N 1
ATOM 1634 C CA . ILE A 1 208 ? -10.141 13.68 16.344 1 98.44 208 ILE A CA 1
ATOM 1635 C C . ILE A 1 208 ? -11.062 14.898 16.484 1 98.44 208 ILE A C 1
ATOM 1637 O O . ILE A 1 208 ? -10.695 15.883 17.109 1 98.44 208 ILE A O 1
ATOM 1641 N N . ASP A 1 209 ? -12.18 14.812 15.898 1 97.88 209 ASP A N 1
ATOM 1642 C CA . ASP A 1 209 ? -13.086 15.961 15.953 1 97.88 209 ASP A CA 1
ATOM 1643 C C . ASP A 1 209 ? -13.914 15.945 17.234 1 97.88 209 ASP A C 1
ATOM 1645 O O . ASP A 1 209 ? -13.711 15.094 18.109 1 97.88 209 ASP A O 1
ATOM 1649 N N . SER A 1 210 ? -14.82 16.906 17.453 1 95.69 210 SER A N 1
ATOM 1650 C CA . SER A 1 210 ? -15.57 17.094 18.688 1 95.69 210 SER A CA 1
ATOM 1651 C C . SER A 1 210 ? -16.578 15.969 18.906 1 95.69 210 SER A C 1
ATOM 1653 O O . SER A 1 210 ? -17.094 15.797 20.016 1 95.69 210 SER A O 1
ATOM 1655 N N . GLU A 1 211 ? -16.891 15.219 17.859 1 96.06 211 GLU A N 1
ATOM 1656 C CA . GLU A 1 211 ? -17.812 14.094 17.953 1 96.06 211 GLU A CA 1
ATOM 1657 C C . GLU A 1 211 ? -17.062 12.773 18.125 1 96.06 211 GLU A C 1
ATOM 1659 O O . GLU A 1 211 ? -17.641 11.695 17.984 1 96.06 211 GLU A O 1
ATOM 1664 N N . ASN A 1 212 ? -15.75 12.836 18.281 1 96.25 212 ASN A N 1
ATOM 1665 C CA . ASN A 1 212 ? -14.859 11.703 18.5 1 96.25 212 ASN A CA 1
ATOM 1666 C C . ASN A 1 212 ? -14.68 10.867 17.25 1 96.25 212 ASN A C 1
ATOM 1668 O O . ASN A 1 212 ? -14.438 9.656 17.328 1 96.25 212 ASN A O 1
ATOM 1672 N N . ASN A 1 213 ? -14.891 11.484 16.109 1 98.06 213 ASN A N 1
ATOM 1673 C CA . ASN A 1 213 ? -14.523 10.844 14.852 1 98.06 213 ASN A CA 1
ATOM 1674 C C . ASN A 1 213 ? -13.062 11.094 14.5 1 98.06 213 ASN A C 1
ATOM 1676 O O . ASN A 1 213 ? -12.531 12.172 14.758 1 98.06 213 ASN A O 1
ATOM 1680 N N . ILE A 1 214 ? -12.492 10.094 13.883 1 98.69 214 ILE A N 1
ATOM 1681 C CA . ILE A 1 214 ? -11.047 10.117 13.742 1 98.69 214 ILE A CA 1
ATOM 1682 C C . ILE A 1 214 ? -10.672 10.078 12.258 1 98.69 214 ILE A C 1
ATOM 1684 O O . ILE A 1 214 ? -11.312 9.375 11.469 1 98.69 214 ILE A O 1
ATOM 1688 N N . ALA A 1 215 ? -9.695 10.82 11.836 1 98.88 215 ALA A N 1
ATOM 1689 C CA . ALA A 1 215 ? -9.039 10.758 10.531 1 98.88 215 ALA A CA 1
ATOM 1690 C C . ALA A 1 215 ? -7.52 10.727 10.688 1 98.88 215 ALA A C 1
ATOM 1692 O O . ALA A 1 215 ? -6.977 11.219 11.68 1 98.88 215 ALA A O 1
ATOM 1693 N N . ALA A 1 216 ? -6.855 10.141 9.805 1 98.94 216 ALA A N 1
ATOM 1694 C CA . ALA A 1 216 ? -5.398 10.078 9.789 1 98.94 216 ALA A CA 1
ATOM 1695 C C . ALA A 1 216 ? -4.859 10.211 8.367 1 98.94 216 ALA A C 1
ATOM 1697 O O . ALA A 1 216 ? -5.543 9.859 7.402 1 98.94 216 ALA A O 1
ATOM 1698 N N . GLY A 1 217 ? -3.662 10.703 8.195 1 98.94 217 GLY A N 1
ATOM 1699 C CA . GLY A 1 217 ? -3.08 10.859 6.871 1 98.94 217 GLY A CA 1
ATOM 1700 C C . GLY A 1 217 ? -1.599 11.188 6.91 1 98.94 217 GLY A C 1
ATOM 1701 O O . GLY A 1 217 ? -1.027 11.383 7.984 1 98.94 217 GLY A O 1
ATOM 1702 N N . THR A 1 218 ? -1.016 11.164 5.746 1 98.94 218 THR A N 1
ATOM 1703 C CA . THR A 1 218 ? 0.416 11.406 5.602 1 98.94 218 THR A CA 1
ATOM 1704 C C . THR A 1 218 ? 0.708 12.18 4.32 1 98.94 218 THR A C 1
ATOM 1706 O O . THR A 1 218 ? -0.107 12.195 3.396 1 98.94 218 THR A O 1
ATOM 1709 N N . SER A 1 219 ? 1.872 12.844 4.289 1 98.88 219 SER A N 1
ATOM 1710 C CA . SER A 1 219 ? 2.465 13.43 3.09 1 98.88 219 SER A CA 1
ATOM 1711 C C . SER A 1 219 ? 3.986 13.43 3.17 1 98.88 219 SER A C 1
ATOM 1713 O O . SER A 1 219 ? 4.559 13.656 4.238 1 98.88 219 SER A O 1
ATOM 1715 N N . THR A 1 220 ? 4.656 13.141 2.055 1 98.62 220 THR A N 1
ATOM 1716 C CA . THR A 1 220 ? 6.113 13.07 2.031 1 98.62 220 THR A CA 1
ATOM 1717 C C . THR A 1 220 ? 6.641 13.219 0.608 1 98.62 220 THR A C 1
ATOM 1719 O O . THR A 1 220 ? 5.891 13.055 -0.357 1 98.62 220 THR A O 1
ATOM 1722 N N . ASN A 1 221 ? 7.867 13.633 0.535 1 98 221 ASN A N 1
ATOM 1723 C CA . ASN A 1 221 ? 8.531 13.562 -0.762 1 98 221 ASN A CA 1
ATOM 1724 C C . ASN A 1 221 ? 9.438 12.336 -0.855 1 98 221 ASN A C 1
ATOM 1726 O O . ASN A 1 221 ? 10.094 12.117 -1.875 1 98 221 ASN A O 1
ATOM 1730 N N . GLY A 1 222 ? 9.406 11.469 0.201 1 95.44 222 GLY A N 1
ATOM 1731 C CA . GLY A 1 222 ? 10.031 10.164 0.144 1 95.44 222 GLY A CA 1
ATOM 1732 C C . GLY A 1 222 ? 11.523 10.203 0.44 1 95.44 222 GLY A C 1
ATOM 1733 O O . GLY A 1 222 ? 12.023 11.18 1 1 95.44 222 GLY A O 1
ATOM 1734 N N . ALA A 1 223 ? 12.25 9.109 0.17 1 95.38 223 ALA A N 1
ATOM 1735 C CA . ALA A 1 223 ? 13.672 8.945 0.431 1 95.38 223 ALA A CA 1
ATOM 1736 C C . ALA A 1 223 ? 14.508 9.75 -0.565 1 95.38 223 ALA A C 1
ATOM 1738 O O . ALA A 1 223 ? 14.211 9.766 -1.762 1 95.38 223 ALA A O 1
ATOM 1739 N N . ASN A 1 224 ? 15.523 10.438 -0.012 1 95.19 224 ASN A N 1
ATOM 1740 C CA . ASN A 1 224 ? 16.438 11.164 -0.884 1 95.19 224 ASN A CA 1
ATOM 1741 C C . ASN A 1 224 ? 17.234 10.219 -1.771 1 95.19 224 ASN A C 1
ATOM 1743 O O . ASN A 1 224 ? 17.766 9.203 -1.296 1 95.19 224 ASN A O 1
ATOM 1747 N N . HIS A 1 225 ? 17.234 10.477 -3.102 1 96.62 225 HIS A N 1
ATOM 1748 C CA . HIS A 1 225 ? 17.969 9.75 -4.125 1 96.62 225 HIS A CA 1
ATOM 1749 C C . HIS A 1 225 ? 17.422 8.336 -4.293 1 96.62 225 HIS A C 1
ATOM 1751 O O . HIS A 1 225 ? 18.172 7.398 -4.555 1 96.62 225 HIS A O 1
ATOM 1757 N N . LYS A 1 226 ? 16.188 8.203 -4.047 1 97.56 226 LYS A N 1
ATOM 1758 C CA . LYS A 1 226 ? 15.492 6.934 -4.246 1 97.56 226 LYS A CA 1
ATOM 1759 C C . LYS A 1 226 ? 15.531 6.512 -5.711 1 97.56 226 LYS A C 1
ATOM 1761 O O . LYS A 1 226 ? 15.727 7.344 -6.602 1 97.56 226 LYS A O 1
ATOM 1766 N N . VAL A 1 227 ? 15.375 5.227 -5.914 1 98.5 227 VAL A N 1
ATOM 1767 C CA . VAL A 1 227 ? 15.141 4.719 -7.262 1 98.5 227 VAL A CA 1
ATOM 1768 C C . VAL A 1 227 ? 13.859 5.32 -7.828 1 98.5 227 VAL A C 1
ATOM 1770 O O . VAL A 1 227 ? 12.836 5.379 -7.137 1 98.5 227 VAL A O 1
ATOM 1773 N N . PRO A 1 228 ? 13.914 5.816 -9.102 1 98.62 228 PRO A N 1
ATOM 1774 C CA . PRO A 1 228 ? 12.703 6.41 -9.664 1 98.62 228 PRO A CA 1
ATOM 1775 C C . PRO A 1 228 ? 11.5 5.469 -9.602 1 98.62 228 PRO A C 1
ATOM 1777 O O . PRO A 1 228 ? 11.633 4.277 -9.906 1 98.62 228 PRO A O 1
ATOM 1780 N N . GLY A 1 229 ? 10.328 5.965 -9.188 1 98.81 229 GLY A N 1
ATOM 1781 C CA . GLY A 1 229 ? 9.102 5.18 -9.117 1 98.81 229 GLY A CA 1
ATOM 1782 C C . GLY A 1 229 ? 8.828 4.629 -7.73 1 98.81 229 GLY A C 1
ATOM 1783 O O . GLY A 1 229 ? 7.754 4.09 -7.473 1 98.81 229 GLY A O 1
ATOM 1784 N N . ARG A 1 230 ? 9.781 4.875 -6.816 1 98.81 230 ARG A N 1
ATOM 1785 C CA . ARG A 1 230 ? 9.648 4.332 -5.469 1 98.81 230 ARG A CA 1
ATOM 1786 C C . ARG A 1 230 ? 8.523 5.027 -4.711 1 98.81 230 ARG A C 1
ATOM 1788 O O . ARG A 1 230 ? 8.422 6.258 -4.727 1 98.81 230 ARG A O 1
ATOM 1795 N N . ILE A 1 231 ? 7.629 4.172 -4.066 1 98.38 231 ILE A N 1
ATOM 1796 C CA . ILE A 1 231 ? 6.766 4.723 -3.029 1 98.38 231 ILE A CA 1
ATOM 1797 C C . ILE A 1 231 ? 7.086 4.07 -1.688 1 98.38 231 ILE A C 1
ATOM 1799 O O . ILE A 1 231 ? 7.453 2.895 -1.635 1 98.38 231 ILE A O 1
ATOM 1803 N N . GLY A 1 232 ? 7.059 4.855 -0.613 1 97.56 232 GLY A N 1
ATOM 1804 C CA . GLY A 1 232 ? 7.234 4.348 0.739 1 97.56 232 GLY A CA 1
ATOM 1805 C C . GLY A 1 232 ? 5.926 3.949 1.399 1 97.56 232 GLY A C 1
ATOM 1806 O O . GLY A 1 232 ? 4.957 3.611 0.718 1 97.56 232 GLY A O 1
ATOM 1807 N N . ASP A 1 233 ? 5.914 3.963 2.688 1 98.38 233 ASP A N 1
ATOM 1808 C CA . ASP A 1 233 ? 4.754 3.535 3.465 1 98.38 233 ASP A CA 1
ATOM 1809 C C . ASP A 1 233 ? 3.672 4.613 3.469 1 98.38 233 ASP A C 1
ATOM 1811 O O . ASP A 1 233 ? 2.508 4.328 3.758 1 98.38 233 ASP A O 1
ATOM 1815 N N . SER A 1 234 ? 4.004 5.836 3.154 1 98.56 234 SER A N 1
ATOM 1816 C CA . SER A 1 234 ? 3.16 7.004 3.396 1 98.56 234 SER A CA 1
ATOM 1817 C C . SER A 1 234 ? 1.834 6.891 2.652 1 98.56 234 SER A C 1
ATOM 1819 O O . SER A 1 234 ? 0.777 7.195 3.209 1 98.56 234 SER A O 1
ATOM 1821 N N . PRO A 1 235 ? 1.828 6.43 1.398 1 98.88 235 PRO A N 1
ATOM 1822 C CA . PRO A 1 235 ? 0.539 6.344 0.708 1 98.88 235 PRO A CA 1
ATOM 1823 C C . PRO A 1 235 ? -0.151 4.996 0.914 1 98.88 235 PRO A C 1
ATOM 1825 O O . PRO A 1 235 ? -1.163 4.715 0.269 1 98.88 235 PRO A O 1
ATOM 1828 N N . ILE A 1 236 ? 0.349 4.121 1.724 1 98.94 236 ILE A N 1
ATOM 1829 C CA . ILE A 1 236 ? -0.15 2.762 1.898 1 98.94 236 ILE A CA 1
ATOM 1830 C C . ILE A 1 236 ? -1.008 2.684 3.158 1 98.94 236 ILE A C 1
ATOM 1832 O O . ILE A 1 236 ? -0.522 2.938 4.266 1 98.94 236 ILE A O 1
ATOM 1836 N N . PRO A 1 237 ? -2.297 2.285 2.986 1 98.88 237 PRO A N 1
ATOM 1837 C CA . PRO A 1 237 ? -3.121 2.133 4.188 1 98.88 237 PRO A CA 1
ATOM 1838 C C . PRO A 1 237 ? -2.572 1.084 5.152 1 98.88 237 PRO A C 1
ATOM 1840 O O . PRO A 1 237 ? -2.154 0.005 4.723 1 98.88 237 PRO A O 1
ATOM 1843 N N . GLY A 1 238 ? -2.557 1.427 6.418 1 98.88 238 GLY A N 1
ATOM 1844 C CA . GLY A 1 238 ? -2.068 0.495 7.422 1 98.88 238 GLY A CA 1
ATOM 1845 C C . GLY A 1 238 ? -0.574 0.606 7.664 1 98.88 238 GLY A C 1
ATOM 1846 O O . GLY A 1 238 ? -0.067 0.133 8.68 1 98.88 238 GLY A O 1
ATOM 1847 N N . ALA A 1 239 ? 0.135 1.22 6.719 1 98.81 239 ALA A N 1
ATOM 1848 C CA . ALA A 1 239 ? 1.574 1.416 6.875 1 98.81 239 ALA A CA 1
ATOM 1849 C C . ALA A 1 239 ? 1.889 2.844 7.312 1 98.81 239 ALA A C 1
ATOM 1851 O O . ALA A 1 239 ? 2.211 3.086 8.477 1 98.81 239 ALA A O 1
ATOM 1852 N N . GLY A 1 240 ? 1.565 3.82 6.492 1 98.75 240 GLY A N 1
ATOM 1853 C CA . GLY A 1 240 ? 1.816 5.211 6.836 1 98.75 240 GLY A CA 1
ATOM 1854 C C . GLY A 1 240 ? 0.828 5.766 7.844 1 98.75 240 GLY A C 1
ATOM 1855 O O . GLY A 1 240 ? 1.214 6.48 8.773 1 98.75 240 GLY A O 1
ATOM 1856 N N . ALA A 1 241 ? -0.404 5.426 7.648 1 98.94 241 ALA A N 1
ATOM 1857 C CA . ALA A 1 241 ? -1.471 5.91 8.523 1 98.94 241 ALA A CA 1
ATOM 1858 C C . ALA A 1 241 ? -2.645 4.938 8.539 1 98.94 241 ALA A C 1
ATOM 1860 O O . ALA A 1 241 ? -2.836 4.164 7.602 1 98.94 241 ALA A O 1
ATOM 1861 N N . TYR A 1 242 ? -3.371 4.949 9.57 1 98.94 242 TYR A N 1
ATOM 1862 C CA . TYR A 1 242 ? -4.598 4.168 9.688 1 98.94 242 TYR A CA 1
ATOM 1863 C C . TYR A 1 242 ? -5.523 4.766 10.742 1 98.94 242 TYR A C 1
ATOM 1865 O O . TYR A 1 242 ? -5.059 5.328 11.742 1 98.94 242 TYR A O 1
ATOM 1873 N N . ALA A 1 243 ? -6.773 4.672 10.508 1 98.88 243 ALA A N 1
ATOM 1874 C CA . ALA A 1 243 ? -7.766 5.117 11.484 1 98.88 243 ALA A CA 1
ATOM 1875 C C . ALA A 1 243 ? -8.953 4.156 11.539 1 98.88 243 ALA A C 1
ATOM 1877 O O . ALA A 1 243 ? -9.391 3.641 10.516 1 98.88 243 ALA A O 1
ATOM 1878 N N . ASP A 1 244 ? -9.328 3.799 12.648 1 98.5 244 ASP A N 1
ATOM 1879 C CA . ASP A 1 244 ? -10.562 3.086 12.969 1 98.5 244 ASP A CA 1
ATOM 1880 C C . ASP A 1 244 ? -11.398 3.85 13.992 1 98.5 244 ASP A C 1
ATOM 1882 O O . ASP A 1 244 ? -10.969 4.031 15.133 1 98.5 244 ASP A O 1
ATOM 1886 N N . ASN A 1 245 ? -12.562 4.195 13.617 1 97.75 245 ASN A N 1
ATOM 1887 C CA . ASN A 1 245 ? -13.367 5.125 14.406 1 97.75 245 ASN A CA 1
ATOM 1888 C C . ASN A 1 245 ? -13.75 4.527 15.758 1 97.75 245 ASN A C 1
ATOM 1890 O O . ASN A 1 245 ? -14.094 5.254 16.688 1 97.75 245 ASN A O 1
ATOM 1894 N N . ASP A 1 246 ? -13.695 3.24 15.898 1 97.44 246 ASP A N 1
ATOM 1895 C CA . ASP A 1 246 ? -14.07 2.578 17.141 1 97.44 246 ASP A CA 1
ATOM 1896 C C . ASP A 1 246 ? -12.859 2.4 18.062 1 97.44 246 ASP A C 1
ATOM 1898 O O . ASP A 1 246 ? -13.008 2.098 19.25 1 97.44 246 ASP A O 1
ATOM 1902 N N . ILE A 1 247 ? -11.688 2.648 17.516 1 98.38 247 ILE A N 1
ATOM 1903 C CA . ILE A 1 247 ? -10.484 2.256 18.25 1 98.38 247 ILE A CA 1
ATOM 1904 C C . ILE A 1 247 ? -9.562 3.457 18.406 1 98.38 247 ILE A C 1
ATOM 1906 O O . ILE A 1 247 ? -9.125 3.775 19.516 1 98.38 247 ILE A O 1
ATOM 1910 N N . GLY A 1 248 ? -9.117 4.031 17.25 1 98.62 248 GLY A N 1
ATOM 1911 C CA . GLY A 1 248 ? -8.125 5.09 17.266 1 98.62 248 GLY A CA 1
ATOM 1912 C C . GLY A 1 248 ? -7.414 5.262 15.938 1 98.62 248 GLY A C 1
ATOM 1913 O O . GLY A 1 248 ? -7.934 4.859 14.891 1 98.62 248 GLY A O 1
ATOM 1914 N N . GLY A 1 249 ? -6.363 6.012 15.922 1 98.88 249 GLY A N 1
ATOM 1915 C CA . GLY A 1 249 ? -5.531 6.262 14.75 1 98.88 249 GLY A CA 1
ATOM 1916 C C . GLY A 1 249 ? -4.047 6.176 15.047 1 98.88 249 GLY A C 1
ATOM 1917 O O . GLY A 1 249 ? -3.631 6.281 16.203 1 98.88 249 GLY A O 1
ATOM 1918 N N . ALA A 1 250 ? -3.309 5.934 14.031 1 99 250 ALA A N 1
ATOM 1919 C CA . ALA A 1 250 ? -1.853 5.922 14.141 1 99 250 ALA A CA 1
ATOM 1920 C C . ALA A 1 250 ? -1.204 6.383 12.836 1 99 250 ALA A C 1
ATOM 1922 O O . ALA A 1 250 ? -1.771 6.203 11.758 1 99 250 ALA A O 1
ATOM 1923 N N . VAL A 1 251 ? -0.055 6.969 12.945 1 98.94 251 VAL A N 1
ATOM 1924 C CA . VAL A 1 251 ? 0.768 7.367 11.812 1 98.94 251 VAL A CA 1
ATOM 1925 C C . VAL A 1 251 ? 2.225 6.988 12.07 1 98.94 251 VAL A C 1
ATOM 1927 O O . VAL A 1 251 ? 2.672 6.965 13.219 1 98.94 251 VAL A O 1
ATOM 1930 N N . SER A 1 252 ? 2.885 6.699 10.992 1 98.56 252 SER A N 1
ATOM 1931 C CA . SER A 1 252 ? 4.27 6.246 11.062 1 98.56 252 SER A CA 1
ATOM 1932 C C . SER A 1 252 ? 5.195 7.168 10.281 1 98.56 252 SER A C 1
ATOM 1934 O O . SER A 1 252 ? 4.781 7.785 9.297 1 98.56 252 SER A O 1
ATOM 1936 N N . THR A 1 253 ? 6.441 7.301 10.719 1 98.31 253 THR A N 1
ATOM 1937 C CA . THR A 1 253 ? 7.492 8.047 10.039 1 98.31 253 THR A CA 1
ATOM 1938 C C . THR A 1 253 ? 8.844 7.355 10.195 1 98.31 253 THR A C 1
ATOM 1940 O O . THR A 1 253 ? 9.102 6.719 11.219 1 98.31 253 THR A O 1
ATOM 1943 N N . GLY A 1 254 ? 9.656 7.336 9.188 1 96.88 254 GLY A N 1
ATOM 1944 C CA . GLY A 1 254 ? 10.961 6.691 9.219 1 96.88 254 GLY A CA 1
ATOM 1945 C C . GLY A 1 254 ? 11.266 5.902 7.953 1 96.88 254 GLY A C 1
ATOM 1946 O O . GLY A 1 254 ? 10.977 6.359 6.848 1 96.88 254 GLY A O 1
ATOM 1947 N N . ASP A 1 255 ? 11.969 4.762 8.148 1 96 255 ASP A N 1
ATOM 1948 C CA . ASP A 1 255 ? 12.266 3.873 7.023 1 96 255 ASP A CA 1
ATOM 1949 C C . ASP A 1 255 ? 10.992 3.199 6.512 1 96 255 ASP A C 1
ATOM 1951 O O . ASP A 1 255 ? 10.664 2.084 6.922 1 96 255 ASP A O 1
ATOM 1955 N N . GLY A 1 256 ? 10.43 3.859 5.551 1 97.19 256 GLY A N 1
ATOM 1956 C CA . GLY A 1 256 ? 9.125 3.434 5.062 1 97.19 256 GLY A CA 1
ATOM 1957 C C . GLY A 1 256 ? 9.148 2.066 4.406 1 97.19 256 GLY A C 1
ATOM 1958 O O . GLY A 1 256 ? 8.141 1.354 4.402 1 97.19 256 GLY A O 1
ATOM 1959 N N . ASP A 1 257 ? 10.312 1.686 3.82 1 97.31 257 ASP A N 1
ATOM 1960 C CA . ASP A 1 257 ? 10.43 0.375 3.189 1 97.31 257 ASP A CA 1
ATOM 1961 C C . ASP A 1 257 ? 10.336 -0.744 4.227 1 97.31 257 ASP A C 1
ATOM 1963 O O . ASP A 1 257 ? 9.711 -1.776 3.977 1 97.31 257 ASP A O 1
ATOM 1967 N N . ILE A 1 258 ? 10.906 -0.51 5.375 1 97.31 258 ILE A N 1
ATOM 1968 C CA . ILE A 1 258 ? 10.875 -1.511 6.434 1 97.31 258 ILE A CA 1
ATOM 1969 C C . ILE A 1 258 ? 9.516 -1.472 7.133 1 97.31 258 ILE A C 1
ATOM 1971 O O . ILE A 1 258 ? 8.891 -2.512 7.348 1 97.31 258 ILE A O 1
ATOM 1975 N N . MET A 1 259 ? 9.047 -0.312 7.441 1 97.81 259 MET A N 1
ATOM 1976 C CA . MET A 1 259 ? 7.855 -0.162 8.266 1 97.81 259 MET A CA 1
ATOM 1977 C C . MET A 1 259 ? 6.625 -0.699 7.551 1 97.81 259 MET A C 1
ATOM 1979 O O . MET A 1 259 ? 5.734 -1.272 8.18 1 97.81 259 MET A O 1
ATOM 1983 N N . MET A 1 260 ? 6.566 -0.543 6.195 1 98.62 260 MET A N 1
ATOM 1984 C CA . MET A 1 260 ? 5.379 -1.006 5.484 1 98.62 260 MET A CA 1
ATOM 1985 C C . MET A 1 260 ? 5.277 -2.527 5.527 1 98.62 260 MET A C 1
ATOM 1987 O O . MET A 1 260 ? 4.18 -3.082 5.477 1 98.62 260 MET A O 1
ATOM 1991 N N . ARG A 1 261 ? 6.391 -3.236 5.688 1 98.75 261 ARG A N 1
ATOM 1992 C CA . ARG A 1 261 ? 6.398 -4.695 5.742 1 98.75 261 ARG A CA 1
ATOM 1993 C C . ARG A 1 261 ? 5.699 -5.199 6.996 1 98.75 261 ARG A C 1
ATOM 1995 O O . ARG A 1 261 ? 5.34 -6.379 7.082 1 98.75 261 ARG A O 1
ATOM 2002 N N . PHE A 1 262 ? 5.512 -4.262 7.969 1 98.69 262 PHE A N 1
ATOM 2003 C CA . PHE A 1 262 ? 4.898 -4.641 9.234 1 98.69 262 PHE A CA 1
ATOM 2004 C C . PHE A 1 262 ? 3.535 -3.982 9.391 1 98.69 262 PHE A C 1
ATOM 2006 O O . PHE A 1 262 ? 2.887 -4.125 10.43 1 98.69 262 PHE A O 1
ATOM 2013 N N . VAL A 1 263 ? 3.123 -3.266 8.383 1 98.81 263 VAL A N 1
ATOM 2014 C CA . VAL A 1 263 ? 1.859 -2.537 8.453 1 98.81 263 VAL A CA 1
ATOM 2015 C C . VAL A 1 263 ? 1.753 -1.803 9.781 1 98.81 263 VAL A C 1
ATOM 2017 O O . VAL A 1 263 ? 0.783 -1.982 10.523 1 98.81 263 VAL A O 1
ATOM 2020 N N . SER A 1 264 ? 2.666 -0.96 10.062 1 98.88 264 SER A N 1
ATOM 2021 C CA . SER A 1 264 ? 2.975 -0.442 11.398 1 98.88 264 SER A CA 1
ATOM 2022 C C . SER A 1 264 ? 1.782 0.301 11.992 1 98.88 264 SER A C 1
ATOM 2024 O O . SER A 1 264 ? 1.421 0.079 13.148 1 98.88 264 SER A O 1
ATOM 2026 N N . SER A 1 265 ? 1.112 1.148 11.234 1 98.94 265 SER A N 1
ATOM 2027 C CA . SER A 1 265 ? 0.009 1.938 11.773 1 98.94 265 SER A CA 1
ATOM 2028 C C . SER A 1 265 ? -1.198 1.06 12.086 1 98.94 265 SER A C 1
ATOM 2030 O O . SER A 1 265 ? -1.843 1.227 13.125 1 98.94 265 SER A O 1
ATOM 2032 N N . TYR A 1 266 ? -1.532 0.115 11.188 1 98.94 266 TYR A N 1
ATOM 2033 C CA . TYR A 1 266 ? -2.643 -0.795 11.453 1 98.94 266 TYR A CA 1
ATOM 2034 C C . TYR A 1 266 ? -2.367 -1.655 12.68 1 98.94 266 TYR A C 1
ATOM 2036 O O . TYR A 1 266 ? -3.254 -1.865 13.508 1 98.94 266 TYR A O 1
ATOM 2044 N N . GLN A 1 267 ? -1.148 -2.242 12.711 1 98.81 267 GLN A N 1
ATOM 2045 C CA . GLN A 1 267 ? -0.764 -3.072 13.852 1 98.81 267 GLN A CA 1
ATOM 2046 C C . GLN A 1 267 ? -0.943 -2.318 15.164 1 98.81 267 GLN A C 1
ATOM 2048 O O . GLN A 1 267 ? -1.458 -2.873 16.141 1 98.81 267 GLN A O 1
ATOM 2053 N N . THR A 1 268 ? -0.517 -1.077 15.195 1 98.94 268 THR A N 1
ATOM 2054 C CA . THR A 1 268 ? -0.634 -0.242 16.375 1 98.94 268 THR A CA 1
ATOM 2055 C C . THR A 1 268 ? -2.1 -0.032 16.75 1 98.94 268 THR A C 1
ATOM 2057 O O . THR A 1 268 ? -2.479 -0.179 17.922 1 98.94 268 THR A O 1
ATOM 2060 N N . VAL A 1 269 ? -2.934 0.272 15.781 1 98.94 269 VAL A N 1
ATOM 2061 C CA . VAL A 1 269 ? -4.359 0.456 16.031 1 98.94 269 VAL A CA 1
ATOM 2062 C C . VAL A 1 269 ? -4.973 -0.853 16.516 1 98.94 269 VAL A C 1
ATOM 2064 O O . VAL A 1 269 ? -5.836 -0.85 17.406 1 98.94 269 VAL A O 1
ATOM 2067 N N . HIS A 1 270 ? -4.492 -1.955 15.945 1 98.5 270 HIS A N 1
ATOM 2068 C CA . HIS A 1 270 ? -5.016 -3.256 16.344 1 98.5 270 HIS A CA 1
ATOM 2069 C C . HIS A 1 270 ? -4.684 -3.555 17.797 1 98.5 270 HIS A C 1
ATOM 2071 O O . HIS A 1 270 ? -5.508 -4.113 18.531 1 98.5 270 HIS A O 1
ATOM 2077 N N . TYR A 1 271 ? -3.484 -3.225 18.234 1 98.69 271 TYR A N 1
ATOM 2078 C CA . TYR A 1 271 ? -3.129 -3.463 19.625 1 98.69 271 TYR A CA 1
ATOM 2079 C C . TYR A 1 271 ? -3.941 -2.57 20.547 1 98.69 271 TYR A C 1
ATOM 2081 O O . TYR A 1 271 ? -4.258 -2.961 21.672 1 98.69 271 TYR A O 1
ATOM 2089 N N . MET A 1 272 ? -4.344 -1.383 20.109 1 98.75 272 MET A N 1
ATOM 2090 C CA . MET A 1 272 ? -5.281 -0.587 20.906 1 98.75 272 MET A CA 1
ATOM 2091 C C . MET A 1 272 ? -6.648 -1.258 20.953 1 98.75 272 MET A C 1
ATOM 2093 O O . MET A 1 272 ? -7.344 -1.178 21.969 1 98.75 272 MET A O 1
ATOM 2097 N N . ARG A 1 273 ? -7.047 -1.905 19.844 1 97.75 273 ARG A N 1
ATOM 2098 C CA . ARG A 1 273 ? -8.281 -2.682 19.844 1 97.75 273 ARG A CA 1
ATOM 2099 C C . ARG A 1 273 ? -8.25 -3.752 20.938 1 97.75 273 ARG A C 1
ATOM 2101 O O . ARG A 1 273 ? -9.266 -4.027 21.578 1 97.75 273 ARG A O 1
ATOM 2108 N N . GLU A 1 274 ? -7.082 -4.254 21.172 1 97.12 274 GLU A N 1
ATOM 2109 C CA . GLU A 1 274 ? -6.898 -5.324 22.141 1 97.12 274 GLU A CA 1
ATOM 2110 C C . GLU A 1 274 ? -6.773 -4.766 23.562 1 97.12 274 GLU A C 1
ATOM 2112 O O . GLU A 1 274 ? -6.492 -5.508 24.5 1 97.12 274 GLU A O 1
ATOM 2117 N N . GLY A 1 275 ? -6.828 -3.502 23.703 1 97.5 275 GLY A N 1
ATOM 2118 C CA . GLY A 1 275 ? -6.891 -2.906 25.031 1 97.5 275 GLY A CA 1
ATOM 2119 C C . GLY A 1 275 ? -5.594 -2.24 25.438 1 97.5 275 GLY A C 1
ATOM 2120 O O . GLY A 1 275 ? -5.492 -1.71 26.547 1 97.5 275 GLY A O 1
ATOM 2121 N N . LYS A 1 276 ? -4.609 -2.221 24.562 1 98.62 276 LYS A N 1
ATOM 2122 C CA . LYS A 1 276 ? -3.359 -1.551 24.906 1 98.62 276 LYS A CA 1
ATOM 2123 C C . LYS A 1 276 ? -3.51 -0.034 24.844 1 98.62 276 LYS A C 1
ATOM 2125 O O . LYS A 1 276 ? -4.312 0.479 24.062 1 98.62 276 LYS A O 1
ATOM 2130 N N . THR A 1 277 ? -2.783 0.69 25.688 1 98.44 277 THR A N 1
ATOM 2131 C CA . THR A 1 277 ? -2.707 2.141 25.562 1 98.44 277 THR A CA 1
ATOM 2132 C C . THR A 1 277 ? -1.977 2.535 24.281 1 98.44 277 THR A C 1
ATOM 2134 O O . THR A 1 277 ? -1.238 1.731 23.703 1 98.44 277 THR A O 1
ATOM 2137 N N . PRO A 1 278 ? -2.176 3.709 23.828 1 98.69 278 PRO A N 1
ATOM 2138 C CA . PRO A 1 278 ? -1.475 4.156 22.609 1 98.69 278 PRO A CA 1
ATOM 2139 C C . PRO A 1 278 ? 0.04 3.986 22.719 1 98.69 278 PRO A C 1
ATOM 2141 O O . PRO A 1 278 ? 0.675 3.508 21.781 1 98.69 278 PRO A O 1
ATOM 2144 N N . THR A 1 279 ? 0.639 4.352 23.844 1 98.75 279 THR A N 1
ATOM 2145 C CA . THR A 1 279 ? 2.076 4.203 24.047 1 98.75 279 THR A CA 1
ATOM 2146 C C . THR A 1 279 ? 2.484 2.734 23.969 1 98.75 279 THR A C 1
ATOM 2148 O O . THR A 1 279 ? 3.434 2.381 23.266 1 98.75 279 THR A O 1
ATOM 2151 N N . ALA A 1 280 ? 1.787 1.913 24.688 1 98.88 280 ALA A N 1
ATOM 2152 C CA . ALA A 1 280 ? 2.104 0.487 24.719 1 98.88 280 ALA A CA 1
ATOM 2153 C C . ALA A 1 280 ? 1.943 -0.134 23.328 1 98.88 280 ALA A C 1
ATOM 2155 O O . ALA A 1 280 ? 2.764 -0.955 22.906 1 98.88 280 ALA A O 1
ATOM 2156 N N . ALA A 1 281 ? 0.849 0.217 22.641 1 98.94 281 ALA A N 1
ATOM 2157 C CA . ALA A 1 281 ? 0.595 -0.292 21.297 1 98.94 281 ALA A CA 1
ATOM 2158 C C . ALA A 1 281 ? 1.727 0.083 20.344 1 98.94 281 ALA A C 1
ATOM 2160 O O . ALA A 1 281 ? 2.217 -0.761 19.594 1 98.94 281 ALA A O 1
ATOM 2161 N N . ALA A 1 282 ? 2.117 1.321 20.375 1 98.94 282 ALA A N 1
ATOM 2162 C CA . ALA A 1 282 ? 3.211 1.799 19.531 1 98.94 282 ALA A CA 1
ATOM 2163 C C . ALA A 1 282 ? 4.516 1.076 19.875 1 98.94 282 ALA A C 1
ATOM 2165 O O . ALA A 1 282 ? 5.277 0.715 18.969 1 98.94 282 ALA A O 1
ATOM 2166 N N . GLU A 1 283 ? 4.773 0.849 21.156 1 98.88 283 GLU A N 1
ATOM 2167 C CA . GLU A 1 283 ? 6 0.181 21.578 1 98.88 283 GLU A CA 1
ATOM 2168 C C . GLU A 1 283 ? 6.039 -1.266 21.094 1 98.88 283 GLU A C 1
ATOM 2170 O O . GLU A 1 283 ? 7.082 -1.747 20.656 1 98.88 283 GLU A O 1
ATOM 2175 N N . ILE A 1 284 ? 4.926 -1.925 21.234 1 98.81 284 ILE A N 1
ATOM 2176 C CA . ILE A 1 284 ? 4.855 -3.307 20.781 1 98.81 284 ILE A CA 1
ATOM 2177 C C . ILE A 1 284 ? 5.195 -3.371 19.281 1 98.81 284 ILE A C 1
ATOM 2179 O O . ILE A 1 284 ? 5.957 -4.238 18.859 1 98.81 284 ILE A O 1
ATOM 2183 N N . THR A 1 285 ? 4.633 -2.469 18.531 1 98.88 285 THR A N 1
ATOM 2184 C CA . THR A 1 285 ? 4.848 -2.443 17.078 1 98.88 285 THR A CA 1
ATOM 2185 C C . THR A 1 285 ? 6.309 -2.139 16.766 1 98.88 285 THR A C 1
ATOM 2187 O O . THR A 1 285 ? 6.918 -2.811 15.922 1 98.88 285 THR A O 1
ATOM 2190 N N . VAL A 1 286 ? 6.891 -1.144 17.422 1 98.88 286 VAL A N 1
ATOM 2191 C CA . VAL A 1 286 ? 8.273 -0.755 17.172 1 98.88 286 VAL A CA 1
ATOM 2192 C C . VAL A 1 286 ? 9.211 -1.902 17.547 1 98.88 286 VAL A C 1
ATOM 2194 O O . VAL A 1 286 ? 10.18 -2.18 16.844 1 98.88 286 VAL A O 1
ATOM 2197 N N . ARG A 1 287 ? 8.945 -2.613 18.594 1 98.75 287 ARG A N 1
ATOM 2198 C CA . ARG A 1 287 ? 9.758 -3.746 19.016 1 98.75 287 ARG A CA 1
ATOM 2199 C C . ARG A 1 287 ? 9.648 -4.902 18.031 1 98.75 287 ARG A C 1
ATOM 2201 O O . ARG A 1 287 ? 10.625 -5.613 17.781 1 98.75 287 ARG A O 1
ATOM 2208 N N . ALA A 1 288 ? 8.461 -5.086 17.562 1 98.12 288 ALA A N 1
ATOM 2209 C CA . ALA A 1 288 ? 8.297 -6.125 16.547 1 98.12 288 ALA A CA 1
ATOM 2210 C C . ALA A 1 288 ? 9.164 -5.852 15.328 1 98.12 288 ALA A C 1
ATOM 2212 O O . ALA A 1 288 ? 9.766 -6.77 14.766 1 98.12 288 ALA A O 1
ATOM 2213 N N . ILE A 1 289 ? 9.258 -4.648 14.891 1 98.38 289 ILE A N 1
ATOM 2214 C CA . ILE A 1 289 ? 10.055 -4.258 13.734 1 98.38 289 ILE A CA 1
ATOM 2215 C C . ILE A 1 289 ? 11.539 -4.406 14.062 1 98.38 289 ILE A C 1
ATOM 2217 O O . ILE A 1 289 ? 12.297 -4.992 13.289 1 98.38 289 ILE A O 1
ATOM 2221 N N . SER A 1 290 ? 11.945 -3.934 15.242 1 97.56 290 SER A N 1
ATOM 2222 C CA . SER A 1 290 ? 13.367 -3.9 15.594 1 97.56 290 SER A CA 1
ATOM 2223 C C . SER A 1 290 ? 13.914 -5.305 15.828 1 97.56 290 SER A C 1
ATOM 2225 O O . SER A 1 290 ? 15.117 -5.535 15.703 1 97.56 290 SER A O 1
ATOM 2227 N N . ARG A 1 291 ? 13.062 -6.227 16.172 1 96.75 291 ARG A N 1
ATOM 2228 C CA . ARG A 1 291 ? 13.484 -7.609 16.328 1 96.75 291 ARG A CA 1
ATOM 2229 C C . ARG A 1 291 ? 13.969 -8.188 15.008 1 96.75 291 ARG A C 1
ATOM 2231 O O . ARG A 1 291 ? 14.93 -8.961 14.969 1 96.75 291 ARG A O 1
ATOM 2238 N N . LYS A 1 292 ? 13.305 -7.836 13.938 1 96.38 292 LYS A N 1
ATOM 2239 C CA . LYS A 1 292 ? 13.672 -8.328 12.617 1 96.38 292 LYS A CA 1
ATOM 2240 C C . LYS A 1 292 ? 14.688 -7.414 11.945 1 96.38 292 LYS A C 1
ATOM 2242 O O . LYS A 1 292 ? 15.539 -7.875 11.188 1 96.38 292 LYS A O 1
ATOM 2247 N N . TYR A 1 293 ? 14.539 -6.121 12.227 1 96.31 293 TYR A N 1
ATOM 2248 C CA . TYR A 1 293 ? 15.422 -5.094 11.688 1 96.31 293 TYR A CA 1
ATOM 2249 C C . TYR A 1 293 ? 15.992 -4.223 12.797 1 96.31 293 TYR A C 1
ATOM 2251 O O . TYR A 1 293 ? 15.523 -3.102 13.016 1 96.31 293 TYR A O 1
ATOM 2259 N N . PRO A 1 294 ? 17.047 -4.637 13.406 1 96.19 294 PRO A N 1
ATOM 2260 C CA . PRO A 1 294 ? 17.547 -3.992 14.617 1 96.19 294 PRO A CA 1
ATOM 2261 C C . PRO A 1 294 ? 18.047 -2.566 14.375 1 96.19 294 PRO A C 1
ATOM 2263 O O . PRO A 1 294 ? 18.109 -1.763 15.305 1 96.19 294 PRO A O 1
ATOM 2266 N N . ASN A 1 295 ? 18.344 -2.246 13.141 1 93.31 295 ASN A N 1
ATOM 2267 C CA . ASN A 1 295 ? 18.922 -0.933 12.867 1 93.31 295 ASN A CA 1
ATOM 2268 C C . ASN A 1 295 ? 17.906 -0.006 12.195 1 93.31 295 ASN A C 1
ATOM 2270 O O . ASN A 1 295 ? 18.281 1.048 11.672 1 93.31 295 ASN A O 1
ATOM 2274 N N . PHE A 1 296 ? 16.609 -0.409 12.188 1 93.38 296 PHE A N 1
ATOM 2275 C CA . PHE A 1 296 ? 15.664 0.438 11.461 1 93.38 296 PHE A CA 1
ATOM 2276 C C . PHE A 1 296 ? 15.445 1.755 12.195 1 93.38 296 PHE A C 1
ATOM 2278 O O . PHE A 1 296 ? 15.648 1.838 13.406 1 93.38 296 PHE A O 1
ATOM 2285 N N . PHE A 1 297 ? 15.148 2.76 11.516 1 95.62 297 PHE A N 1
ATOM 2286 C CA . PHE A 1 297 ? 14.828 4.102 11.992 1 95.62 297 PHE A CA 1
ATOM 2287 C C . PHE A 1 297 ? 13.352 4.414 11.781 1 95.62 297 PHE A C 1
ATOM 2289 O O . PHE A 1 297 ? 12.844 4.309 10.656 1 95.62 297 PHE A O 1
ATOM 2296 N N . GLY A 1 298 ? 12.672 4.754 12.93 1 97.38 298 GLY A N 1
ATOM 2297 C CA . GLY A 1 298 ? 11.281 5.141 12.727 1 97.38 298 GLY A CA 1
ATOM 2298 C C . GLY A 1 298 ? 10.555 5.438 14.023 1 97.38 298 GLY A C 1
ATOM 2299 O O . GLY A 1 298 ? 11.102 5.238 15.109 1 97.38 298 GLY A O 1
ATOM 2300 N N . ALA A 1 299 ? 9.406 6.02 13.906 1 98.69 299 ALA A N 1
ATOM 2301 C CA . ALA A 1 299 ? 8.539 6.363 15.031 1 98.69 299 ALA A CA 1
ATOM 2302 C C . ALA A 1 299 ? 7.066 6.191 14.664 1 98.69 299 ALA A C 1
ATOM 2304 O O . ALA A 1 299 ? 6.703 6.254 13.484 1 98.69 299 ALA A O 1
ATOM 2305 N N . ILE A 1 300 ? 6.273 5.914 15.664 1 98.88 300 ILE A N 1
ATOM 2306 C CA . ILE A 1 300 ? 4.824 5.789 15.531 1 98.88 300 ILE A CA 1
ATOM 2307 C C . ILE A 1 300 ? 4.133 6.66 16.578 1 98.88 300 ILE A C 1
ATOM 2309 O O 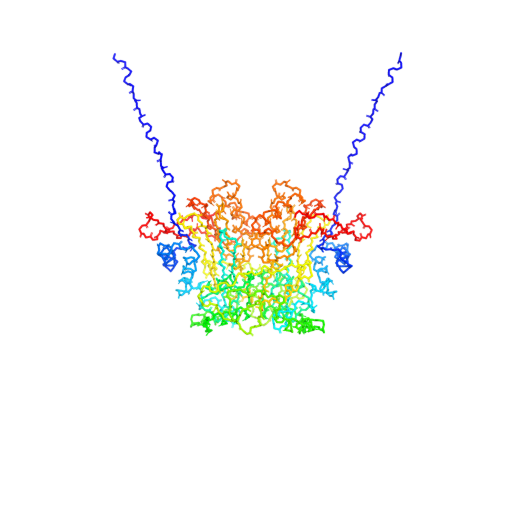. ILE A 1 300 ? 4.504 6.637 17.75 1 98.88 300 ILE A O 1
ATOM 2313 N N . VAL A 1 301 ? 3.219 7.473 16.109 1 98.88 301 VAL A N 1
ATOM 2314 C CA . VAL A 1 301 ? 2.334 8.227 17 1 98.88 301 VAL A CA 1
ATOM 2315 C C . VAL A 1 301 ? 0.922 7.648 16.938 1 98.88 301 VAL A C 1
ATOM 2317 O O . VAL A 1 301 ? 0.416 7.348 15.852 1 98.88 301 VAL A O 1
ATOM 2320 N N . ALA A 1 302 ? 0.297 7.453 18.062 1 98.88 302 ALA A N 1
ATOM 2321 C CA . ALA A 1 302 ? -1.016 6.812 18.109 1 98.88 302 ALA A CA 1
ATOM 2322 C C . ALA A 1 302 ? -1.95 7.559 19.062 1 98.88 302 ALA A C 1
ATOM 2324 O O . ALA A 1 302 ? -1.499 8.188 20.031 1 98.88 302 ALA A O 1
ATOM 2325 N N . VAL A 1 303 ? -3.176 7.52 18.75 1 98.56 303 VAL A N 1
ATOM 2326 C CA . VAL A 1 303 ? -4.23 8.102 19.578 1 98.56 303 VAL A CA 1
ATOM 2327 C C . VAL A 1 303 ? -5.406 7.129 19.672 1 98.56 303 VAL A C 1
ATOM 2329 O O . VAL A 1 303 ? -5.762 6.477 18.688 1 98.56 303 VAL A O 1
ATOM 2332 N N . ASN A 1 304 ? -5.965 6.941 20.812 1 97.56 304 ASN A N 1
ATOM 2333 C CA . ASN A 1 304 ? -7.184 6.148 20.891 1 97.56 304 ASN A CA 1
ATOM 2334 C C . ASN A 1 304 ? -8.43 7.02 20.75 1 97.56 304 ASN A C 1
ATOM 2336 O O . ASN A 1 304 ? -8.328 8.242 20.656 1 97.56 304 ASN A O 1
ATOM 2340 N N . LYS A 1 305 ? -9.523 6.469 20.75 1 93.69 305 LYS A N 1
ATOM 2341 C CA . LYS A 1 305 ? -10.781 7.141 20.438 1 93.69 305 LYS A CA 1
ATOM 2342 C C . LYS A 1 305 ? -11.109 8.211 21.469 1 93.69 305 LYS A C 1
ATOM 2344 O O . LYS A 1 305 ? -11.82 9.18 21.172 1 93.69 305 LYS A O 1
ATOM 2349 N N . ASN A 1 306 ? -10.539 8.133 22.641 1 90.88 306 ASN A N 1
ATOM 2350 C CA . ASN A 1 306 ? -10.836 9.055 23.734 1 90.88 306 ASN A CA 1
ATOM 2351 C C . ASN A 1 306 ? -9.844 10.211 23.781 1 90.88 306 ASN A C 1
ATOM 2353 O O . ASN A 1 306 ? -9.922 11.07 24.656 1 90.88 306 ASN A O 1
ATOM 2357 N N . GLY A 1 307 ? -8.875 10.141 22.891 1 93.75 307 GLY A N 1
ATOM 2358 C CA . GLY A 1 307 ? -7.969 11.273 22.797 1 93.75 307 GLY A CA 1
ATOM 2359 C C . GLY A 1 307 ? -6.676 11.07 23.562 1 93.75 307 GLY A C 1
ATOM 2360 O O . GLY A 1 307 ? -5.84 11.969 23.625 1 93.75 307 GLY A O 1
ATOM 2361 N N . HIS A 1 308 ? -6.559 9.906 24.188 1 95.44 308 HIS A N 1
ATOM 2362 C CA . HIS A 1 308 ? -5.262 9.578 24.766 1 95.44 308 HIS A CA 1
ATOM 2363 C C . HIS A 1 308 ? -4.242 9.258 23.688 1 95.44 308 HIS A C 1
ATOM 2365 O O . HIS A 1 308 ? -4.555 8.57 22.719 1 95.44 308 HIS A O 1
ATOM 2371 N N . PHE A 1 309 ? -3.076 9.828 23.812 1 97.19 309 PHE A N 1
ATOM 2372 C CA . PHE A 1 309 ? -2.1 9.633 22.75 1 97.19 309 PHE A CA 1
ATOM 2373 C C . PHE A 1 309 ? -0.777 9.133 23.312 1 97.19 309 PHE A C 1
ATOM 2375 O O . PHE A 1 309 ? -0.559 9.172 24.531 1 97.19 309 PHE A O 1
ATOM 2382 N N . GLY A 1 310 ? 0.039 8.602 22.484 1 98.06 310 GLY A N 1
ATOM 2383 C CA . GLY A 1 310 ? 1.371 8.094 22.781 1 98.06 310 GLY A CA 1
ATOM 2384 C C . GLY A 1 310 ? 2.209 7.871 21.531 1 98.06 310 GLY A C 1
ATOM 2385 O O . GLY A 1 310 ? 1.731 8.07 20.422 1 98.06 310 GLY A O 1
ATOM 2386 N N . ALA A 1 311 ? 3.479 7.539 21.766 1 98.75 311 ALA A N 1
ATOM 2387 C CA . ALA A 1 311 ? 4.406 7.32 20.656 1 98.75 311 ALA A CA 1
ATOM 2388 C C . ALA A 1 311 ? 5.531 6.375 21.062 1 98.75 311 ALA A C 1
ATOM 2390 O O . ALA A 1 311 ? 5.746 6.125 22.25 1 98.75 311 ALA A O 1
ATOM 2391 N N . ALA A 1 312 ? 6.156 5.84 20.141 1 98.88 312 ALA A N 1
ATOM 2392 C CA . ALA A 1 312 ? 7.383 5.062 20.312 1 98.88 312 ALA A CA 1
ATOM 2393 C C . ALA A 1 312 ? 8.297 5.23 19.094 1 98.88 312 ALA A C 1
ATOM 2395 O O . ALA A 1 312 ? 7.84 5.547 18 1 98.88 312 ALA A O 1
ATOM 2396 N N . CYS A 1 313 ? 9.578 5.09 19.344 1 98.44 313 CYS A N 1
ATOM 2397 C CA . CYS A 1 313 ? 10.547 5.305 18.281 1 98.44 313 CYS A CA 1
ATOM 2398 C C . CYS A 1 313 ? 11.75 4.379 18.438 1 98.44 313 CYS A C 1
ATOM 2400 O O . CYS A 1 313 ? 11.906 3.74 19.484 1 98.44 313 CYS A O 1
ATOM 2402 N N . HIS A 1 314 ? 12.484 4.25 17.469 1 97.94 314 HIS A N 1
ATOM 2403 C CA . HIS A 1 314 ? 13.703 3.445 17.406 1 97.94 314 HIS A CA 1
ATOM 2404 C C . HIS A 1 314 ? 14.711 4.047 16.438 1 97.94 314 HIS A C 1
ATOM 2406 O O . HIS A 1 314 ? 14.336 4.68 15.453 1 97.94 314 HIS A O 1
ATOM 2412 N N . GLY A 1 315 ? 16 3.865 16.734 1 95.75 315 GLY A N 1
ATOM 2413 C CA . GLY A 1 315 ? 17.062 4.281 15.82 1 95.75 315 GLY A CA 1
ATOM 2414 C C . GLY A 1 315 ? 17.5 5.719 16.016 1 95.75 315 GLY A C 1
ATOM 2415 O O . GLY A 1 315 ? 18.281 6.254 15.242 1 95.75 315 GLY A O 1
ATOM 2416 N N . MET A 1 316 ? 16.953 6.387 17.016 1 94.38 316 MET A N 1
ATOM 2417 C CA . MET A 1 316 ? 17.312 7.738 17.422 1 94.38 316 MET A CA 1
ATOM 2418 C C . MET A 1 316 ? 17.219 7.898 18.938 1 94.38 316 MET A C 1
ATOM 2420 O O . MET A 1 316 ? 16.625 7.055 19.625 1 94.38 316 MET A O 1
ATOM 2424 N N . ASP A 1 317 ? 17.812 8.961 19.406 1 95.5 317 ASP A N 1
ATOM 2425 C CA . ASP A 1 317 ? 17.812 9.156 20.859 1 95.5 317 ASP A CA 1
ATOM 2426 C C . ASP A 1 317 ? 16.438 9.562 21.359 1 95.5 317 ASP A C 1
ATOM 2428 O O . ASP A 1 317 ? 15.953 9.031 22.359 1 95.5 317 ASP A O 1
ATOM 2432 N N . SER A 1 318 ? 15.859 10.5 20.609 1 97.06 318 SER A N 1
ATOM 2433 C CA . SER A 1 318 ? 14.539 11 20.984 1 97.06 318 SER A CA 1
ATOM 2434 C C . SER A 1 318 ? 13.703 11.328 19.75 1 97.06 318 SER A C 1
ATOM 2436 O O . SER A 1 318 ? 14.242 11.484 18.656 1 97.06 318 SER A O 1
ATOM 2438 N N . PHE A 1 319 ? 12.5 11.344 19.938 1 97.12 319 PHE A N 1
ATOM 2439 C CA . PHE A 1 319 ? 11.516 11.695 18.922 1 97.12 319 PHE A CA 1
ATOM 2440 C C . PHE A 1 319 ? 10.523 12.719 19.453 1 97.12 319 PHE A C 1
ATOM 2442 O O . PHE A 1 319 ? 10.094 12.633 20.609 1 97.12 319 PHE A O 1
ATOM 2449 N N . THR A 1 320 ? 10.242 13.734 18.625 1 97.62 320 THR A N 1
ATOM 2450 C CA . THR A 1 320 ? 9.273 14.75 19.031 1 97.62 320 THR A CA 1
ATOM 2451 C C . THR A 1 320 ? 8.023 14.688 18.156 1 97.62 320 THR A C 1
ATOM 2453 O O . THR A 1 320 ? 8.094 14.305 16.984 1 97.62 320 THR A O 1
ATOM 2456 N N . PHE A 1 321 ? 6.949 14.984 18.688 1 97.75 321 PHE A N 1
ATOM 2457 C CA . PHE A 1 321 ? 5.691 15.156 17.969 1 97.75 321 PHE A CA 1
ATOM 2458 C C . PHE A 1 321 ? 4.902 16.328 18.531 1 97.75 321 PHE A C 1
ATOM 2460 O O . PHE A 1 321 ? 5.207 16.828 19.625 1 97.75 321 PHE A O 1
ATOM 2467 N N . CYS A 1 322 ? 3.924 16.828 17.703 1 97.38 322 CYS A N 1
ATOM 2468 C CA . CYS A 1 322 ? 3.135 18.016 18.031 1 97.38 322 CYS A CA 1
ATOM 2469 C C . CYS A 1 322 ? 1.69 17.625 18.344 1 97.38 322 CYS A C 1
ATOM 2471 O O . CYS A 1 322 ? 1.147 16.703 17.75 1 97.38 322 CYS A O 1
ATOM 2473 N N . THR A 1 323 ? 1.152 18.406 19.266 1 97.56 323 THR A N 1
ATOM 2474 C CA . THR A 1 323 ? -0.269 18.219 19.531 1 97.56 323 THR A CA 1
ATOM 2475 C C . THR A 1 323 ? -0.933 19.547 19.891 1 97.56 323 THR A C 1
ATOM 2477 O O . THR A 1 323 ? -0.267 20.484 20.344 1 97.56 323 THR A O 1
ATOM 2480 N N . GLN A 1 324 ? -2.111 19.688 19.516 1 97.44 324 GLN A N 1
ATOM 2481 C CA . GLN A 1 324 ? -2.947 20.797 19.938 1 97.44 324 GLN A CA 1
ATOM 2482 C C . GLN A 1 324 ? -4.379 20.344 20.203 1 97.44 324 GLN A C 1
ATOM 2484 O O . GLN A 1 324 ? -4.926 19.531 19.469 1 97.44 324 GLN A O 1
ATOM 2489 N N . ASN A 1 325 ? -4.902 20.688 21.312 1 94.38 325 ASN A N 1
ATOM 2490 C CA . ASN A 1 325 ? -6.309 20.547 21.672 1 94.38 325 ASN A CA 1
ATOM 2491 C C . ASN A 1 325 ? -6.84 21.812 22.344 1 94.38 325 ASN A C 1
ATOM 2493 O O . ASN A 1 325 ? -6.195 22.859 22.297 1 94.38 325 ASN A O 1
ATOM 2497 N N . LEU A 1 326 ? -8.055 21.734 22.938 1 89.75 326 LEU A N 1
ATOM 2498 C CA . LEU A 1 326 ? -8.68 22.922 23.5 1 89.75 326 LEU A CA 1
ATOM 2499 C C . LEU A 1 326 ? -7.992 23.344 24.781 1 89.75 326 LEU A C 1
ATOM 2501 O O . LEU A 1 326 ? -8.094 24.5 25.188 1 89.75 326 LEU A O 1
ATOM 2505 N N . ASN A 1 327 ? -7.285 22.406 25.344 1 87.31 327 ASN A N 1
ATOM 2506 C CA . ASN A 1 327 ? -6.637 22.703 26.609 1 87.31 327 ASN A CA 1
ATOM 2507 C C . ASN A 1 327 ? -5.309 23.422 26.422 1 87.31 327 ASN A C 1
ATOM 2509 O O . ASN A 1 327 ? -4.77 24.016 27.359 1 87.31 327 ASN A O 1
ATOM 2513 N N . PHE A 1 328 ? -4.793 23.344 25.266 1 88 328 PHE A N 1
ATOM 2514 C CA . PHE A 1 328 ? -3.521 24 24.969 1 88 328 PHE A CA 1
ATOM 2515 C C . PHE A 1 328 ? -3.74 25.297 24.219 1 88 328 PHE A C 1
ATOM 2517 O O . PHE A 1 328 ? -4.426 25.328 23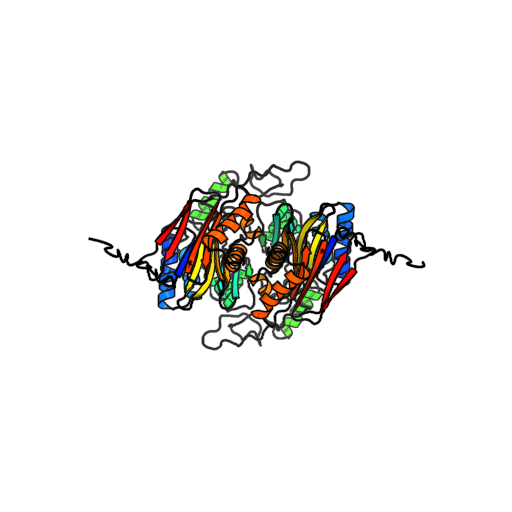.203 1 88 328 PHE A O 1
ATOM 2524 N N . LYS A 1 329 ? -3.191 26.359 24.734 1 88.06 329 LYS A N 1
ATOM 2525 C CA . LYS A 1 329 ? -3.311 27.656 24.078 1 88.06 329 LYS A CA 1
ATOM 2526 C C . LYS A 1 329 ? -2.586 27.656 22.734 1 88.06 329 LYS A C 1
ATOM 2528 O O . LYS A 1 329 ? -2.924 28.438 21.844 1 88.06 329 LYS A O 1
ATOM 2533 N N . LYS A 1 330 ? -1.547 26.922 22.656 1 94.94 330 LYS A N 1
ATOM 2534 C CA . LYS A 1 330 ? -0.755 26.797 21.438 1 94.94 330 LYS A CA 1
ATOM 2535 C C . LYS A 1 330 ? -0.303 25.359 21.219 1 94.94 330 LYS A C 1
ATOM 2537 O O . LYS A 1 330 ? -0.575 24.484 22.047 1 94.94 330 LYS A O 1
ATOM 2542 N N . VAL A 1 331 ? 0.281 25.125 20.078 1 98.06 331 VAL A N 1
ATOM 2543 C CA . VAL A 1 331 ? 0.792 23.781 19.766 1 98.06 331 VAL A CA 1
ATOM 2544 C C . VAL A 1 331 ? 1.831 23.375 20.812 1 98.06 331 VAL A C 1
ATOM 2546 O O . VAL A 1 331 ? 2.707 24.172 21.172 1 98.06 331 VAL A O 1
ATOM 2549 N N . LYS A 1 332 ? 1.716 22.219 21.344 1 97.56 332 LYS A N 1
ATOM 2550 C CA . LYS A 1 332 ? 2.688 21.656 22.281 1 97.56 332 LYS A CA 1
ATOM 2551 C C . LYS A 1 332 ? 3.58 20.625 21.578 1 97.56 332 LYS A C 1
ATOM 2553 O O . LYS A 1 332 ? 3.094 19.797 20.812 1 97.56 332 LYS A O 1
ATOM 2558 N N . VAL A 1 333 ? 4.836 20.781 21.828 1 98 333 VAL A N 1
ATOM 2559 C CA . VAL A 1 333 ? 5.793 19.797 21.328 1 98 333 VAL A CA 1
ATOM 2560 C C . VAL A 1 333 ? 6.117 18.781 22.422 1 98 333 VAL A C 1
ATOM 2562 O O . VAL A 1 333 ? 6.555 19.156 23.5 1 98 333 VAL A O 1
ATOM 2565 N N . MET A 1 334 ? 5.895 17.562 22.125 1 97.19 334 MET A N 1
ATOM 2566 C CA . MET A 1 334 ? 6.176 16.469 23.047 1 97.19 334 MET A CA 1
ATOM 2567 C C . MET A 1 334 ? 7.418 15.695 22.609 1 97.19 334 MET A C 1
ATOM 2569 O O . MET A 1 334 ? 7.676 15.555 21.422 1 97.19 334 MET A O 1
ATOM 2573 N N . SER A 1 335 ? 8.188 15.227 23.609 1 97.5 335 SER A N 1
ATOM 2574 C CA . SER A 1 335 ? 9.398 14.461 23.312 1 97.5 335 SER A CA 1
ATOM 2575 C C . SER A 1 335 ? 9.383 13.117 24.047 1 97.5 335 SER A C 1
ATOM 2577 O O . SER A 1 335 ? 8.961 13.039 25.203 1 97.5 335 SER A O 1
ATOM 2579 N N . ILE A 1 336 ? 9.789 12.086 23.375 1 97.69 336 ILE A N 1
ATOM 2580 C CA . ILE A 1 336 ? 9.914 10.781 24.016 1 97.69 336 ILE A CA 1
ATOM 2581 C C . ILE A 1 336 ? 11.305 10.211 23.766 1 97.69 336 ILE A C 1
ATOM 2583 O O . ILE A 1 336 ? 11.938 10.523 22.75 1 97.69 336 ILE A O 1
ATOM 2587 N N . THR A 1 337 ? 11.789 9.352 24.656 1 97.94 337 THR A N 1
ATOM 2588 C CA . THR A 1 337 ? 13.023 8.602 24.469 1 97.94 337 THR A CA 1
ATOM 2589 C C . THR A 1 337 ? 12.773 7.32 23.688 1 97.94 337 THR A C 1
ATOM 2591 O O . THR A 1 337 ? 11.789 6.613 23.938 1 97.94 337 THR A O 1
ATOM 2594 N N . CYS A 1 338 ? 13.648 7.02 22.812 1 97.56 338 CYS A N 1
ATOM 2595 C CA . CYS A 1 338 ? 13.414 5.895 21.906 1 97.56 338 CYS A CA 1
ATOM 2596 C C . CYS A 1 338 ? 13.93 4.594 22.516 1 97.56 338 CYS A C 1
ATOM 2598 O O . CYS A 1 338 ? 14.82 4.613 23.375 1 97.56 338 CYS A O 1
ATOM 2600 N N . ILE A 1 339 ? 13.398 3.578 22.125 1 96.06 339 ILE A N 1
ATOM 2601 C CA . ILE A 1 339 ? 13.727 2.25 22.625 1 96.06 339 ILE A CA 1
ATOM 2602 C C . ILE A 1 339 ? 14.711 1.564 21.672 1 96.06 339 ILE A C 1
ATOM 2604 O O . ILE A 1 339 ? 14.734 1.863 20.484 1 96.06 339 ILE A O 1
ATOM 2608 N N . MET B 1 1 ? -22.219 -66.062 35.156 1 24.42 1 MET B N 1
ATOM 2609 C CA . MET B 1 1 ? -21.625 -65.875 33.844 1 24.42 1 MET B CA 1
ATOM 2610 C C . MET B 1 1 ? -21.562 -64.375 33.469 1 24.42 1 MET B C 1
ATOM 2612 O O . MET B 1 1 ? -22.547 -63.812 33.062 1 24.42 1 MET B O 1
ATOM 2616 N N . VAL B 1 2 ? -20.688 -63.5 34.312 1 24.83 2 VAL B N 1
ATOM 2617 C CA . VAL B 1 2 ? -20.234 -62.125 34.594 1 24.83 2 VAL B CA 1
ATOM 2618 C C . VAL B 1 2 ? -19.766 -61.469 33.281 1 24.83 2 VAL B C 1
ATOM 2620 O O . VAL B 1 2 ? -19.516 -62.188 32.281 1 24.83 2 VAL B O 1
ATOM 2623 N N . TRP B 1 3 ? -18.812 -60.594 33.406 1 28.08 3 TRP B N 1
ATOM 2624 C CA . TRP B 1 3 ? -18.25 -59.281 33.125 1 28.08 3 TRP B CA 1
ATOM 2625 C C . TRP B 1 3 ? -17.297 -59.344 31.922 1 28.08 3 TRP B C 1
ATOM 2627 O O . TRP B 1 3 ? -16.125 -59.688 32.062 1 28.08 3 TRP B O 1
ATOM 2637 N N . LEU B 1 4 ? -17.625 -60.062 30.812 1 33.25 4 LEU B N 1
ATOM 2638 C CA . LEU B 1 4 ? -16.812 -59.938 29.625 1 33.25 4 LEU B CA 1
ATOM 2639 C C . LEU B 1 4 ? -16.469 -58.469 29.359 1 33.25 4 LEU B C 1
ATOM 2641 O O . LEU B 1 4 ? -17.359 -57.656 29.203 1 33.25 4 LEU B O 1
ATOM 2645 N N . ASN B 1 5 ? -15.281 -58.031 29.906 1 29.72 5 ASN B N 1
ATOM 2646 C CA . ASN B 1 5 ? -14.484 -56.812 29.828 1 29.72 5 ASN B CA 1
ATOM 2647 C C . ASN B 1 5 ? -14.312 -56.344 28.391 1 29.72 5 ASN B C 1
ATOM 2649 O O . ASN B 1 5 ? -13.641 -57 27.594 1 29.72 5 ASN B O 1
ATOM 2653 N N . ALA B 1 6 ? -15.352 -55.75 27.75 1 32.75 6 ALA B N 1
ATOM 2654 C CA . ALA B 1 6 ? -15.32 -55.094 26.438 1 32.75 6 ALA B CA 1
ATOM 2655 C C . ALA B 1 6 ? -14.156 -54.094 26.344 1 32.75 6 ALA B C 1
ATOM 2657 O O . ALA B 1 6 ? -14.203 -53.031 26.953 1 32.75 6 ALA B O 1
ATOM 2658 N N . LEU B 1 7 ? -12.867 -54.5 26.406 1 30.16 7 LEU B N 1
ATOM 2659 C CA . LEU B 1 7 ? -11.695 -53.688 26.109 1 30.16 7 LEU B CA 1
ATOM 2660 C C . LEU B 1 7 ? -11.859 -52.969 24.781 1 30.16 7 LEU B C 1
ATOM 2662 O O . LEU B 1 7 ? -11.758 -53.562 23.719 1 30.16 7 LEU B O 1
ATOM 2666 N N . MET B 1 8 ? -12.859 -52.125 24.594 1 30.34 8 MET B N 1
ATOM 2667 C CA . MET B 1 8 ? -12.953 -51.312 23.391 1 30.34 8 MET B CA 1
ATOM 2668 C C . MET B 1 8 ? -11.656 -50.531 23.156 1 30.34 8 MET B C 1
ATOM 2670 O O . MET B 1 8 ? -11.203 -49.812 24.047 1 30.34 8 MET B O 1
ATOM 2674 N N . TYR B 1 9 ? -10.68 -51.062 22.453 1 28.88 9 TYR B N 1
ATOM 2675 C CA . TYR B 1 9 ? -9.484 -50.406 21.938 1 28.88 9 TYR B CA 1
ATOM 2676 C C . TYR B 1 9 ? -9.812 -49.031 21.359 1 28.88 9 TYR B C 1
ATOM 2678 O O . TYR B 1 9 ? -10.578 -48.938 20.406 1 28.88 9 TYR B O 1
ATOM 2686 N N . PHE B 1 10 ? -10 -48.062 22.172 1 30.77 10 PHE B N 1
ATOM 2687 C CA . PHE B 1 10 ? -9.922 -46.656 21.75 1 30.77 10 PHE B CA 1
ATOM 2688 C C . PHE B 1 10 ? -8.734 -46.438 20.812 1 30.77 10 PHE B C 1
ATOM 2690 O O . PHE B 1 10 ? -7.59 -46.406 21.25 1 30.77 10 PHE B O 1
ATOM 2697 N N . TYR B 1 11 ? -8.672 -47.125 19.688 1 28.56 11 TYR B N 1
ATOM 2698 C CA . TYR B 1 11 ? -7.734 -46.656 18.672 1 28.56 11 TYR B CA 1
ATOM 2699 C C . TYR B 1 11 ? -7.77 -45.156 18.547 1 28.56 11 TYR B C 1
ATOM 2701 O O . TYR B 1 11 ? -8.781 -44.562 18.125 1 28.56 11 TYR B O 1
ATOM 2709 N N . ILE B 1 12 ? -7.238 -44.531 19.562 1 29.48 12 ILE B N 1
ATOM 2710 C CA . ILE B 1 12 ? -6.852 -43.125 19.391 1 29.48 12 ILE B CA 1
ATOM 2711 C C . ILE B 1 12 ? -6.254 -42.938 18 1 29.48 12 ILE B C 1
ATOM 2713 O O . ILE B 1 12 ? -5.203 -43.5 17.688 1 29.48 12 ILE B O 1
ATOM 2717 N N . LEU B 1 13 ? -7 -43.031 16.969 1 29.98 13 LEU B N 1
ATOM 2718 C CA . LEU B 1 13 ? -6.52 -42.469 15.719 1 29.98 13 LEU B CA 1
ATOM 2719 C C . LEU B 1 13 ? -5.691 -41.188 15.984 1 29.98 13 LEU B C 1
ATOM 2721 O O . LEU B 1 13 ? -6.23 -40.188 16.422 1 29.98 13 LEU B O 1
ATOM 2725 N N . ILE B 1 14 ? -4.621 -41.344 16.719 1 31.8 14 ILE B N 1
ATOM 2726 C CA . ILE B 1 14 ? -3.578 -40.344 16.531 1 31.8 14 ILE B CA 1
ATOM 2727 C C . ILE B 1 14 ? -3.488 -39.969 15.047 1 31.8 14 ILE B C 1
ATOM 2729 O O . ILE B 1 14 ? -2.963 -40.75 14.242 1 31.8 14 ILE B O 1
ATOM 2733 N N . ARG B 1 15 ? -4.574 -39.656 14.445 1 34.28 15 ARG B N 1
ATOM 2734 C CA . ARG B 1 15 ? -4.281 -38.969 13.195 1 34.28 15 ARG B CA 1
ATOM 2735 C C . ARG B 1 15 ? -2.98 -38.188 13.289 1 34.28 15 ARG B C 1
ATOM 2737 O O . ARG B 1 15 ? -2.852 -37.281 14.133 1 34.28 15 ARG B O 1
ATOM 2744 N N . ASN B 1 16 ? -1.802 -38.75 13.289 1 36.38 16 ASN B N 1
ATOM 2745 C CA . ASN B 1 16 ? -0.555 -38.062 12.938 1 36.38 16 ASN B CA 1
ATOM 2746 C C . ASN B 1 16 ? -0.811 -36.781 12.148 1 36.38 16 ASN B C 1
ATOM 2748 O O . ASN B 1 16 ? -1.372 -36.812 11.055 1 36.38 16 ASN B O 1
ATOM 2752 N N . CYS B 1 17 ? -1.257 -35.781 12.75 1 40.78 17 CYS B N 1
ATOM 2753 C CA . CYS B 1 17 ? -1.31 -34.438 12.188 1 40.78 17 CYS B CA 1
ATOM 2754 C C . CYS B 1 17 ? -0.165 -34.188 11.211 1 40.78 17 CYS B C 1
ATOM 2756 O O . CYS B 1 17 ? 0.917 -33.75 11.602 1 40.78 17 CYS B O 1
ATOM 2758 N N . GLN B 1 18 ? 0.282 -35.219 10.43 1 47.31 18 GLN B N 1
ATOM 2759 C CA . GLN B 1 18 ? 1.321 -35.094 9.414 1 47.31 18 GLN B CA 1
ATOM 2760 C C . GLN B 1 18 ? 1.27 -33.719 8.758 1 47.31 18 GLN B C 1
ATOM 2762 O O . GLN B 1 18 ? 0.194 -33.219 8.391 1 47.31 18 GLN B O 1
ATOM 2767 N N . SER B 1 19 ? 2.41 -33.062 8.859 1 60.56 19 SER B N 1
ATOM 2768 C CA . SER B 1 19 ? 2.691 -31.781 8.242 1 60.56 19 SER B CA 1
ATOM 2769 C C . SER B 1 19 ? 2.281 -31.766 6.773 1 60.56 19 SER B C 1
ATOM 2771 O O . SER B 1 19 ? 2.555 -32.719 6.035 1 60.56 19 SER B O 1
ATOM 2773 N N . GLU B 1 20 ? 1.399 -31.031 6.297 1 82.75 20 GLU B N 1
ATOM 2774 C CA . GLU B 1 20 ? 0.885 -30.875 4.941 1 82.75 20 GLU B CA 1
ATOM 2775 C C . GLU B 1 20 ? 1.838 -30.047 4.082 1 82.75 20 GLU B C 1
ATOM 2777 O O . GLU B 1 20 ? 1.453 -29.547 3.021 1 82.75 20 GLU B O 1
ATOM 2782 N N . VAL B 1 21 ? 3.193 -30.109 4.574 1 88.31 21 VAL B N 1
ATOM 2783 C CA . VAL B 1 21 ? 4.164 -29.328 3.816 1 88.31 21 VAL B CA 1
ATOM 2784 C C . VAL B 1 21 ? 5.105 -30.266 3.062 1 88.31 21 VAL B C 1
ATOM 2786 O O . VAL B 1 21 ? 5.344 -31.391 3.492 1 88.31 21 VAL B O 1
ATOM 2789 N N . PRO B 1 22 ? 5.75 -29.844 1.993 1 96.19 22 PRO B N 1
ATOM 2790 C CA . PRO B 1 22 ? 5.562 -28.547 1.324 1 96.19 22 PRO B CA 1
ATOM 2791 C C . PRO B 1 22 ? 4.156 -28.375 0.752 1 96.19 22 PRO B C 1
ATOM 2793 O O . PRO B 1 22 ? 3.477 -29.375 0.469 1 96.19 22 PRO B O 1
ATOM 2796 N N . LEU B 1 23 ? 3.789 -27.172 0.565 1 97.38 23 LEU B N 1
ATOM 2797 C CA . LEU B 1 23 ? 2.41 -26.844 0.211 1 97.38 23 LEU B CA 1
ATOM 2798 C C . LEU B 1 23 ? 2.354 -25.609 -0.669 1 97.38 23 LEU B C 1
ATOM 2800 O O . LEU B 1 23 ? 3.111 -24.656 -0.459 1 97.38 23 LEU B O 1
ATOM 2804 N N . VAL B 1 24 ? 1.537 -25.656 -1.699 1 98.56 24 VAL B N 1
ATOM 2805 C CA . VAL B 1 24 ? 1.161 -24.484 -2.498 1 98.56 24 VAL B CA 1
ATOM 2806 C C . VAL B 1 24 ? -0.352 -24.297 -2.443 1 98.56 24 VAL B C 1
ATOM 2808 O O . VAL B 1 24 ? -1.115 -25.234 -2.629 1 98.56 24 VAL B O 1
ATOM 2811 N N . ILE B 1 25 ? -0.794 -23.109 -2.178 1 98.56 25 ILE B N 1
ATOM 2812 C CA . ILE B 1 25 ? -2.217 -22.781 -2.201 1 98.56 25 ILE B CA 1
ATOM 2813 C C . ILE B 1 25 ? -2.443 -21.516 -3.031 1 98.56 25 ILE B C 1
ATOM 2815 O O . ILE B 1 25 ? -1.659 -20.562 -2.959 1 98.56 25 ILE B O 1
ATOM 2819 N N . THR B 1 26 ? -3.508 -21.516 -3.824 1 98.62 26 THR B N 1
ATOM 2820 C CA . THR B 1 26 ? -3.752 -20.438 -4.789 1 98.62 26 THR B CA 1
ATOM 2821 C C . THR B 1 26 ? -5.23 -20.062 -4.812 1 98.62 26 THR B C 1
ATOM 2823 O O . THR B 1 26 ? -6.102 -20.922 -4.707 1 98.62 26 THR B O 1
ATOM 2826 N N . THR B 1 27 ? -5.477 -18.812 -4.922 1 98.56 27 THR B N 1
ATOM 2827 C CA . THR B 1 27 ? -6.852 -18.359 -5.102 1 98.56 27 THR B CA 1
ATOM 2828 C C . THR B 1 27 ? -7.426 -18.891 -6.414 1 98.56 27 THR B C 1
ATOM 2830 O O . THR B 1 27 ? -6.699 -19.031 -7.398 1 98.56 27 THR B O 1
ATOM 2833 N N . TRP B 1 28 ? -8.742 -19.172 -6.43 1 97.81 28 TRP B N 1
ATOM 2834 C CA . TRP B 1 28 ? -9.555 -19.594 -7.57 1 97.81 28 TRP B CA 1
ATOM 2835 C C . TRP B 1 28 ? -9.188 -21 -8.023 1 97.81 28 TRP B C 1
ATOM 2837 O O . TRP B 1 28 ? -8.234 -21.594 -7.512 1 97.81 28 TRP B O 1
ATOM 2847 N N . GLY B 1 29 ? -10 -21.594 -8.906 1 96.31 29 GLY B N 1
ATOM 2848 C CA . GLY B 1 29 ? -9.852 -23.016 -9.148 1 96.31 29 GLY B CA 1
ATOM 2849 C C . GLY B 1 29 ? -9.938 -23.391 -10.617 1 96.31 29 GLY B C 1
ATOM 2850 O O . GLY B 1 29 ? -9.922 -24.578 -10.961 1 96.31 29 GLY B O 1
ATOM 2851 N N . SER B 1 30 ? -10.039 -22.375 -11.508 1 96.81 30 SER B N 1
ATOM 2852 C CA . SER B 1 30 ? -10.125 -22.688 -12.93 1 96.81 30 SER B CA 1
ATOM 2853 C C . SER B 1 30 ? -8.844 -23.359 -13.422 1 96.81 30 SER B C 1
ATOM 2855 O O . SER B 1 30 ? -7.844 -23.406 -12.703 1 96.81 30 SER B O 1
ATOM 2857 N N . ASP B 1 31 ? -8.836 -23.828 -14.625 1 97.94 31 ASP B N 1
ATOM 2858 C CA . ASP B 1 31 ? -7.75 -24.641 -15.18 1 97.94 31 ASP B CA 1
ATOM 2859 C C . ASP B 1 31 ? -6.43 -23.875 -15.172 1 97.94 31 ASP B C 1
ATOM 2861 O O . ASP B 1 31 ? -5.375 -24.438 -14.875 1 97.94 31 ASP B O 1
ATOM 2865 N N . ASP B 1 32 ? -6.496 -22.641 -15.516 1 98 32 ASP B N 1
ATOM 2866 C CA . ASP B 1 32 ? -5.266 -21.844 -15.586 1 98 32 ASP B CA 1
ATOM 2867 C C . ASP B 1 32 ? -4.676 -21.625 -14.195 1 98 32 ASP B C 1
ATOM 2869 O O . ASP B 1 32 ? -3.453 -21.609 -14.031 1 98 32 ASP B O 1
ATOM 2873 N N . PHE B 1 33 ? -5.527 -21.453 -13.195 1 98.44 33 PHE B N 1
ATOM 2874 C CA . PHE B 1 33 ? -5.055 -21.328 -11.828 1 98.44 33 PHE B CA 1
ATOM 2875 C C . PHE B 1 33 ? -4.477 -22.641 -11.328 1 98.44 33 PHE B C 1
ATOM 2877 O O . PHE B 1 33 ? -3.504 -22.656 -10.57 1 98.44 33 PHE B O 1
ATOM 2884 N N . GLN B 1 34 ? -5.109 -23.719 -11.734 1 98.62 34 GLN B N 1
ATOM 2885 C CA . GLN B 1 34 ? -4.57 -25.031 -11.398 1 98.62 34 GLN B CA 1
ATOM 2886 C C . GLN B 1 34 ? -3.193 -25.234 -12.023 1 98.62 34 GLN B C 1
ATOM 2888 O O . GLN B 1 34 ? -2.291 -25.781 -11.383 1 98.62 34 GLN B O 1
ATOM 2893 N N . ALA B 1 35 ? -3.094 -24.781 -13.266 1 98.81 35 ALA B N 1
ATOM 2894 C CA . ALA B 1 35 ? -1.808 -24.906 -13.945 1 98.81 35 ALA B CA 1
ATOM 2895 C C . ALA B 1 35 ? -0.73 -24.094 -13.219 1 98.81 35 ALA B C 1
ATOM 2897 O O . ALA B 1 35 ? 0.41 -24.547 -13.094 1 98.81 35 ALA B O 1
ATOM 2898 N N . ALA B 1 36 ? -1.081 -22.891 -12.797 1 98.81 36 ALA B N 1
ATOM 2899 C CA . ALA B 1 36 ? -0.156 -22.047 -12.031 1 98.81 36 ALA B CA 1
ATOM 2900 C C . ALA B 1 36 ? 0.252 -22.734 -10.734 1 98.81 36 ALA B C 1
ATOM 2902 O O . ALA B 1 36 ? 1.425 -22.719 -10.352 1 98.81 36 ALA B O 1
ATOM 2903 N N . THR B 1 37 ? -0.678 -23.328 -10.062 1 98.88 37 THR B N 1
ATOM 2904 C CA . THR B 1 37 ? -0.429 -24.047 -8.82 1 98.88 37 THR B CA 1
ATOM 2905 C C . THR B 1 37 ? 0.509 -25.234 -9.062 1 98.88 37 THR B C 1
ATOM 2907 O O . THR B 1 37 ? 1.454 -25.438 -8.297 1 98.88 37 THR B O 1
ATOM 2910 N N . ALA B 1 38 ? 0.198 -25.969 -10.086 1 98.81 38 ALA B N 1
ATOM 2911 C CA . ALA B 1 38 ? 1.023 -27.125 -10.438 1 98.81 38 ALA B CA 1
ATOM 2912 C C . ALA B 1 38 ? 2.457 -26.703 -10.742 1 98.81 38 ALA B C 1
ATOM 2914 O O . ALA B 1 38 ? 3.41 -27.359 -10.32 1 98.81 38 ALA B O 1
ATOM 2915 N N . LYS B 1 39 ? 2.568 -25.625 -11.523 1 98.88 39 LYS B N 1
ATOM 2916 C CA . LYS B 1 39 ? 3.895 -25.109 -11.859 1 98.88 39 LYS B CA 1
ATOM 2917 C C . LYS B 1 39 ? 4.668 -24.719 -10.602 1 98.88 39 LYS B C 1
ATOM 2919 O O . LYS B 1 39 ? 5.855 -25.031 -10.477 1 98.88 39 LYS B O 1
ATOM 2924 N N . ALA B 1 40 ? 4.012 -24.016 -9.688 1 98.94 40 ALA B N 1
ATOM 2925 C CA . ALA B 1 40 ? 4.641 -23.625 -8.43 1 98.94 40 ALA B CA 1
ATOM 2926 C C . ALA B 1 40 ? 5.102 -24.844 -7.633 1 98.94 40 ALA B C 1
ATOM 2928 O O . ALA B 1 40 ? 6.223 -24.859 -7.121 1 98.94 40 ALA B O 1
ATOM 2929 N N . PHE B 1 41 ? 4.254 -25.812 -7.523 1 98.75 41 PHE B N 1
ATOM 2930 C CA . PHE B 1 41 ? 4.578 -27 -6.73 1 98.75 41 PHE B CA 1
ATOM 2931 C C . PHE B 1 41 ? 5.73 -27.766 -7.359 1 98.75 41 PHE B C 1
ATOM 2933 O O . PHE B 1 41 ? 6.625 -28.234 -6.652 1 98.75 41 PHE B O 1
ATOM 2940 N N . LEU B 1 42 ? 5.688 -27.938 -8.672 1 98.44 42 LEU B N 1
ATOM 2941 C CA . LEU B 1 42 ? 6.777 -28.609 -9.375 1 98.44 42 LEU B CA 1
ATOM 2942 C C . LEU B 1 42 ? 8.102 -27.891 -9.117 1 98.44 42 LEU B C 1
ATOM 2944 O O . LEU B 1 42 ? 9.117 -28.547 -8.844 1 98.44 42 LEU B O 1
ATOM 2948 N N . THR B 1 43 ? 8.078 -26.578 -9.219 1 98.81 43 THR B N 1
ATOM 2949 C CA . THR B 1 43 ? 9.281 -25.797 -8.969 1 98.81 43 THR B CA 1
ATOM 2950 C C . THR B 1 43 ? 9.742 -25.969 -7.523 1 98.81 43 THR B C 1
ATOM 2952 O O . THR B 1 43 ? 10.945 -26.078 -7.262 1 98.81 43 THR B O 1
ATOM 2955 N N . LEU B 1 44 ? 8.797 -25.938 -6.605 1 98.56 44 LEU B N 1
ATOM 2956 C CA . LEU B 1 44 ? 9.102 -26.078 -5.188 1 98.56 44 LEU B CA 1
ATOM 2957 C C . LEU B 1 44 ? 9.805 -27.406 -4.914 1 98.56 44 LEU B C 1
ATOM 2959 O O . LEU B 1 44 ? 10.781 -27.453 -4.168 1 98.56 44 LEU B O 1
ATOM 2963 N N . THR B 1 45 ? 9.297 -28.453 -5.508 1 96.88 45 THR B N 1
ATOM 2964 C CA . THR B 1 45 ? 9.844 -29.797 -5.27 1 96.88 45 THR B CA 1
ATOM 2965 C C . THR B 1 45 ? 11.211 -29.938 -5.93 1 96.88 45 THR B C 1
ATOM 2967 O O . THR B 1 45 ? 12.078 -30.656 -5.414 1 96.88 45 THR B O 1
ATOM 2970 N N . LYS B 1 46 ? 11.391 -29.281 -6.996 1 97.69 46 LYS B N 1
ATOM 2971 C CA . LYS B 1 46 ? 12.648 -29.375 -7.73 1 97.69 46 LYS B CA 1
ATOM 2972 C C . LYS B 1 46 ? 13.734 -28.531 -7.074 1 97.69 46 LYS B C 1
ATOM 2974 O O . LYS B 1 46 ? 14.883 -28.953 -6.977 1 97.69 46 LYS B O 1
ATOM 2979 N N . THR B 1 47 ? 13.375 -27.328 -6.59 1 97.94 47 THR B N 1
ATOM 2980 C CA . THR B 1 47 ? 14.398 -26.359 -6.188 1 97.94 47 THR B CA 1
ATOM 2981 C C . THR B 1 47 ? 14.453 -26.234 -4.668 1 97.94 47 THR B C 1
ATOM 2983 O O . THR B 1 47 ? 15.43 -25.719 -4.117 1 97.94 47 THR B O 1
ATOM 2986 N N . ARG B 1 48 ? 13.359 -26.578 -4.027 1 97.31 48 ARG B N 1
ATOM 2987 C CA . ARG B 1 48 ? 13.195 -26.438 -2.586 1 97.31 48 ARG B CA 1
ATOM 2988 C C . ARG B 1 48 ? 13.258 -24.969 -2.182 1 97.31 48 ARG B C 1
ATOM 2990 O O . ARG B 1 48 ? 13.539 -24.641 -1.025 1 97.31 48 ARG B O 1
ATOM 2997 N N . ASP B 1 49 ? 13.055 -24.094 -3.152 1 98.19 49 ASP B N 1
ATOM 2998 C CA . ASP B 1 49 ? 13.094 -22.641 -2.943 1 98.19 49 ASP B CA 1
ATOM 2999 C C . ASP B 1 49 ? 11.688 -22.047 -3.02 1 98.19 49 ASP B C 1
ATOM 3001 O O . ASP B 1 49 ? 11.109 -21.938 -4.102 1 98.19 49 ASP B O 1
ATOM 3005 N N . ARG B 1 50 ? 11.227 -21.594 -1.9 1 98.56 50 ARG B N 1
ATOM 3006 C CA . ARG B 1 50 ? 9.859 -21.109 -1.807 1 98.56 50 ARG B CA 1
ATOM 3007 C C . ARG B 1 50 ? 9.672 -19.859 -2.664 1 98.56 50 ARG B C 1
ATOM 3009 O O . ARG B 1 50 ? 8.602 -19.656 -3.248 1 98.56 50 ARG B O 1
ATOM 3016 N N . MET B 1 51 ? 10.711 -18.953 -2.754 1 98.81 51 MET B N 1
ATOM 3017 C CA . MET B 1 51 ? 10.57 -17.719 -3.531 1 98.81 51 MET B CA 1
ATOM 3018 C C . MET B 1 51 ? 10.547 -18.031 -5.027 1 98.81 51 MET B C 1
ATOM 3020 O O . MET B 1 51 ? 9.758 -17.438 -5.77 1 98.81 51 MET B O 1
ATOM 3024 N N . GLU B 1 52 ? 11.414 -18.922 -5.465 1 98.81 52 GLU B N 1
ATOM 3025 C CA . GLU B 1 52 ? 11.383 -19.328 -6.867 1 98.81 52 GLU B CA 1
ATOM 3026 C C . GLU B 1 52 ? 10.047 -19.969 -7.227 1 98.81 52 GLU B C 1
ATOM 3028 O O . GLU B 1 52 ? 9.5 -19.734 -8.305 1 98.81 52 GLU B O 1
ATOM 3033 N N . SER B 1 53 ? 9.617 -20.828 -6.32 1 98.94 53 SER B N 1
ATOM 3034 C CA . SER B 1 53 ? 8.312 -21.469 -6.492 1 98.94 53 SER B CA 1
ATOM 3035 C C . SER B 1 53 ? 7.207 -20.422 -6.656 1 98.94 53 SER B C 1
ATOM 3037 O O . SER B 1 53 ? 6.422 -20.5 -7.605 1 98.94 53 SER B O 1
ATOM 3039 N N . LEU B 1 54 ? 7.156 -19.484 -5.738 1 99 54 LEU B N 1
ATOM 3040 C CA . LEU B 1 54 ? 6.148 -18.422 -5.754 1 99 54 LEU B CA 1
ATOM 3041 C C . LEU B 1 54 ? 6.188 -17.656 -7.066 1 99 54 LEU B C 1
ATOM 3043 O O . LEU B 1 54 ? 5.156 -17.484 -7.727 1 99 54 LEU B O 1
ATOM 3047 N N . VAL B 1 55 ? 7.34 -17.188 -7.473 1 98.94 55 VAL B N 1
ATOM 3048 C CA . VAL B 1 55 ? 7.496 -16.344 -8.648 1 98.94 55 VAL B CA 1
ATOM 3049 C C . VAL B 1 55 ? 7.121 -17.125 -9.906 1 98.94 55 VAL B C 1
ATOM 3051 O O . VAL B 1 55 ? 6.441 -16.609 -10.797 1 98.94 55 VAL B O 1
ATOM 3054 N N . GLU B 1 56 ? 7.512 -18.391 -9.977 1 98.94 56 GLU B N 1
ATOM 3055 C CA . GLU B 1 56 ? 7.195 -19.203 -11.148 1 98.94 56 GLU B CA 1
ATOM 3056 C C . GLU B 1 56 ? 5.691 -19.469 -11.25 1 98.94 56 GLU B C 1
ATOM 3058 O O . GLU B 1 56 ? 5.133 -19.469 -12.352 1 98.94 56 GLU B O 1
ATOM 3063 N N . GLY B 1 57 ? 5.09 -19.734 -10.109 1 98.94 57 GLY B N 1
ATOM 3064 C CA . GLY B 1 57 ? 3.65 -19.922 -10.117 1 98.94 57 GLY B CA 1
ATOM 3065 C C . GLY B 1 57 ? 2.885 -18.688 -10.562 1 98.94 57 GLY B C 1
ATOM 3066 O O . GLY B 1 57 ? 2.014 -18.781 -11.43 1 98.94 57 GLY B O 1
ATOM 3067 N N . LEU B 1 58 ? 3.203 -17.547 -10.023 1 98.94 58 LEU B N 1
ATOM 3068 C CA . LEU B 1 58 ? 2.555 -16.297 -10.398 1 98.94 58 LEU B CA 1
ATOM 3069 C C . LEU B 1 58 ? 2.799 -15.977 -11.867 1 98.94 58 LEU B C 1
ATOM 3071 O O . LEU B 1 58 ? 1.876 -15.578 -12.586 1 98.94 58 LEU B O 1
ATOM 3075 N N . THR B 1 59 ? 4.008 -16.172 -12.289 1 98.88 59 THR B N 1
ATOM 3076 C CA . THR B 1 59 ? 4.391 -15.883 -13.664 1 98.88 59 THR B CA 1
ATOM 3077 C C . THR B 1 59 ? 3.641 -16.781 -14.641 1 98.88 59 THR B C 1
ATOM 3079 O O . THR B 1 59 ? 3.275 -16.359 -15.734 1 98.88 59 THR B O 1
ATOM 3082 N N . GLU B 1 60 ? 3.459 -18.047 -14.25 1 98.94 60 GLU B N 1
ATOM 3083 C CA . GLU B 1 60 ? 2.693 -18.969 -15.094 1 98.94 60 GLU B CA 1
ATOM 3084 C C . GLU B 1 60 ? 1.271 -18.453 -15.312 1 98.94 60 GLU B C 1
ATOM 3086 O O . GLU B 1 60 ? 0.747 -18.516 -16.422 1 98.94 60 GLU B O 1
ATOM 3091 N N . CYS B 1 61 ? 0.655 -17.984 -14.266 1 98.81 61 CYS B N 1
ATOM 3092 C CA . CYS B 1 61 ? -0.689 -17.438 -14.398 1 98.81 61 CYS B CA 1
ATOM 3093 C C . CYS B 1 61 ? -0.689 -16.203 -15.297 1 98.81 61 CYS B C 1
ATOM 3095 O O . CYS B 1 61 ? -1.628 -15.992 -16.062 1 98.81 61 CYS B O 1
ATOM 3097 N N . GLU B 1 62 ? 0.314 -15.352 -15.156 1 98.75 62 GLU B N 1
ATOM 3098 C CA . GLU B 1 62 ? 0.443 -14.203 -16.031 1 98.75 62 GLU B CA 1
ATOM 3099 C C . GLU B 1 62 ? 0.539 -14.633 -17.5 1 98.75 62 GLU B C 1
ATOM 3101 O O . GLU B 1 62 ? -0.149 -14.078 -18.359 1 98.75 62 GLU B O 1
ATOM 3106 N N . ARG B 1 63 ? 1.37 -15.578 -17.75 1 98.56 63 ARG B N 1
ATOM 3107 C CA . ARG B 1 63 ? 1.594 -16.094 -19.109 1 98.56 63 ARG B CA 1
ATOM 3108 C C . ARG B 1 63 ? 0.308 -16.656 -19.688 1 98.56 63 ARG B C 1
ATOM 3110 O O . ARG B 1 63 ? 0.017 -16.438 -20.875 1 98.56 63 ARG B O 1
ATOM 3117 N N . LEU B 1 64 ? -0.445 -17.328 -18.844 1 98.38 64 LEU B N 1
ATOM 3118 C CA . LEU B 1 64 ? -1.665 -17.984 -19.281 1 98.38 64 LEU B CA 1
ATOM 3119 C C . LEU B 1 64 ? -2.832 -17 -19.328 1 98.38 64 LEU B C 1
ATOM 3121 O O . LEU B 1 64 ? -3.918 -17.344 -19.797 1 98.38 64 LEU B O 1
ATOM 3125 N N . GLN B 1 65 ? -2.588 -15.789 -18.875 1 97.62 65 GLN B N 1
ATOM 3126 C CA . GLN B 1 65 ? -3.654 -14.797 -18.781 1 97.62 65 GLN B CA 1
ATOM 3127 C C . GLN B 1 65 ? -4.867 -15.367 -18.047 1 97.62 65 GLN B C 1
ATOM 3129 O O . GLN B 1 65 ? -5.988 -15.305 -18.562 1 97.62 65 GLN B O 1
ATOM 3134 N N . CYS B 1 66 ? -4.605 -15.891 -16.797 1 97.44 66 CYS B N 1
ATOM 3135 C CA . CYS B 1 66 ? -5.625 -16.609 -16.031 1 97.44 66 CYS B CA 1
ATOM 3136 C C . CYS B 1 66 ? -6.91 -15.797 -15.938 1 97.44 66 CYS B C 1
ATOM 3138 O O . CYS B 1 66 ? -6.902 -14.672 -15.438 1 97.44 66 CYS B O 1
ATOM 3140 N N . ASP B 1 67 ? -7.996 -16.375 -16.5 1 94.81 67 ASP B N 1
ATOM 3141 C CA . ASP B 1 67 ? -9.359 -15.852 -16.469 1 94.81 67 ASP B CA 1
ATOM 3142 C C . ASP B 1 67 ? -9.422 -14.461 -17.109 1 94.81 67 ASP B C 1
ATOM 3144 O O . ASP B 1 67 ? -10.43 -13.758 -16.984 1 94.81 67 ASP B O 1
ATOM 3148 N N . GLY B 1 68 ? -8.359 -14 -17.688 1 95.12 68 GLY B N 1
ATOM 3149 C CA . GLY B 1 68 ? -8.312 -12.672 -18.281 1 95.12 68 GLY B CA 1
ATOM 3150 C C . GLY B 1 68 ? -8.094 -11.57 -17.25 1 95.12 68 GLY B C 1
ATOM 3151 O O . GLY B 1 68 ? -8.07 -10.391 -17.609 1 95.12 68 GLY B O 1
ATOM 3152 N N . THR B 1 69 ? -7.887 -11.938 -15.953 1 96.12 69 THR B N 1
ATOM 3153 C CA . THR B 1 69 ? -7.754 -10.969 -14.875 1 96.12 69 THR B CA 1
ATOM 3154 C C . THR B 1 69 ? -6.312 -10.914 -14.367 1 96.12 69 THR B C 1
ATOM 3156 O O . THR B 1 69 ? -5.996 -10.141 -13.469 1 96.12 69 THR B O 1
ATOM 3159 N N . VAL B 1 70 ? -5.469 -11.758 -14.906 1 98.06 70 VAL B N 1
ATOM 3160 C CA . VAL B 1 70 ? -4.051 -11.805 -14.562 1 98.06 70 VAL B CA 1
ATOM 3161 C C . VAL B 1 70 ? -3.211 -11.727 -15.836 1 98.06 70 VAL B C 1
ATOM 3163 O O . VAL B 1 70 ? -3.52 -12.391 -16.828 1 98.06 70 VAL B O 1
ATOM 3166 N N . GLY B 1 71 ? -2.186 -10.898 -15.773 1 98.06 71 GLY B N 1
ATOM 3167 C CA . GLY B 1 71 ? -1.272 -10.852 -16.906 1 98.06 71 GLY B CA 1
ATOM 3168 C C . GLY B 1 71 ? -1.708 -9.883 -17.984 1 98.06 71 GLY B C 1
ATOM 3169 O O . GLY B 1 71 ? -2.611 -9.07 -17.766 1 98.06 71 GLY B O 1
ATOM 3170 N N . PHE B 1 72 ? -1.024 -9.906 -19.094 1 98 72 PHE B N 1
ATOM 3171 C CA . PHE B 1 72 ? -1.266 -9.008 -20.219 1 98 72 PHE B CA 1
ATOM 3172 C C . PHE B 1 72 ? -2.6 -9.32 -20.891 1 98 72 PHE B C 1
ATOM 3174 O O . PHE B 1 72 ? -3.129 -10.422 -20.734 1 98 72 PHE B O 1
ATOM 3181 N N . GLY B 1 73 ? -3.182 -8.344 -21.516 1 96.19 73 GLY B N 1
ATOM 3182 C CA . GLY B 1 73 ? -4.312 -8.555 -22.406 1 96.19 73 GLY B CA 1
ATOM 3183 C C . GLY B 1 73 ? -5.652 -8.438 -21.703 1 96.19 73 GLY B C 1
ATOM 3184 O O . GLY B 1 73 ? -6.703 -8.609 -22.328 1 96.19 73 GLY B O 1
ATOM 3185 N N . GLY B 1 74 ? -5.57 -8.109 -20.438 1 93.75 74 GLY B N 1
ATOM 3186 C CA . GLY B 1 74 ? -6.836 -7.996 -19.734 1 93.75 74 GLY B CA 1
ATOM 3187 C C . GLY B 1 74 ? -7.02 -6.652 -19.047 1 93.75 74 GLY B C 1
ATOM 3188 O O . GLY B 1 74 ? -6.066 -5.879 -18.922 1 93.75 74 GLY B O 1
ATOM 3189 N N . SER B 1 75 ? -8.25 -6.336 -18.766 1 94.88 75 SER B N 1
ATOM 3190 C CA . SER B 1 75 ? -8.703 -5.234 -17.922 1 94.88 75 SER B CA 1
ATOM 3191 C C . SER B 1 75 ? -8.086 -3.91 -18.344 1 94.88 75 SER B C 1
ATOM 3193 O O . SER B 1 75 ? -7.418 -3.244 -17.547 1 94.88 75 SER B O 1
ATOM 3195 N N . PRO B 1 76 ? -8.359 -3.475 -19.578 1 97 76 PRO B N 1
ATOM 3196 C CA . PRO B 1 76 ? -7.867 -2.152 -19.969 1 97 76 PRO B CA 1
ATOM 3197 C C . PRO B 1 76 ? -8.445 -1.028 -19.109 1 97 76 PRO B C 1
ATOM 3199 O O . PRO B 1 76 ? -9.602 -1.104 -18.688 1 97 76 PRO B O 1
ATOM 3202 N N . ASP B 1 77 ? -7.648 -0.008 -18.844 1 97.31 77 ASP B N 1
ATOM 3203 C CA . ASP B 1 77 ? -8.156 1.149 -18.125 1 97.31 77 ASP B CA 1
ATOM 3204 C C . ASP B 1 77 ? -9 2.041 -19.031 1 97.31 77 ASP B C 1
ATOM 3206 O O . ASP B 1 77 ? -9.352 1.65 -20.141 1 97.31 77 ASP B O 1
ATOM 3210 N N . GLU B 1 78 ? -9.383 3.215 -18.562 1 97.81 78 GLU B N 1
ATOM 3211 C CA . GLU B 1 78 ? -10.273 4.109 -19.297 1 97.81 78 GLU B CA 1
ATOM 3212 C C . GLU B 1 78 ? -9.672 4.488 -20.656 1 97.81 78 GLU B C 1
ATOM 3214 O O . GLU B 1 78 ? -10.398 4.871 -21.578 1 97.81 78 GLU B O 1
ATOM 3219 N N . THR B 1 79 ? -8.344 4.379 -20.781 1 97.31 79 THR B N 1
ATOM 3220 C CA . THR B 1 79 ? -7.676 4.773 -22.016 1 97.31 79 THR B CA 1
ATOM 3221 C C . THR B 1 79 ? -7.383 3.557 -22.891 1 97.31 79 THR B C 1
ATOM 3223 O O . THR B 1 79 ? -6.789 3.682 -23.969 1 97.31 79 THR B O 1
ATOM 3226 N N . GLY B 1 80 ? -7.699 2.391 -22.375 1 97.38 80 GLY B N 1
ATOM 3227 C CA . GLY B 1 80 ? -7.484 1.16 -23.109 1 97.38 80 GLY B CA 1
ATOM 3228 C C . GLY B 1 80 ? -6.168 0.486 -22.781 1 97.38 80 GLY B C 1
ATOM 3229 O O . GLY B 1 80 ? -5.824 -0.538 -23.375 1 97.38 80 GLY B O 1
ATOM 3230 N N . GLU B 1 81 ? -5.488 0.988 -21.859 1 97.69 81 GLU B N 1
ATOM 3231 C CA . GLU B 1 81 ? -4.184 0.437 -21.516 1 97.69 81 GLU B CA 1
ATOM 3232 C C . GLU B 1 81 ? -4.301 -0.607 -20.422 1 97.69 81 GLU B C 1
ATOM 3234 O O . GLU B 1 81 ? -5.062 -0.429 -19.469 1 97.69 81 GLU B O 1
ATOM 3239 N N . THR B 1 82 ? -3.566 -1.719 -20.594 1 97.81 82 THR B N 1
ATOM 3240 C CA . THR B 1 82 ? -3.424 -2.715 -19.531 1 97.81 82 THR B CA 1
ATOM 3241 C C . THR B 1 82 ? -2.148 -2.471 -18.734 1 97.81 82 THR B C 1
ATOM 3243 O O . THR B 1 82 ? -1.077 -2.266 -19.297 1 97.81 82 THR B O 1
ATOM 3246 N N . ARG B 1 83 ? -2.244 -2.41 -17.453 1 98.19 83 ARG B N 1
ATOM 3247 C CA . ARG B 1 83 ? -1.105 -2.336 -16.547 1 98.19 83 ARG B CA 1
ATOM 3248 C C . ARG B 1 83 ? -1.204 -3.4 -15.461 1 98.19 83 ARG B C 1
ATOM 3250 O O . ARG B 1 83 ? -2.287 -3.928 -15.195 1 98.19 83 ARG B O 1
ATOM 3257 N N . LEU B 1 84 ? -0.103 -3.752 -14.914 1 98.81 84 LEU B N 1
ATOM 3258 C CA . LEU B 1 84 ? -0.065 -4.914 -14.039 1 98.81 84 LEU B CA 1
ATOM 3259 C C . LEU B 1 84 ? 0.408 -4.523 -12.641 1 98.81 84 LEU B C 1
ATOM 3261 O O . LEU B 1 84 ? 1.163 -3.559 -12.484 1 98.81 84 LEU B O 1
ATOM 3265 N N . ASP B 1 85 ? -0.015 -5.238 -11.609 1 98.81 85 ASP B N 1
ATOM 3266 C CA . ASP B 1 85 ? 0.413 -5.16 -10.219 1 98.81 85 ASP B CA 1
ATOM 3267 C C . ASP B 1 85 ? 0.896 -6.52 -9.719 1 98.81 85 ASP B C 1
ATOM 3269 O O . ASP B 1 85 ? 0.335 -7.559 -10.078 1 98.81 85 ASP B O 1
ATOM 3273 N N . ALA B 1 86 ? 1.899 -6.512 -8.891 1 98.94 86 ALA B N 1
ATOM 3274 C CA . ALA B 1 86 ? 2.389 -7.766 -8.32 1 98.94 86 ALA B CA 1
ATOM 3275 C C . ALA B 1 86 ? 3.127 -7.52 -7.012 1 98.94 86 ALA B C 1
ATOM 3277 O O . ALA B 1 86 ? 3.674 -6.434 -6.793 1 98.94 86 ALA B O 1
ATOM 3278 N N . LEU B 1 87 ? 3.123 -8.508 -6.172 1 98.94 87 LEU B N 1
ATOM 3279 C CA . LEU B 1 87 ? 3.791 -8.508 -4.875 1 98.94 87 LEU B CA 1
ATOM 3280 C C . LEU B 1 87 ? 4.406 -9.875 -4.578 1 98.94 87 LEU B C 1
ATOM 3282 O O . LEU B 1 87 ? 3.779 -10.906 -4.816 1 98.94 87 LEU B O 1
ATOM 3286 N N . VAL B 1 88 ? 5.633 -9.898 -4.125 1 98.94 88 VAL B N 1
ATOM 3287 C CA . VAL B 1 88 ? 6.238 -11.078 -3.516 1 98.94 88 VAL B CA 1
ATOM 3288 C C . VAL B 1 88 ? 6.691 -10.75 -2.094 1 98.94 88 VAL B C 1
ATOM 3290 O O . VAL B 1 88 ? 7.25 -9.68 -1.847 1 98.94 88 VAL B O 1
ATOM 3293 N N . PHE B 1 89 ? 6.414 -11.57 -1.172 1 98.94 89 PHE B N 1
ATOM 3294 C CA . PHE B 1 89 ? 6.691 -11.375 0.246 1 98.94 89 PHE B CA 1
ATOM 3295 C C . PHE B 1 89 ? 7.301 -12.633 0.858 1 98.94 89 PHE B C 1
ATOM 3297 O O . PHE B 1 89 ? 6.68 -13.695 0.855 1 98.94 89 PHE B O 1
ATOM 3304 N N . ASP B 1 90 ? 8.5 -12.531 1.367 1 98.88 90 ASP B N 1
ATOM 3305 C CA . ASP B 1 90 ? 9.211 -13.641 1.998 1 98.88 90 ASP B CA 1
ATOM 3306 C C . ASP B 1 90 ? 9.047 -13.602 3.516 1 98.88 90 ASP B C 1
ATOM 3308 O O . ASP B 1 90 ? 9.688 -12.789 4.195 1 98.88 90 ASP B O 1
ATOM 3312 N N . GLY B 1 91 ? 8.281 -14.57 4.02 1 98.5 91 GLY B N 1
ATOM 3313 C CA . GLY B 1 91 ? 8.016 -14.609 5.449 1 98.5 91 GLY B CA 1
ATOM 3314 C C . GLY B 1 91 ? 9.266 -14.828 6.281 1 98.5 91 GLY B C 1
ATOM 3315 O O . GLY B 1 91 ? 9.352 -14.344 7.414 1 98.5 91 GLY B O 1
ATOM 3316 N N . LEU B 1 92 ? 10.203 -15.484 5.758 1 97.88 92 LEU B N 1
ATOM 3317 C CA . LEU B 1 92 ? 11.414 -15.828 6.5 1 97.88 92 LEU B CA 1
ATOM 3318 C C . LEU B 1 92 ? 12.273 -14.594 6.738 1 97.88 92 LEU B C 1
ATOM 3320 O O . LEU B 1 92 ? 12.68 -14.328 7.871 1 97.88 92 LEU B O 1
ATOM 3324 N N . THR B 1 93 ? 12.547 -13.836 5.723 1 97.12 93 THR B N 1
ATOM 3325 C CA . THR B 1 93 ? 13.43 -12.68 5.832 1 97.12 93 THR B CA 1
ATOM 3326 C C . THR B 1 93 ? 12.625 -11.406 6.09 1 97.12 93 THR B C 1
ATOM 3328 O O . THR B 1 93 ? 13.188 -10.367 6.445 1 97.12 93 THR B O 1
ATOM 3331 N N . HIS B 1 94 ? 11.336 -11.508 5.883 1 98.25 94 HIS B N 1
ATOM 3332 C CA . HIS B 1 94 ? 10.406 -10.391 5.977 1 98.25 94 HIS B CA 1
ATOM 3333 C C . HIS B 1 94 ? 10.75 -9.305 4.969 1 98.25 94 HIS B C 1
ATOM 3335 O O . HIS B 1 94 ? 10.602 -8.109 5.258 1 98.25 94 HIS B O 1
ATOM 3341 N N . GLN B 1 95 ? 11.344 -9.688 3.807 1 98.06 95 GLN B N 1
ATOM 3342 C CA . GLN B 1 95 ? 11.555 -8.82 2.65 1 98.06 95 GLN B CA 1
ATOM 3343 C C . GLN B 1 95 ? 10.406 -8.93 1.658 1 98.06 95 GLN B C 1
ATOM 3345 O O . GLN B 1 95 ? 9.641 -9.898 1.688 1 98.06 95 GLN B O 1
ATOM 3350 N N . MET B 1 96 ? 10.344 -7.895 0.847 1 98.81 96 MET B N 1
ATOM 3351 C CA . MET B 1 96 ? 9.289 -7.902 -0.169 1 98.81 96 MET B CA 1
ATOM 3352 C C . MET B 1 96 ? 9.727 -7.121 -1.404 1 98.81 96 MET B C 1
ATOM 3354 O O . MET B 1 96 ? 10.727 -6.402 -1.37 1 98.81 96 MET B O 1
ATOM 3358 N N . GLY B 1 97 ? 9.078 -7.316 -2.463 1 98.94 97 GLY B N 1
ATOM 3359 C CA . GLY B 1 97 ? 9.117 -6.52 -3.682 1 98.94 97 GLY B CA 1
ATOM 3360 C C . GLY B 1 97 ? 7.762 -6.414 -4.363 1 98.94 97 GLY B C 1
ATOM 3361 O O . GLY B 1 97 ? 6.996 -7.379 -4.387 1 98.94 97 GLY B O 1
ATOM 3362 N N . ALA B 1 98 ? 7.512 -5.27 -4.902 1 99 98 ALA B N 1
ATOM 3363 C CA . ALA B 1 98 ? 6.227 -5.078 -5.57 1 99 98 ALA B CA 1
ATOM 3364 C C . ALA B 1 98 ? 6.348 -4.074 -6.711 1 99 98 ALA B C 1
ATOM 3366 O O . ALA B 1 98 ? 7.242 -3.225 -6.711 1 99 98 ALA B O 1
ATOM 3367 N N . VAL B 1 99 ? 5.473 -4.199 -7.645 1 98.94 99 VAL B N 1
ATOM 3368 C CA . VAL B 1 99 ? 5.281 -3.211 -8.703 1 98.94 99 VAL B CA 1
ATOM 3369 C C . VAL B 1 99 ? 3.797 -2.875 -8.828 1 98.94 99 VAL B C 1
ATOM 3371 O O . VAL B 1 99 ? 2.938 -3.738 -8.633 1 98.94 99 VAL B O 1
ATOM 3374 N N . GLY B 1 100 ? 3.535 -1.664 -9.039 1 98.88 100 GLY B N 1
ATOM 3375 C CA . GLY B 1 100 ? 2.178 -1.184 -9.25 1 98.88 100 GLY B CA 1
ATOM 3376 C C . GLY B 1 100 ? 2.016 -0.397 -10.531 1 98.88 100 GLY B C 1
ATOM 3377 O O . GLY B 1 100 ? 2.879 0.405 -10.891 1 98.88 100 GLY B O 1
ATOM 3378 N N . SER B 1 101 ? 0.903 -0.677 -11.195 1 98.81 101 SER B N 1
ATOM 3379 C CA . SER B 1 101 ? 0.597 0.016 -12.438 1 98.81 101 SER B CA 1
ATOM 3380 C C . SER B 1 101 ? 1.752 -0.094 -13.43 1 98.81 101 SER B C 1
ATOM 3382 O O . SER B 1 101 ? 2.188 0.91 -13.992 1 98.81 101 SER B O 1
ATOM 3384 N N . LEU B 1 102 ? 2.311 -1.285 -13.562 1 98.88 102 LEU B N 1
ATOM 3385 C CA . LEU B 1 102 ? 3.459 -1.569 -14.422 1 98.88 102 LEU B CA 1
ATOM 3386 C C . LEU B 1 102 ? 3.037 -1.657 -15.883 1 98.88 102 LEU B C 1
ATOM 3388 O O . LEU B 1 102 ? 2.264 -2.541 -16.266 1 98.88 102 LEU B O 1
ATOM 3392 N N . PRO B 1 103 ? 3.527 -0.804 -16.703 1 98.75 103 PRO B N 1
ATOM 3393 C CA . PRO B 1 103 ? 3.23 -0.901 -18.141 1 98.75 103 PRO B CA 1
ATOM 3394 C C . PRO B 1 103 ? 4.289 -1.685 -18.906 1 98.75 103 PRO B C 1
ATOM 3396 O O . PRO B 1 103 ? 5.434 -1.794 -18.453 1 98.75 103 PRO B O 1
ATOM 3399 N N . ASN B 1 104 ? 3.908 -2.332 -19.906 1 98.62 104 ASN B N 1
ATOM 3400 C CA . ASN B 1 104 ? 4.758 -2.756 -21.016 1 98.62 104 ASN B CA 1
ATOM 3401 C C . ASN B 1 104 ? 5.734 -3.85 -20.578 1 98.62 104 ASN B C 1
ATOM 3403 O O . ASN B 1 104 ? 6.805 -3.996 -21.172 1 98.62 104 ASN B O 1
ATOM 3407 N N . VAL B 1 105 ? 5.543 -4.547 -19.516 1 98.81 105 VAL B N 1
ATOM 3408 C CA . VAL B 1 105 ? 6.305 -5.723 -19.109 1 98.81 105 VAL B CA 1
ATOM 3409 C C . VAL B 1 105 ? 5.348 -6.836 -18.688 1 98.81 105 VAL B C 1
ATOM 3411 O O . VAL B 1 105 ? 4.539 -6.66 -17.781 1 98.81 105 VAL B O 1
ATOM 3414 N N . LYS B 1 106 ? 5.422 -7.992 -19.266 1 98.75 106 LYS B N 1
ATOM 3415 C CA . LYS B 1 106 ? 4.434 -9.047 -19.078 1 98.75 106 LYS B CA 1
ATOM 3416 C C . LYS B 1 106 ? 4.672 -9.781 -17.766 1 98.75 106 LYS B C 1
ATOM 3418 O O . LYS B 1 106 ? 3.723 -10.242 -17.125 1 98.75 106 LYS B O 1
ATOM 3423 N N . ASN B 1 107 ? 5.965 -9.906 -17.375 1 98.62 107 ASN B N 1
ATOM 3424 C CA . ASN B 1 107 ? 6.301 -10.703 -16.203 1 98.62 107 ASN B CA 1
ATOM 3425 C C . ASN B 1 107 ? 6.348 -9.852 -14.93 1 98.62 107 ASN B C 1
ATOM 3427 O O . ASN B 1 107 ? 7.398 -9.727 -14.297 1 98.62 107 ASN B O 1
ATOM 3431 N N . ALA B 1 108 ? 5.223 -9.406 -14.516 1 98.88 108 ALA B N 1
ATOM 3432 C CA . ALA B 1 108 ? 5.133 -8.469 -13.398 1 98.88 108 ALA B CA 1
ATOM 3433 C C . ALA B 1 108 ? 5.66 -9.094 -12.109 1 98.88 108 ALA B C 1
ATOM 3435 O O . ALA B 1 108 ? 6.348 -8.438 -11.328 1 98.88 108 ALA B O 1
ATOM 3436 N N . ALA B 1 109 ? 5.348 -10.359 -11.828 1 98.94 109 ALA B N 1
ATOM 3437 C CA . ALA B 1 109 ? 5.805 -11.031 -10.617 1 98.94 109 ALA B CA 1
ATOM 3438 C C . ALA B 1 109 ? 7.328 -11.102 -10.57 1 98.94 109 ALA B C 1
ATOM 3440 O O . ALA B 1 109 ? 7.93 -10.914 -9.508 1 98.94 109 ALA B O 1
ATOM 3441 N N . ARG B 1 110 ? 7.914 -11.359 -11.695 1 98.94 110 ARG B N 1
ATOM 3442 C CA . ARG B 1 110 ? 9.367 -11.414 -11.75 1 98.94 110 ARG B CA 1
ATOM 3443 C C . ARG B 1 110 ? 9.977 -10.023 -11.562 1 98.94 110 ARG B C 1
ATOM 3445 O O . ARG B 1 110 ? 11.062 -9.891 -10.992 1 98.94 110 ARG B O 1
ATOM 3452 N N . VAL B 1 111 ? 9.32 -8.992 -12.109 1 98.94 111 VAL B N 1
ATOM 3453 C CA . VAL B 1 111 ? 9.805 -7.637 -11.891 1 98.94 111 VAL B CA 1
ATOM 3454 C C . VAL B 1 111 ? 9.711 -7.293 -10.398 1 98.94 111 VAL B C 1
ATOM 3456 O O . VAL B 1 111 ? 10.617 -6.676 -9.844 1 98.94 111 VAL B O 1
ATOM 3459 N N . ALA B 1 112 ? 8.609 -7.695 -9.758 1 99 112 ALA B N 1
ATOM 3460 C CA . ALA B 1 112 ? 8.484 -7.492 -8.32 1 99 112 ALA B CA 1
ATOM 3461 C C . ALA B 1 112 ? 9.633 -8.164 -7.57 1 99 112 ALA B C 1
ATOM 3463 O O . ALA B 1 112 ? 10.227 -7.566 -6.66 1 99 112 ALA B O 1
ATOM 3464 N N . TYR B 1 113 ? 9.922 -9.367 -7.969 1 98.94 113 TYR B N 1
ATOM 3465 C CA . TYR B 1 113 ? 11.031 -10.086 -7.355 1 98.94 113 TYR B CA 1
ATOM 3466 C C . TYR B 1 113 ? 12.352 -9.367 -7.613 1 98.94 113 TYR B C 1
ATOM 3468 O O . TYR B 1 113 ? 13.227 -9.328 -6.742 1 98.94 113 TYR B O 1
ATOM 3476 N N . ALA B 1 114 ? 12.5 -8.773 -8.789 1 98.88 114 ALA B N 1
ATOM 3477 C CA . ALA B 1 114 ? 13.695 -8.008 -9.117 1 98.88 114 ALA B CA 1
ATOM 3478 C C . ALA B 1 114 ? 13.828 -6.781 -8.211 1 98.88 114 ALA B C 1
ATOM 3480 O O . ALA B 1 114 ? 14.93 -6.402 -7.82 1 98.88 114 ALA B O 1
ATOM 3481 N N . VAL B 1 115 ? 12.727 -6.133 -7.91 1 98.94 115 VAL B N 1
ATOM 3482 C CA . VAL B 1 115 ? 12.758 -5.012 -6.973 1 98.94 115 VAL B CA 1
ATOM 3483 C C . VAL B 1 115 ? 13.352 -5.473 -5.645 1 98.94 115 VAL B C 1
ATOM 3485 O O . VAL B 1 115 ? 14.227 -4.805 -5.086 1 98.94 115 VAL B O 1
ATOM 3488 N N . MET B 1 116 ? 12.922 -6.602 -5.141 1 98.56 116 MET B N 1
ATOM 3489 C CA . MET B 1 116 ? 13.383 -7.18 -3.883 1 98.56 116 MET B CA 1
ATOM 3490 C C . MET B 1 116 ? 14.867 -7.516 -3.955 1 98.56 116 MET B C 1
ATOM 3492 O O . MET B 1 116 ? 15.602 -7.312 -2.986 1 98.56 116 MET B O 1
ATOM 3496 N N . LYS B 1 117 ? 15.297 -7.969 -5.09 1 97.44 117 LYS B N 1
ATOM 3497 C CA . LYS B 1 117 ? 16.656 -8.5 -5.238 1 97.44 117 LYS B CA 1
ATOM 3498 C C . LYS B 1 117 ? 17.656 -7.379 -5.504 1 97.44 117 LYS B C 1
ATOM 3500 O O . LYS B 1 117 ? 18.797 -7.449 -5.059 1 97.44 117 LYS B O 1
ATOM 3505 N N . TYR B 1 118 ? 17.188 -6.312 -6.227 1 97.94 118 TYR B N 1
ATOM 3506 C CA . TYR B 1 118 ? 18.188 -5.434 -6.805 1 97.94 118 TYR B CA 1
ATOM 3507 C C . TYR B 1 118 ? 18.062 -4.016 -6.254 1 97.94 118 TYR B C 1
ATOM 3509 O O . TYR B 1 118 ? 18.781 -3.113 -6.672 1 97.94 118 TYR B O 1
ATOM 3517 N N . THR B 1 119 ? 17.156 -3.797 -5.336 1 97.94 119 THR B N 1
ATOM 3518 C CA . THR B 1 119 ? 17.047 -2.514 -4.648 1 97.94 119 THR B CA 1
ATOM 3519 C C . THR B 1 119 ? 16.844 -2.721 -3.15 1 97.94 119 THR B C 1
ATOM 3521 O O . THR B 1 119 ? 16.578 -3.838 -2.703 1 97.94 119 THR B O 1
ATOM 3524 N N . LYS B 1 120 ? 17 -1.646 -2.439 1 96.5 120 LYS B N 1
ATOM 3525 C CA . LYS B 1 120 ? 16.688 -1.629 -1.014 1 96.5 120 LYS B CA 1
ATOM 3526 C C . LYS B 1 120 ? 15.25 -1.164 -0.773 1 96.5 120 LYS B C 1
ATOM 3528 O O . LYS B 1 120 ? 14.852 -0.935 0.37 1 96.5 120 LYS B O 1
ATOM 3533 N N . HIS B 1 121 ? 14.484 -0.986 -1.916 1 98.19 121 HIS B N 1
ATOM 3534 C CA . HIS B 1 121 ? 13.102 -0.516 -1.837 1 98.19 121 HIS B CA 1
ATOM 3535 C C . HIS B 1 121 ? 12.125 -1.683 -1.854 1 98.19 121 HIS B C 1
ATOM 3537 O O . HIS B 1 121 ? 12.523 -2.832 -2.061 1 98.19 121 HIS B O 1
ATOM 3543 N N . SER B 1 122 ? 10.836 -1.333 -1.608 1 98.75 122 SER B N 1
ATOM 3544 C CA . SER B 1 122 ? 9.789 -2.342 -1.503 1 98.75 122 SER B CA 1
ATOM 3545 C C . SER B 1 122 ? 8.82 -2.258 -2.68 1 98.75 122 SER B C 1
ATOM 3547 O O . SER B 1 122 ? 8.281 -3.275 -3.119 1 98.75 122 SER B O 1
ATOM 3549 N N . ILE B 1 123 ? 8.562 -1.039 -3.199 1 98.94 123 ILE B N 1
ATOM 3550 C CA . ILE B 1 123 ? 7.57 -0.881 -4.258 1 98.94 123 ILE B CA 1
ATOM 3551 C C . ILE B 1 123 ? 8.078 0.121 -5.293 1 98.94 123 ILE B C 1
ATOM 3553 O O . ILE B 1 123 ? 8.547 1.205 -4.941 1 98.94 123 ILE B O 1
ATOM 3557 N N . LEU B 1 124 ? 8.016 -0.22 -6.551 1 98.94 124 LEU B N 1
ATOM 3558 C CA . LEU B 1 124 ? 8.164 0.71 -7.664 1 98.94 124 LEU B CA 1
ATOM 3559 C C . LEU B 1 124 ? 6.887 0.774 -8.5 1 98.94 124 LEU B C 1
ATOM 3561 O O . LEU B 1 124 ? 6.215 -0.241 -8.688 1 98.94 124 LEU B O 1
ATOM 3565 N N . VAL B 1 125 ? 6.598 1.993 -9.031 1 98.94 125 VAL B N 1
ATOM 3566 C CA . VAL B 1 125 ? 5.305 2.102 -9.703 1 98.94 125 VAL B CA 1
ATOM 3567 C C . VAL B 1 125 ? 5.477 2.818 -11.039 1 98.94 125 VAL B C 1
ATOM 3569 O O . VAL B 1 125 ? 6.457 3.539 -11.242 1 98.94 125 VAL B O 1
ATOM 3572 N N . GLY B 1 126 ? 4.535 2.574 -11.93 1 98.75 126 GLY B N 1
ATOM 3573 C CA . GLY B 1 126 ? 4.359 3.354 -13.141 1 98.75 126 GLY B CA 1
ATOM 3574 C C . GLY B 1 126 ? 5.465 3.137 -14.156 1 98.75 126 GLY B C 1
ATOM 3575 O O . GLY B 1 126 ? 6.078 2.068 -14.195 1 98.75 126 GLY B O 1
ATOM 3576 N N . ASP B 1 127 ? 5.695 4.133 -14.977 1 98.62 127 ASP B N 1
ATOM 3577 C CA . ASP B 1 127 ? 6.648 4.059 -16.078 1 98.62 127 ASP B CA 1
ATOM 3578 C C . ASP B 1 127 ? 8.07 3.877 -15.562 1 98.62 127 ASP B C 1
ATOM 3580 O O . ASP B 1 127 ? 8.891 3.203 -16.188 1 98.62 127 ASP B O 1
ATOM 3584 N N . HIS B 1 128 ? 8.305 4.41 -14.438 1 98.81 128 HIS B N 1
ATOM 3585 C CA . HIS B 1 128 ? 9.633 4.258 -13.844 1 98.81 128 HIS B CA 1
ATOM 3586 C C . HIS B 1 128 ? 9.891 2.812 -13.438 1 98.81 128 HIS B C 1
ATOM 3588 O O . HIS B 1 128 ? 11.031 2.338 -13.508 1 98.81 128 HIS B O 1
ATOM 3594 N N . ALA B 1 129 ? 8.836 2.119 -12.977 1 98.88 129 ALA B N 1
ATOM 3595 C CA . ALA B 1 129 ? 8.984 0.693 -12.695 1 98.88 129 ALA B CA 1
ATOM 3596 C C . ALA B 1 129 ? 9.359 -0.08 -13.961 1 98.88 129 ALA B C 1
ATOM 3598 O O . ALA B 1 129 ? 10.156 -1.02 -13.906 1 98.88 129 ALA B O 1
ATOM 3599 N N . ALA B 1 130 ? 8.75 0.302 -15.078 1 98.88 130 ALA B N 1
ATOM 3600 C CA . ALA B 1 130 ? 9.078 -0.334 -16.359 1 98.88 130 ALA B CA 1
ATOM 3601 C C . ALA B 1 130 ? 10.523 -0.039 -16.766 1 98.88 130 ALA B C 1
ATOM 3603 O O . ALA B 1 130 ? 11.203 -0.903 -17.312 1 98.88 130 ALA B O 1
ATOM 3604 N N . ASP B 1 131 ? 10.945 1.218 -16.547 1 98.75 131 ASP B N 1
ATOM 3605 C CA . ASP B 1 131 ? 12.336 1.567 -16.812 1 98.75 131 ASP B CA 1
ATOM 3606 C C . ASP B 1 131 ? 13.289 0.704 -15.992 1 98.75 131 ASP B C 1
ATOM 3608 O O . ASP B 1 131 ? 14.281 0.193 -16.516 1 98.75 131 ASP B O 1
ATOM 3612 N N . PHE B 1 132 ? 13 0.567 -14.727 1 98.88 132 PHE B N 1
ATOM 3613 C CA . PHE B 1 132 ? 13.781 -0.302 -13.859 1 98.88 132 PHE B CA 1
ATOM 3614 C C . PHE B 1 132 ? 13.828 -1.722 -14.414 1 98.88 132 PHE B C 1
ATOM 3616 O O . PHE B 1 132 ? 14.891 -2.342 -14.461 1 98.88 132 PHE B O 1
ATOM 3623 N N . ALA B 1 133 ? 12.625 -2.244 -14.773 1 98.94 133 ALA B N 1
ATOM 3624 C CA . ALA B 1 133 ? 12.539 -3.596 -15.32 1 98.94 133 ALA B CA 1
ATOM 3625 C C . ALA B 1 133 ? 13.445 -3.756 -16.547 1 98.94 133 ALA B C 1
ATOM 3627 O O . ALA B 1 133 ? 14.164 -4.746 -16.656 1 98.94 133 ALA B O 1
ATOM 3628 N N . ALA B 1 134 ? 13.375 -2.787 -17.391 1 98.62 134 ALA B N 1
ATOM 3629 C CA . ALA B 1 134 ? 14.211 -2.83 -18.594 1 98.62 134 ALA B CA 1
ATOM 3630 C C . ALA B 1 134 ? 15.695 -2.877 -18.219 1 98.62 134 ALA B C 1
ATOM 3632 O O . ALA B 1 134 ? 16.453 -3.643 -18.812 1 98.62 134 ALA B O 1
ATOM 3633 N N . ASP B 1 135 ? 16.078 -2.045 -17.234 1 97.81 135 ASP B N 1
ATOM 3634 C CA . ASP B 1 135 ? 17.469 -2.025 -16.766 1 97.81 135 ASP B CA 1
ATOM 3635 C C . ASP B 1 135 ? 17.875 -3.393 -16.234 1 97.81 135 ASP B C 1
ATOM 3637 O O . ASP B 1 135 ? 19.047 -3.777 -16.328 1 97.81 135 ASP B O 1
ATOM 3641 N N . MET B 1 136 ? 16.953 -4.082 -15.664 1 98.12 136 MET B N 1
ATOM 3642 C CA . MET B 1 136 ? 17.234 -5.379 -15.062 1 98.12 136 MET B CA 1
ATOM 3643 C C . MET B 1 136 ? 17.109 -6.5 -16.094 1 98.12 136 MET B C 1
ATOM 3645 O O . MET B 1 136 ? 17.188 -7.68 -15.742 1 98.12 136 MET B O 1
ATOM 3649 N N . GLY B 1 137 ? 16.797 -6.172 -17.359 1 97.88 137 GLY B N 1
ATOM 3650 C CA . GLY B 1 137 ? 16.906 -7.148 -18.438 1 97.88 137 GLY B CA 1
ATOM 3651 C C . GLY B 1 137 ? 15.562 -7.633 -18.938 1 97.88 137 GLY B C 1
ATOM 3652 O O . GLY B 1 137 ? 15.492 -8.5 -19.812 1 97.88 137 GLY B O 1
ATOM 3653 N N . PHE B 1 138 ? 14.523 -7.117 -18.453 1 98.62 138 PHE B N 1
ATOM 3654 C CA . PHE B 1 138 ? 13.203 -7.52 -18.922 1 98.62 138 PHE B CA 1
ATOM 3655 C C . PHE B 1 138 ? 12.891 -6.867 -20.266 1 98.62 138 PHE B C 1
ATOM 3657 O O . PHE B 1 138 ? 13.328 -5.75 -20.531 1 98.62 138 PHE B O 1
ATOM 3664 N N . ARG B 1 139 ? 12.148 -7.523 -21 1 97.56 139 ARG B N 1
ATOM 3665 C CA . ARG B 1 139 ? 11.75 -7.023 -22.312 1 97.56 139 ARG B CA 1
ATOM 3666 C C . ARG B 1 139 ? 10.562 -6.082 -22.203 1 97.56 139 ARG B C 1
ATOM 3668 O O . ARG B 1 139 ? 9.562 -6.402 -21.562 1 97.56 139 ARG B O 1
ATOM 3675 N N . ARG B 1 140 ? 10.695 -4.91 -22.812 1 97.88 140 ARG B N 1
ATOM 3676 C CA . ARG B 1 140 ? 9.547 -4.031 -22.969 1 97.88 140 ARG B CA 1
ATOM 3677 C C . ARG B 1 140 ? 8.656 -4.496 -24.125 1 97.88 140 ARG B C 1
ATOM 3679 O O . ARG B 1 140 ? 9.133 -4.699 -25.234 1 97.88 140 ARG B O 1
ATOM 3686 N N . GLU B 1 141 ? 7.465 -4.633 -23.812 1 97.88 141 GLU B N 1
ATOM 3687 C CA . GLU B 1 141 ? 6.523 -5.082 -24.844 1 97.88 141 GLU B CA 1
ATOM 3688 C C . GLU B 1 141 ? 5.094 -4.676 -24.5 1 97.88 141 GLU B C 1
ATOM 3690 O O . GLU B 1 141 ? 4.762 -4.488 -23.328 1 97.88 141 GLU B O 1
ATOM 3695 N N . SER B 1 142 ? 4.355 -4.582 -25.531 1 96.56 142 SER B N 1
ATOM 3696 C CA . SER B 1 142 ? 2.969 -4.164 -25.359 1 96.56 142 SER B CA 1
ATOM 3697 C C . SER B 1 142 ? 2.18 -5.203 -24.562 1 96.56 142 SER B C 1
ATOM 3699 O O . SER B 1 142 ? 2.367 -6.41 -24.75 1 96.56 142 SER B O 1
ATOM 3701 N N . LEU B 1 143 ? 1.294 -4.699 -23.75 1 98.12 143 LEU B N 1
ATOM 3702 C CA . LEU B 1 143 ? 0.406 -5.59 -23.016 1 98.12 143 LEU B CA 1
ATOM 3703 C C . LEU B 1 143 ? -0.957 -5.684 -23.688 1 98.12 143 LEU B C 1
ATOM 3705 O O . LEU B 1 143 ? -1.878 -6.309 -23.156 1 98.12 143 LEU B O 1
ATOM 3709 N N . TYR B 1 144 ? -1.007 -5.117 -24.781 1 93.94 144 TYR B N 1
ATOM 3710 C CA . TYR B 1 144 ? -2.234 -5.086 -25.562 1 93.94 144 TYR B CA 1
ATOM 3711 C C . TYR B 1 144 ? -2.459 -6.41 -26.281 1 93.94 144 TYR B C 1
ATOM 3713 O O . TYR B 1 144 ? -1.507 -7.031 -26.766 1 93.94 144 TYR B O 1
ATOM 3721 N N . THR B 1 145 ? -3.736 -6.816 -26.297 1 96.5 145 THR B N 1
ATOM 3722 C CA . THR B 1 145 ? -4.211 -7.902 -27.156 1 96.5 145 THR B CA 1
ATOM 3723 C C . THR B 1 145 ? -5.496 -7.508 -27.859 1 96.5 145 THR B C 1
ATOM 3725 O O . THR B 1 145 ? -6.102 -6.48 -27.547 1 96.5 145 THR B O 1
ATOM 3728 N N . ASN B 1 146 ? -5.867 -8.297 -28.875 1 95.81 146 ASN B N 1
ATOM 3729 C CA . ASN B 1 146 ? -7.148 -8.047 -29.531 1 95.81 146 ASN B CA 1
ATOM 3730 C C . ASN B 1 146 ? -8.305 -8.062 -28.531 1 95.81 146 ASN B C 1
ATOM 3732 O O . ASN B 1 146 ? -9.242 -7.281 -28.641 1 95.81 146 ASN B O 1
ATOM 3736 N N . SER B 1 147 ? -8.141 -8.938 -27.578 1 94.88 147 SER B N 1
ATOM 3737 C CA . SER B 1 147 ? -9.195 -9.07 -26.578 1 94.88 147 SER B CA 1
ATOM 3738 C C . SER B 1 147 ? -9.344 -7.797 -25.75 1 94.88 147 SER B C 1
ATOM 3740 O O . SER B 1 147 ? -10.461 -7.332 -25.516 1 94.88 147 SER B O 1
ATOM 3742 N N . SER B 1 148 ? -8.211 -7.258 -25.281 1 95.44 148 SER B N 1
ATOM 3743 C CA . SER B 1 148 ? -8.273 -6.039 -24.484 1 95.44 148 SER B CA 1
ATOM 3744 C C . SER B 1 148 ? -8.75 -4.855 -25.328 1 95.44 148 SER B C 1
ATOM 3746 O O . SER B 1 148 ? -9.445 -3.973 -24.812 1 95.44 148 SER B O 1
ATOM 3748 N N . TYR B 1 149 ? -8.398 -4.84 -26.547 1 96.19 149 TYR B N 1
ATOM 3749 C CA . TYR B 1 149 ? -8.852 -3.793 -27.453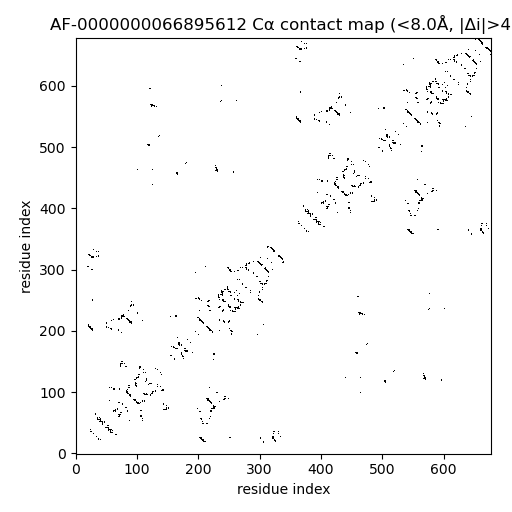 1 96.19 149 TYR B CA 1
ATOM 3750 C C . TYR B 1 149 ? -10.367 -3.822 -27.625 1 96.19 149 TYR B C 1
ATOM 3752 O O . TYR B 1 149 ? -11.023 -2.787 -27.516 1 96.19 149 TYR B O 1
ATOM 3760 N N . ILE B 1 150 ? -10.852 -4.984 -27.891 1 97.25 150 ILE B N 1
ATOM 3761 C CA . ILE B 1 150 ? -12.281 -5.168 -28.094 1 97.25 150 ILE B CA 1
ATOM 3762 C C . ILE B 1 150 ? -13.039 -4.801 -26.828 1 97.25 150 ILE B C 1
ATOM 3764 O O . ILE B 1 150 ? -14.086 -4.152 -26.875 1 97.25 150 ILE B O 1
ATOM 3768 N N . ALA B 1 151 ? -12.484 -5.25 -25.703 1 96.25 151 ALA B N 1
ATOM 3769 C CA . ALA B 1 151 ? -13.109 -4.934 -24.422 1 96.25 151 ALA B CA 1
ATOM 3770 C C . ALA B 1 151 ? -13.234 -3.426 -24.234 1 96.25 151 ALA B C 1
ATOM 3772 O O . ALA B 1 151 ? -14.266 -2.932 -23.781 1 96.25 151 ALA B O 1
ATOM 3773 N N . HIS B 1 152 ? -12.242 -2.648 -24.547 1 97.62 152 HIS B N 1
ATOM 3774 C CA . HIS B 1 152 ? -12.234 -1.198 -24.391 1 97.62 152 HIS B CA 1
ATOM 3775 C C . HIS B 1 152 ? -13.227 -0.53 -25.328 1 97.62 152 HIS B C 1
ATOM 3777 O O . HIS B 1 152 ? -13.961 0.377 -24.922 1 97.62 152 HIS B O 1
ATOM 3783 N N . ARG B 1 153 ? -13.258 -1.008 -26.516 1 97.94 153 ARG B N 1
ATOM 3784 C CA . ARG B 1 153 ? -14.172 -0.441 -27.5 1 97.94 153 ARG B CA 1
ATOM 3785 C C . ARG B 1 153 ? -15.625 -0.674 -27.109 1 97.94 153 ARG B C 1
ATOM 3787 O O . ARG B 1 153 ? -16.469 0.216 -27.25 1 97.94 153 ARG B O 1
ATOM 3794 N N . LYS B 1 154 ? -15.875 -1.863 -26.703 1 97.88 154 LYS B N 1
ATOM 3795 C CA . LYS B 1 154 ? -17.219 -2.188 -26.25 1 97.88 154 LYS B CA 1
ATOM 3796 C C . LYS B 1 154 ? -17.641 -1.297 -25.078 1 97.88 154 LYS B C 1
ATOM 3798 O O . LYS B 1 154 ? -18.781 -0.852 -25.016 1 97.88 154 LYS B O 1
ATOM 3803 N N . TRP B 1 155 ? -16.734 -1.088 -24.203 1 97.38 155 TRP B N 1
ATOM 3804 C CA . TRP B 1 155 ? -16.984 -0.243 -23.031 1 97.38 155 TRP B CA 1
ATOM 3805 C C . TRP B 1 155 ? -17.344 1.177 -23.453 1 97.38 155 TRP B C 1
ATOM 3807 O O . TRP B 1 155 ? -18.281 1.774 -22.922 1 97.38 155 TRP B O 1
ATOM 3817 N N . ILE B 1 156 ? -16.672 1.731 -24.406 1 98 156 ILE B N 1
ATOM 3818 C CA . ILE B 1 156 ? -16.938 3.068 -24.922 1 98 156 ILE B CA 1
ATOM 3819 C C . ILE B 1 156 ? -18.328 3.109 -25.547 1 98 156 ILE B C 1
ATOM 3821 O O . ILE B 1 156 ? -19.094 4.059 -25.328 1 98 156 ILE B O 1
ATOM 3825 N N . LYS B 1 157 ? -18.625 2.096 -26.281 1 98.06 157 LYS B N 1
ATOM 3826 C CA . LYS B 1 157 ? -19.922 2.027 -26.953 1 98.06 157 LYS B CA 1
ATOM 3827 C C . LYS B 1 157 ? -21.062 1.931 -25.938 1 98.06 157 LYS B C 1
ATOM 3829 O O . LYS B 1 157 ? -22.203 2.307 -26.234 1 98.06 157 LYS B O 1
ATOM 3834 N N . GLN B 1 158 ? -20.719 1.437 -24.797 1 97.62 158 GLN B N 1
ATOM 3835 C CA . GLN B 1 158 ? -21.719 1.311 -23.734 1 97.62 158 GLN B CA 1
ATOM 3836 C C . GLN B 1 158 ? -21.688 2.523 -22.812 1 97.62 158 GLN B C 1
ATOM 3838 O O . GLN B 1 158 ? -21.969 2.41 -21.609 1 97.62 158 GLN B O 1
ATOM 3843 N N . ASN B 1 159 ? -21.234 3.641 -23.297 1 97.44 159 ASN B N 1
ATOM 3844 C CA . ASN B 1 159 ? -21.172 4.906 -22.578 1 97.44 159 ASN B CA 1
ATOM 3845 C C . ASN B 1 159 ? -20.281 4.809 -21.344 1 97.44 159 ASN B C 1
ATOM 3847 O O . ASN B 1 159 ? -20.609 5.352 -20.297 1 97.44 159 ASN B O 1
ATOM 3851 N N . CYS B 1 160 ? -19.266 3.941 -21.438 1 97.44 160 CYS B N 1
ATOM 3852 C CA . CYS B 1 160 ? -18.219 3.82 -20.438 1 97.44 160 CYS B CA 1
ATOM 3853 C C . CYS B 1 160 ? -18.781 3.293 -19.109 1 97.44 160 CYS B C 1
ATOM 3855 O O . CYS B 1 160 ? -18.5 3.836 -18.047 1 97.44 160 CYS B O 1
ATOM 3857 N N . GLN B 1 161 ? -19.719 2.289 -19.266 1 94.69 161 GLN B N 1
ATOM 3858 C CA . GLN B 1 161 ? -20.234 1.622 -18.078 1 94.69 161 GLN B CA 1
ATOM 3859 C C . GLN B 1 161 ? -19.672 0.211 -17.953 1 94.69 161 GLN B C 1
ATOM 3861 O O . GLN B 1 161 ? -19.516 -0.498 -18.953 1 94.69 161 GLN B O 1
ATOM 3866 N N . PRO B 1 162 ? -19.344 -0.37 -16.812 1 92.25 162 PRO B N 1
ATOM 3867 C CA . PRO B 1 162 ? -19.359 0.347 -15.539 1 92.25 162 PRO B CA 1
ATOM 3868 C C . PRO B 1 162 ? -18.25 1.4 -15.445 1 92.25 162 PRO B C 1
ATOM 3870 O O . PRO B 1 162 ? -17.312 1.38 -16.234 1 92.25 162 PRO B O 1
ATOM 3873 N N . ASN B 1 163 ? -18.438 2.367 -14.492 1 93.81 163 ASN B N 1
ATOM 3874 C CA . ASN B 1 163 ? -17.562 3.52 -14.359 1 93.81 163 ASN B CA 1
ATOM 3875 C C . ASN B 1 163 ? -17.094 3.707 -12.922 1 93.81 163 ASN B C 1
ATOM 3877 O O . ASN B 1 163 ? -17.859 3.516 -11.977 1 93.81 163 ASN B O 1
ATOM 3881 N N . PHE B 1 164 ? -15.859 4.172 -12.688 1 96.31 164 PHE B N 1
ATOM 3882 C CA . PHE B 1 164 ? -15.305 4.258 -11.344 1 96.31 164 PHE B CA 1
ATOM 3883 C C . PHE B 1 164 ? -15.203 5.711 -10.891 1 96.31 164 PHE B C 1
ATOM 3885 O O . PHE B 1 164 ? -14.586 6.008 -9.867 1 96.31 164 PHE B O 1
ATOM 3892 N N . ARG B 1 165 ? -15.703 6.652 -11.656 1 97.06 165 ARG B N 1
ATOM 3893 C CA . ARG B 1 165 ? -15.75 8.055 -11.273 1 97.06 165 ARG B CA 1
ATOM 3894 C C . ARG B 1 165 ? -16.984 8.359 -10.438 1 97.06 165 ARG B C 1
ATOM 3896 O O . ARG B 1 165 ? -18 7.676 -10.562 1 97.06 165 ARG B O 1
ATOM 3903 N N . LYS B 1 166 ? -16.906 9.312 -9.523 1 95.75 166 LYS B N 1
ATOM 3904 C CA . LYS B 1 166 ? -18.047 9.773 -8.75 1 95.75 166 LYS B CA 1
ATOM 3905 C C . LYS B 1 166 ? -17.938 11.258 -8.438 1 95.75 166 LYS B C 1
ATOM 3907 O O . LYS B 1 166 ? -16.844 11.805 -8.367 1 95.75 166 LYS B O 1
ATOM 3912 N N . ASN B 1 167 ? -19.062 11.938 -8.32 1 96.12 167 ASN B N 1
ATOM 3913 C CA . ASN B 1 167 ? -19.141 13.352 -7.973 1 96.12 167 ASN B CA 1
ATOM 3914 C C . ASN B 1 167 ? -18.469 14.227 -9.031 1 96.12 167 ASN B C 1
ATOM 3916 O O . ASN B 1 167 ? -17.781 15.195 -8.703 1 96.12 167 ASN B O 1
ATOM 3920 N N . VAL B 1 168 ? -18.641 13.828 -10.352 1 97.19 168 VAL B N 1
ATOM 3921 C CA . VAL B 1 168 ? -18.016 14.562 -11.445 1 97.19 168 VAL B CA 1
ATOM 3922 C C . VAL B 1 168 ? -19.047 14.828 -12.539 1 97.19 168 VAL B C 1
ATOM 3924 O O . VAL B 1 168 ? -20.156 14.297 -12.5 1 97.19 168 VAL B O 1
ATOM 3927 N N . LEU B 1 169 ? -18.75 15.758 -13.422 1 95.31 169 LEU B N 1
ATOM 3928 C CA . LEU B 1 169 ? -19.5 16.031 -14.641 1 95.31 169 LEU B CA 1
ATOM 3929 C C . LEU B 1 169 ? -18.656 15.758 -15.875 1 95.31 169 LEU B C 1
ATOM 3931 O O . LEU B 1 169 ? -17.453 16.062 -15.891 1 95.31 169 LEU B O 1
ATOM 3935 N N . PRO B 1 170 ? -19.234 15.234 -16.953 1 95.56 170 PRO B N 1
ATOM 3936 C CA . PRO B 1 170 ? -20.625 14.797 -17.047 1 95.56 170 PRO B CA 1
ATOM 3937 C C . PRO B 1 170 ? -20.938 13.617 -16.125 1 95.56 170 PRO B C 1
ATOM 3939 O O . PRO B 1 170 ? -20.016 13.031 -15.531 1 95.56 170 PRO B O 1
ATOM 3942 N N . ASN B 1 171 ? -22.172 13.336 -15.961 1 94.75 171 ASN B N 1
ATOM 3943 C CA . ASN B 1 171 ? -22.594 12.227 -15.125 1 94.75 171 ASN B CA 1
ATOM 3944 C C . ASN B 1 171 ? -21.891 10.922 -15.516 1 94.75 171 ASN B C 1
ATOM 3946 O O . ASN B 1 171 ? -22.156 10.375 -16.594 1 94.75 171 ASN B O 1
ATOM 3950 N N . PRO B 1 172 ? -21.062 10.414 -14.633 1 95.19 172 PRO B N 1
ATOM 3951 C CA . PRO B 1 172 ? -20.266 9.242 -15.008 1 95.19 172 PRO B CA 1
ATOM 3952 C C . PRO B 1 172 ? -21.109 7.984 -15.188 1 95.19 172 PRO B C 1
ATOM 3954 O O . PRO B 1 172 ? -20.641 7 -15.758 1 95.19 172 PRO B O 1
ATOM 3957 N N . ASN B 1 173 ? -22.359 7.984 -14.758 1 93.38 173 ASN B N 1
ATOM 3958 C CA . ASN B 1 173 ? -23.25 6.84 -14.953 1 93.38 173 ASN B CA 1
ATOM 3959 C C . ASN B 1 173 ? -23.859 6.832 -16.344 1 93.38 173 ASN B C 1
ATOM 3961 O O . ASN B 1 173 ? -24.484 5.852 -16.75 1 93.38 173 ASN B O 1
ATOM 3965 N N . LYS B 1 174 ? -23.609 7.891 -17.078 1 95 174 LYS B N 1
ATOM 3966 C CA . LYS B 1 174 ? -24.328 8.008 -18.359 1 95 174 LYS B CA 1
ATOM 3967 C C . LYS B 1 174 ? -23.375 8.398 -19.484 1 95 174 LYS B C 1
ATOM 3969 O O . LYS B 1 174 ? -23.641 8.125 -20.656 1 95 174 LYS B O 1
ATOM 3974 N N . PHE B 1 175 ? -22.266 9.031 -19.078 1 95.88 175 PHE B N 1
ATOM 3975 C CA . PHE B 1 175 ? -21.422 9.609 -20.125 1 95.88 175 PHE B CA 1
ATOM 3976 C C . PHE B 1 175 ? -19.953 9.32 -19.859 1 95.88 175 PHE B C 1
ATOM 3978 O O . PHE B 1 175 ? -19.531 9.242 -18.703 1 95.88 175 PHE B O 1
ATOM 3985 N N . CYS B 1 176 ? -19.266 9.18 -20.953 1 97.12 176 CYS B N 1
ATOM 3986 C CA . CYS B 1 176 ? -17.812 9.117 -20.859 1 97.12 176 CYS B CA 1
ATOM 3987 C C . CYS B 1 176 ? -17.234 10.492 -20.547 1 97.12 176 CYS B C 1
ATOM 3989 O O . CYS B 1 176 ? -17.922 11.508 -20.656 1 97.12 176 CYS B O 1
ATOM 3991 N N . GLY B 1 177 ? -15.93 10.539 -20.188 1 95.06 177 GLY B N 1
ATOM 3992 C CA . GLY B 1 177 ? -15.25 11.781 -19.875 1 95.06 177 GLY B CA 1
ATOM 3993 C C . GLY B 1 177 ? -14.852 12.57 -21.109 1 95.06 177 GLY B C 1
ATOM 3994 O O . GLY B 1 177 ? -15.266 12.227 -22.234 1 95.06 177 GLY B O 1
ATOM 3995 N N . PRO B 1 178 ? -14.078 13.484 -20.875 1 96.56 178 PRO B N 1
ATOM 3996 C CA . PRO B 1 178 ? -13.32 13.891 -19.688 1 96.56 178 PRO B CA 1
ATOM 3997 C C . PRO B 1 178 ? -14.219 14.414 -18.562 1 96.56 178 PRO B C 1
ATOM 3999 O O . PRO B 1 178 ? -15.266 15.016 -18.844 1 96.56 178 PRO B O 1
ATOM 4002 N N . TYR B 1 179 ? -13.797 14.195 -17.328 1 97.19 179 TYR B N 1
ATOM 4003 C CA . TYR B 1 179 ? -14.602 14.539 -16.156 1 97.19 179 TYR B CA 1
ATOM 4004 C C . TYR B 1 179 ? -14.008 15.734 -15.414 1 97.19 179 TYR B C 1
ATOM 4006 O O . TYR B 1 179 ? -12.789 15.922 -15.406 1 97.19 179 TYR B O 1
ATOM 4014 N N . LYS B 1 180 ? -14.758 16.547 -14.805 1 96.94 180 LYS B N 1
ATOM 4015 C CA . LYS B 1 180 ? -14.414 17.625 -13.883 1 96.94 180 LYS B CA 1
ATOM 4016 C C . LYS B 1 180 ? -15.273 17.562 -12.625 1 96.94 180 LYS B C 1
ATOM 4018 O O . LYS B 1 180 ? -16.359 17 -12.633 1 96.94 180 LYS B O 1
ATOM 4023 N N . PRO B 1 181 ? -14.789 18.078 -11.547 1 96.38 181 PRO B N 1
ATOM 4024 C CA . PRO B 1 181 ? -15.586 18.031 -10.312 1 96.38 181 PRO B CA 1
ATOM 4025 C C . PRO B 1 181 ? -16.984 18.641 -10.492 1 96.38 181 PRO B C 1
ATOM 4027 O O . PRO B 1 181 ? -17.125 19.672 -11.133 1 96.38 181 PRO B O 1
ATOM 4030 N N . ALA B 1 182 ? -17.922 17.906 -9.969 1 92.69 182 ALA B N 1
ATOM 4031 C CA . ALA B 1 182 ? -19.281 18.438 -9.977 1 92.69 182 ALA B CA 1
ATOM 4032 C C . ALA B 1 182 ? -19.438 19.562 -8.953 1 92.69 182 ALA B C 1
ATOM 4034 O O . ALA B 1 182 ? -18.891 19.484 -7.852 1 92.69 182 ALA B O 1
ATOM 4035 N N . ILE B 1 183 ? -19.797 20.734 -9.359 1 78.06 183 ILE B N 1
ATOM 4036 C CA . ILE B 1 183 ? -19.984 21.875 -8.469 1 78.06 183 ILE B CA 1
ATOM 4037 C C . ILE B 1 183 ? -21.422 21.891 -7.945 1 78.06 183 ILE B C 1
ATOM 4039 O O . ILE B 1 183 ? -22.359 21.688 -8.711 1 78.06 183 ILE B O 1
ATOM 4043 N N . GLY B 1 184 ? -21.547 22.031 -6.652 1 65.75 184 GLY B N 1
ATOM 4044 C CA . GLY B 1 184 ? -22.875 22.219 -6.066 1 65.75 184 GLY B CA 1
ATOM 4045 C C . GLY B 1 184 ? -23.516 20.922 -5.621 1 65.75 184 GLY B C 1
ATOM 4046 O O . GLY B 1 184 ? -22.828 19.938 -5.352 1 65.75 184 GLY B O 1
ATOM 4047 N N . LYS B 1 185 ? -24.922 20.797 -5.398 1 57.81 185 LYS B N 1
ATOM 4048 C CA . LYS B 1 185 ? -25.781 19.75 -4.867 1 57.81 185 LYS B CA 1
ATOM 4049 C C . LYS B 1 185 ? -25.859 18.562 -5.816 1 57.81 185 LYS B C 1
ATOM 4051 O O . LYS B 1 185 ? -26.531 17.578 -5.535 1 57.81 185 LYS B O 1
ATOM 4056 N N . ASN B 1 186 ? -25.172 18.672 -6.84 1 50.97 186 ASN B N 1
ATOM 4057 C CA . ASN B 1 186 ? -25.406 17.625 -7.824 1 50.97 186 ASN B CA 1
ATOM 4058 C C . ASN B 1 186 ? -24.531 16.406 -7.547 1 50.97 186 ASN B C 1
ATOM 4060 O O . ASN B 1 186 ? -23.672 16.047 -8.359 1 50.97 186 ASN B O 1
ATOM 4064 N N . LYS B 1 187 ? -24.5 16.047 -6.199 1 54.41 187 LYS B N 1
ATOM 4065 C CA . LYS B 1 187 ? -23.828 14.797 -5.867 1 54.41 187 LYS B CA 1
ATOM 4066 C C . LYS B 1 187 ? -24.609 13.594 -6.371 1 54.41 187 LYS B C 1
ATOM 4068 O O . LYS B 1 187 ? -25.812 13.469 -6.102 1 54.41 187 LYS B O 1
ATOM 4073 N N . PHE B 1 188 ? -24.203 13.062 -7.527 1 50.38 188 PHE B N 1
ATOM 4074 C CA . PHE B 1 188 ? -24.891 11.898 -8.07 1 50.38 188 PHE B CA 1
ATOM 4075 C C . PHE B 1 188 ? -24.719 10.695 -7.141 1 50.38 188 PHE B C 1
ATOM 4077 O O . PHE B 1 188 ? -23.641 10.469 -6.602 1 50.38 188 PHE B O 1
ATOM 4084 N N . ILE B 1 189 ? -25.875 10.305 -6.547 1 47.62 189 ILE B N 1
ATOM 4085 C CA . ILE B 1 189 ? -25.859 9.086 -5.742 1 47.62 189 ILE B CA 1
ATOM 4086 C C . ILE B 1 189 ? -25.156 7.969 -6.504 1 47.62 189 ILE B C 1
ATOM 4088 O O . ILE B 1 189 ? -25.469 7.695 -7.66 1 47.62 189 ILE B O 1
ATOM 4092 N N . TYR B 1 190 ? -23.984 7.672 -6.098 1 51 190 TYR B N 1
ATOM 4093 C CA . TYR B 1 190 ? -23.094 6.656 -6.637 1 51 190 TYR B CA 1
ATOM 4094 C C . TYR B 1 190 ? -23.766 5.289 -6.66 1 51 190 TYR B C 1
ATOM 4096 O O . TYR B 1 190 ? -24.359 4.867 -5.668 1 51 190 TYR B O 1
ATOM 4104 N N . SER B 1 191 ? -24.094 4.832 -7.918 1 46.5 191 SER B N 1
ATOM 4105 C CA . SER B 1 191 ? -24.422 3.414 -8.047 1 46.5 191 SER B CA 1
ATOM 4106 C C . SER B 1 191 ? -23.219 2.537 -7.715 1 46.5 191 SER B C 1
ATOM 4108 O O . SER B 1 191 ? -22.094 2.865 -8.078 1 46.5 191 SER B O 1
ATOM 4110 N N . GLN B 1 192 ? -23.312 1.824 -6.762 1 50.19 192 GLN B N 1
ATOM 4111 C CA . GLN B 1 192 ? -22.297 0.857 -6.355 1 50.19 192 GLN B CA 1
ATOM 4112 C C . GLN B 1 192 ? -21.797 0.052 -7.551 1 50.19 192 GLN B C 1
ATOM 4114 O O . GLN B 1 192 ? -22.594 -0.521 -8.297 1 50.19 192 GLN B O 1
ATOM 4119 N N . SER B 1 193 ? -20.719 0.478 -8.109 1 53.66 193 SER B N 1
ATOM 4120 C CA . SER B 1 193 ? -20.141 -0.329 -9.18 1 53.66 193 SER B CA 1
ATOM 4121 C C . SER B 1 193 ? -20.094 -1.804 -8.789 1 53.66 193 SER B C 1
ATOM 4123 O O . SER B 1 193 ? -19.734 -2.145 -7.66 1 53.66 193 SER B O 1
ATOM 4125 N N . GLN B 1 194 ? -20.891 -2.664 -9.422 1 51.91 194 GLN B N 1
ATOM 4126 C CA . GLN B 1 194 ? -20.969 -4.105 -9.227 1 51.91 194 GLN B CA 1
ATOM 4127 C C . GLN B 1 194 ? -19.625 -4.773 -9.516 1 51.91 194 GLN B C 1
ATOM 4129 O O . GLN B 1 194 ? -19.172 -4.785 -10.656 1 51.91 194 GLN B O 1
ATOM 4134 N N . VAL B 1 195 ? -18.75 -4.727 -8.516 1 57.56 195 VAL B N 1
ATOM 4135 C CA . VAL B 1 195 ? -17.594 -5.609 -8.609 1 57.56 195 VAL B CA 1
ATOM 4136 C C . VAL B 1 195 ? -18.047 -7.062 -8.648 1 57.56 195 VAL B C 1
ATOM 4138 O O . VAL B 1 195 ? -18.859 -7.488 -7.812 1 57.56 195 VAL B O 1
ATOM 4141 N N . ASN B 1 196 ? -17.953 -7.699 -9.812 1 53.03 196 ASN B N 1
ATOM 4142 C CA . ASN B 1 196 ? -18.25 -9.125 -9.898 1 53.03 196 ASN B CA 1
ATOM 4143 C C . ASN B 1 196 ? -17.016 -9.938 -10.25 1 53.03 196 ASN B C 1
ATOM 4145 O O . ASN B 1 196 ? -15.938 -9.383 -10.484 1 53.03 196 ASN B O 1
ATOM 4149 N N . ARG B 1 197 ? -17.109 -11.203 -10.141 1 50.56 197 ARG B N 1
ATOM 4150 C CA . ARG B 1 197 ? -16.047 -12.188 -10.336 1 50.56 197 ARG B CA 1
ATOM 4151 C C . ARG B 1 197 ? -15.25 -11.891 -11.609 1 50.56 197 ARG B C 1
ATOM 4153 O O . ARG B 1 197 ? -14.023 -12.023 -11.625 1 50.56 197 ARG B O 1
ATOM 4160 N N . ARG B 1 198 ? -15.852 -11.516 -12.562 1 54 198 ARG B N 1
ATOM 4161 C CA . ARG B 1 198 ? -15.227 -11.406 -13.875 1 54 198 ARG B CA 1
ATOM 4162 C C . ARG B 1 198 ? -14.352 -10.156 -13.961 1 54 198 ARG B C 1
ATOM 4164 O O . ARG B 1 198 ? -13.578 -10 -14.914 1 54 198 ARG B O 1
ATOM 4171 N N . ASN B 1 199 ? -14.391 -9.43 -12.898 1 62.19 199 ASN B N 1
ATOM 4172 C CA . ASN B 1 199 ? -13.688 -8.172 -13.078 1 62.19 199 ASN B CA 1
ATOM 4173 C C . ASN B 1 199 ? -12.672 -7.926 -11.961 1 62.19 199 ASN B C 1
ATOM 4175 O O . ASN B 1 199 ? -12.047 -6.867 -11.914 1 62.19 199 ASN B O 1
ATOM 4179 N N . HIS B 1 200 ? -12.469 -8.945 -11.211 1 64.69 200 HIS B N 1
ATOM 4180 C CA . HIS B 1 200 ? -11.648 -8.562 -10.07 1 64.69 200 HIS B CA 1
ATOM 4181 C C . HIS B 1 200 ? -10.914 -9.766 -9.492 1 64.69 200 HIS B C 1
ATOM 4183 O O . HIS B 1 200 ? -10.695 -9.844 -8.281 1 64.69 200 HIS B O 1
ATOM 4189 N N . ASP B 1 201 ? -10.453 -10.492 -10.391 1 78.31 201 ASP B N 1
ATOM 4190 C CA . ASP B 1 201 ? -9.758 -11.648 -9.836 1 78.31 201 ASP B CA 1
ATOM 4191 C C . ASP B 1 201 ? -8.25 -11.414 -9.789 1 78.31 201 ASP B C 1
ATOM 4193 O O . ASP B 1 201 ? -7.695 -10.727 -10.648 1 78.31 201 ASP B O 1
ATOM 4197 N N . THR B 1 202 ? -7.715 -11.68 -8.688 1 91.5 202 THR B N 1
ATOM 4198 C CA . THR B 1 202 ? -6.281 -11.664 -8.406 1 91.5 202 THR B CA 1
ATOM 4199 C C . THR B 1 202 ? -5.777 -13.062 -8.078 1 91.5 202 THR B C 1
ATOM 4201 O O . THR B 1 202 ? -6.441 -13.82 -7.359 1 91.5 202 THR B O 1
ATOM 4204 N N . ILE B 1 203 ? -4.672 -13.477 -8.805 1 98.75 203 ILE B N 1
ATOM 4205 C CA . ILE B 1 203 ? -4.043 -14.672 -8.258 1 98.75 203 ILE B CA 1
ATOM 4206 C C . ILE B 1 203 ? -3.285 -14.312 -6.977 1 98.75 203 ILE B C 1
ATOM 4208 O O . ILE B 1 203 ? -2.492 -13.367 -6.961 1 98.75 203 ILE B O 1
ATOM 4212 N N . GLY B 1 204 ? -3.582 -14.875 -5.898 1 98.88 204 GLY B N 1
ATOM 4213 C CA . GLY B 1 204 ? -2.814 -14.969 -4.668 1 98.88 204 GLY B CA 1
ATOM 4214 C C . GLY B 1 204 ? -2.277 -16.359 -4.398 1 98.88 204 GLY B C 1
ATOM 4215 O O . GLY B 1 204 ? -2.961 -17.359 -4.656 1 98.88 204 GLY B O 1
ATOM 4216 N N . MET B 1 205 ? -1.096 -16.438 -3.998 1 98.94 205 MET B N 1
ATOM 4217 C CA . MET B 1 205 ? -0.45 -17.734 -3.799 1 98.94 205 MET B CA 1
ATOM 4218 C C . MET B 1 205 ? 0.364 -17.734 -2.51 1 98.94 205 MET B C 1
ATOM 4220 O O . MET B 1 205 ? 1.026 -16.75 -2.182 1 98.94 205 MET B O 1
ATOM 4224 N N . ILE B 1 206 ? 0.305 -18.812 -1.75 1 98.94 206 ILE B N 1
ATOM 4225 C CA . ILE B 1 206 ? 1.11 -19.047 -0.556 1 98.94 206 ILE B CA 1
ATOM 4226 C C . ILE B 1 206 ? 1.92 -20.328 -0.724 1 98.94 206 ILE B C 1
ATOM 4228 O O . ILE B 1 206 ? 1.38 -21.359 -1.121 1 98.94 206 ILE B O 1
ATOM 4232 N N . ILE B 1 207 ? 3.164 -20.234 -0.475 1 98.81 207 ILE B N 1
ATOM 4233 C CA . ILE B 1 207 ? 4.066 -21.375 -0.528 1 98.81 207 ILE B CA 1
ATOM 4234 C C . ILE B 1 207 ? 4.602 -21.688 0.871 1 98.81 207 ILE B C 1
ATOM 4236 O O . ILE B 1 207 ? 5.066 -20.781 1.57 1 98.81 207 ILE B O 1
ATOM 4240 N N . ILE B 1 208 ? 4.52 -22.875 1.308 1 98.44 208 ILE B N 1
ATOM 4241 C CA . ILE B 1 208 ? 5.281 -23.359 2.457 1 98.44 208 ILE B CA 1
ATOM 4242 C C . ILE B 1 208 ? 6.281 -24.422 2.006 1 98.44 208 ILE B C 1
ATOM 4244 O O . ILE B 1 208 ? 5.895 -25.438 1.449 1 98.44 208 ILE B O 1
ATOM 4248 N N . ASP B 1 209 ? 7.508 -24.156 2.225 1 97.81 209 ASP B N 1
ATOM 4249 C CA . ASP B 1 209 ? 8.523 -25.109 1.778 1 97.81 209 ASP B CA 1
ATOM 4250 C C . ASP B 1 209 ? 8.719 -26.234 2.803 1 97.81 209 ASP B C 1
ATOM 4252 O O . ASP B 1 209 ? 8.008 -26.281 3.809 1 97.81 209 ASP B O 1
ATOM 4256 N N . SER B 1 210 ? 9.625 -27.188 2.58 1 95.62 210 SER B N 1
ATOM 4257 C CA . SER B 1 210 ? 9.805 -28.375 3.398 1 95.62 210 SER B CA 1
ATOM 4258 C C . SER B 1 210 ? 10.383 -28.031 4.766 1 95.62 210 SER B C 1
ATOM 4260 O O . SER B 1 210 ? 10.344 -28.844 5.691 1 95.62 210 SER B O 1
ATOM 4262 N N . GLU B 1 211 ? 10.945 -26.828 4.906 1 96 211 GLU B N 1
ATOM 4263 C CA . GLU B 1 211 ? 11.484 -26.375 6.184 1 96 211 GLU B CA 1
ATOM 4264 C C . GLU B 1 211 ? 10.477 -25.516 6.938 1 96 211 GLU B C 1
ATOM 4266 O O . GLU B 1 211 ? 10.828 -24.844 7.918 1 96 211 GLU B O 1
ATOM 4271 N N . ASN B 1 212 ? 9.266 -25.391 6.434 1 96.19 212 ASN B N 1
ATOM 4272 C CA . ASN B 1 212 ? 8.148 -24.656 7.027 1 96.19 212 ASN B CA 1
ATOM 4273 C C . ASN B 1 212 ? 8.344 -23.156 6.918 1 96.19 212 ASN B C 1
ATOM 4275 O O . ASN B 1 212 ? 7.855 -22.391 7.762 1 96.19 212 ASN B O 1
ATOM 4279 N N . ASN B 1 213 ? 9.148 -22.75 5.949 1 98.06 213 ASN B N 1
ATOM 4280 C CA . ASN B 1 213 ? 9.211 -21.328 5.625 1 98.06 213 ASN B CA 1
ATOM 4281 C C . ASN B 1 213 ? 8.117 -20.922 4.645 1 98.06 213 ASN B C 1
ATOM 4283 O O . ASN B 1 213 ? 7.762 -21.703 3.75 1 98.06 213 ASN B O 1
ATOM 4287 N N . ILE B 1 214 ? 7.672 -19.719 4.82 1 98.69 214 ILE B N 1
ATOM 4288 C CA . ILE B 1 214 ? 6.449 -19.328 4.125 1 98.69 214 ILE B CA 1
ATOM 4289 C C . ILE B 1 214 ? 6.723 -18.125 3.229 1 98.69 214 ILE B C 1
ATOM 4291 O O . ILE B 1 214 ? 7.473 -17.219 3.604 1 98.69 214 ILE B O 1
ATOM 4295 N N . ALA B 1 215 ? 6.191 -18.094 2.043 1 98.88 215 ALA B N 1
ATOM 4296 C CA . ALA B 1 215 ? 6.141 -16.938 1.139 1 98.88 215 ALA B CA 1
ATOM 4297 C C . ALA B 1 215 ? 4.727 -16.734 0.609 1 98.88 215 ALA B C 1
ATOM 4299 O O . ALA B 1 215 ? 3.932 -17.672 0.538 1 98.88 215 ALA B O 1
ATOM 4300 N N . ALA B 1 216 ? 4.379 -15.562 0.312 1 98.94 216 ALA B N 1
ATOM 4301 C CA . ALA B 1 216 ? 3.082 -15.211 -0.262 1 98.94 216 ALA B CA 1
ATOM 4302 C C . ALA B 1 216 ? 3.229 -14.133 -1.33 1 98.94 216 ALA B C 1
ATOM 4304 O O . ALA B 1 216 ? 4.164 -13.328 -1.288 1 98.94 216 ALA B O 1
ATOM 4305 N N . GLY B 1 217 ? 2.33 -14.078 -2.283 1 98.94 217 GLY B N 1
ATOM 4306 C CA . GLY B 1 217 ? 2.4 -13.078 -3.338 1 98.94 217 GLY B CA 1
ATOM 4307 C C . GLY B 1 217 ? 1.14 -13.008 -4.18 1 98.94 217 GLY B C 1
ATOM 4308 O O . GLY B 1 217 ? 0.224 -13.812 -4 1 98.94 217 GLY B O 1
ATOM 4309 N N . THR B 1 218 ? 1.105 -12.008 -5.008 1 98.94 218 THR B N 1
ATOM 4310 C CA . THR B 1 218 ? -0.054 -11.766 -5.859 1 98.94 218 THR B CA 1
ATOM 4311 C C . THR B 1 218 ? 0.38 -11.242 -7.227 1 98.94 218 THR B C 1
ATOM 4313 O O . THR B 1 218 ? 1.488 -10.719 -7.375 1 98.94 218 THR B O 1
ATOM 4316 N N . SER B 1 219 ? -0.498 -11.398 -8.227 1 98.88 219 SER B N 1
ATOM 4317 C CA . SER B 1 219 ? -0.403 -10.758 -9.531 1 98.88 219 SER B CA 1
ATOM 4318 C C . SER B 1 219 ? -1.784 -10.508 -10.125 1 98.88 219 SER B C 1
ATOM 4320 O O . SER B 1 219 ? -2.689 -11.328 -9.977 1 98.88 219 SER B O 1
ATOM 4322 N N . THR B 1 220 ? -1.975 -9.359 -10.766 1 98.62 220 THR B N 1
ATOM 4323 C CA . THR B 1 220 ? -3.27 -8.992 -11.328 1 98.62 220 THR B CA 1
ATOM 4324 C C . THR B 1 220 ? -3.113 -7.922 -12.398 1 98.62 220 THR B C 1
ATOM 4326 O O . THR B 1 220 ? -2.078 -7.258 -12.477 1 98.62 220 THR B O 1
ATOM 4329 N N . ASN B 1 221 ? -4.074 -7.883 -13.266 1 98 221 ASN B N 1
ATOM 4330 C CA . ASN B 1 221 ? -4.141 -6.734 -14.164 1 98 221 ASN B CA 1
ATOM 4331 C C . ASN B 1 221 ? -5.156 -5.703 -13.68 1 98 221 ASN B C 1
ATOM 4333 O O . ASN B 1 221 ? -5.367 -4.68 -14.336 1 98 221 ASN B O 1
ATOM 4337 N N . GLY B 1 222 ? -5.742 -5.941 -12.477 1 95.5 222 GLY B N 1
ATOM 4338 C CA . GLY B 1 222 ? -6.547 -4.941 -11.789 1 95.5 222 GLY B CA 1
ATOM 4339 C C . GLY B 1 222 ? -7.98 -4.887 -12.289 1 95.5 222 GLY B C 1
ATOM 4340 O O . GLY B 1 222 ? -8.453 -5.816 -12.945 1 95.5 222 GLY B O 1
ATOM 4341 N N . ALA B 1 223 ? -8.734 -3.854 -11.906 1 95.38 223 ALA B N 1
ATOM 4342 C CA . ALA B 1 223 ? -10.141 -3.654 -12.25 1 95.38 223 ALA B CA 1
ATOM 4343 C C . ALA B 1 223 ? -10.297 -3.252 -13.719 1 95.38 223 ALA B C 1
ATOM 4345 O O . ALA B 1 223 ? -9.531 -2.436 -14.227 1 95.38 223 ALA B O 1
ATOM 4346 N N . ASN B 1 224 ? -11.289 -3.889 -14.359 1 95.19 224 ASN B N 1
ATOM 4347 C CA . ASN B 1 224 ? -11.586 -3.51 -15.742 1 95.19 224 ASN B CA 1
ATOM 4348 C C . ASN B 1 224 ? -12.117 -2.082 -15.828 1 95.19 224 ASN B C 1
ATOM 4350 O O . ASN B 1 224 ? -12.977 -1.686 -15.039 1 95.19 224 ASN B O 1
ATOM 4354 N N . HIS B 1 225 ? -11.5 -1.265 -16.719 1 96.56 225 HIS B N 1
ATOM 4355 C CA . HIS B 1 225 ? -11.875 0.113 -17.016 1 96.56 225 HIS B CA 1
ATOM 4356 C C . HIS B 1 225 ? -11.609 1.024 -15.828 1 96.56 225 HIS B C 1
ATOM 4358 O O . HIS B 1 225 ? -12.359 1.968 -15.578 1 96.56 225 HIS B O 1
ATOM 4364 N N . LYS B 1 226 ? -10.648 0.675 -15.086 1 97.56 226 LYS B N 1
ATOM 4365 C CA . LYS B 1 226 ? -10.219 1.489 -13.953 1 97.56 226 LYS B CA 1
ATOM 4366 C C . LYS B 1 226 ? -9.727 2.857 -14.414 1 97.56 226 LYS B C 1
ATOM 4368 O O . LYS B 1 226 ? -9.352 3.027 -15.578 1 97.56 226 LYS B O 1
ATOM 4373 N N . VAL B 1 227 ? -9.758 3.795 -13.508 1 98.5 227 VAL B N 1
ATOM 4374 C CA . VAL B 1 227 ? -9.094 5.074 -13.734 1 98.5 227 VAL B CA 1
ATOM 4375 C C . VAL B 1 227 ? -7.598 4.848 -13.938 1 98.5 227 VAL B C 1
ATOM 4377 O O . VAL B 1 227 ? -6.969 4.09 -13.195 1 98.5 227 VAL B O 1
ATOM 4380 N N . PRO B 1 228 ? -7.012 5.484 -15 1 98.62 228 PRO B N 1
ATOM 4381 C CA . PRO B 1 228 ? -5.582 5.277 -15.227 1 98.62 228 PRO B CA 1
ATOM 4382 C C . PRO B 1 228 ? -4.734 5.59 -13.992 1 98.62 228 PRO B C 1
ATOM 4384 O O . PRO B 1 228 ? -4.965 6.598 -13.32 1 98.62 228 PRO B O 1
ATOM 4387 N N . GLY B 1 229 ? -3.766 4.73 -13.656 1 98.81 229 GLY B N 1
ATOM 4388 C CA . GLY B 1 229 ? -2.871 4.926 -12.523 1 98.81 229 GLY B CA 1
ATOM 4389 C C . GLY B 1 229 ? -3.32 4.188 -11.273 1 98.81 229 GLY B C 1
ATOM 4390 O O . GLY B 1 229 ? -2.584 4.121 -10.289 1 98.81 229 GLY B O 1
ATOM 4391 N N . ARG B 1 230 ? -4.4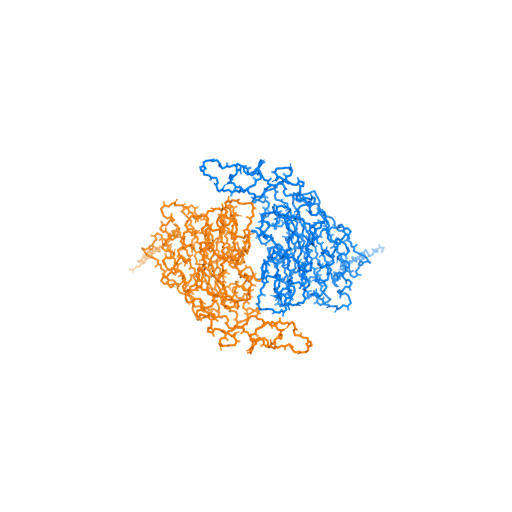96 3.541 -11.383 1 98.81 230 ARG B N 1
ATOM 4392 C CA . ARG B 1 230 ? -5.047 2.857 -10.219 1 98.81 230 ARG B CA 1
ATOM 4393 C C . ARG B 1 230 ? -4.227 1.621 -9.867 1 98.81 230 ARG B C 1
ATOM 4395 O O . ARG B 1 230 ? -3.879 0.832 -10.75 1 98.81 230 ARG B O 1
ATOM 4402 N N . ILE B 1 231 ? -3.883 1.502 -8.516 1 98.38 231 ILE B N 1
ATOM 4403 C CA . ILE B 1 231 ? -3.439 0.202 -8.023 1 98.38 231 ILE B CA 1
ATOM 4404 C C . ILE B 1 231 ? -4.418 -0.313 -6.973 1 98.38 231 ILE B C 1
ATOM 4406 O O . ILE B 1 231 ? -5.004 0.473 -6.223 1 98.38 231 ILE B O 1
ATOM 4410 N N . GLY B 1 232 ? -4.684 -1.606 -6.977 1 97.62 232 GLY B N 1
ATOM 4411 C CA . GLY B 1 232 ? -5.504 -2.252 -5.969 1 97.62 232 GLY B CA 1
ATOM 4412 C C . GLY B 1 232 ? -4.703 -2.76 -4.781 1 97.62 232 GLY B C 1
ATOM 4413 O O . GLY B 1 232 ? -3.631 -2.234 -4.48 1 97.62 232 GLY B O 1
ATOM 4414 N N . ASP B 1 233 ? -5.227 -3.738 -4.129 1 98.38 233 ASP B N 1
ATOM 4415 C CA . ASP B 1 233 ? -4.609 -4.281 -2.922 1 98.38 233 ASP B CA 1
ATOM 4416 C C . ASP B 1 233 ? -3.434 -5.191 -3.268 1 98.38 233 ASP B C 1
ATOM 4418 O O . ASP B 1 233 ? -2.578 -5.461 -2.422 1 98.38 233 ASP B O 1
ATOM 4422 N N . SER B 1 234 ? -3.344 -5.664 -4.477 1 98.56 234 SER B N 1
ATOM 4423 C CA . SER B 1 234 ? -2.461 -6.758 -4.867 1 98.56 234 SER B CA 1
ATOM 4424 C C . SER B 1 234 ? -0.998 -6.402 -4.617 1 98.56 234 SER B C 1
ATOM 4426 O O . SER B 1 234 ? -0.233 -7.227 -4.113 1 98.56 234 SER B O 1
ATOM 4428 N N . PRO B 1 235 ? -0.561 -5.176 -4.93 1 98.88 235 PRO B N 1
ATOM 4429 C CA . PRO B 1 235 ? 0.851 -4.867 -4.684 1 98.88 235 PRO B CA 1
ATOM 4430 C C . PRO B 1 235 ? 1.1 -4.301 -3.291 1 98.88 235 PRO B C 1
ATOM 4432 O O . PRO B 1 235 ? 2.207 -3.846 -2.994 1 98.88 235 PRO B O 1
ATOM 4435 N N . ILE B 1 236 ? 0.136 -4.246 -2.428 1 98.94 236 ILE B N 1
ATOM 4436 C CA . ILE B 1 236 ? 0.228 -3.611 -1.117 1 98.94 236 ILE B CA 1
ATOM 4437 C C . ILE B 1 236 ? 0.449 -4.676 -0.043 1 98.94 236 ILE B C 1
ATOM 4439 O O . ILE B 1 236 ? -0.388 -5.559 0.144 1 98.94 236 ILE B O 1
ATOM 4443 N N . PRO B 1 237 ? 1.585 -4.555 0.7 1 98.88 237 PRO B N 1
ATOM 4444 C CA . PRO B 1 237 ? 1.788 -5.52 1.783 1 98.88 237 PRO B CA 1
ATOM 4445 C C . PRO B 1 237 ? 0.687 -5.465 2.84 1 98.88 237 PRO B C 1
ATOM 4447 O O . PRO B 1 237 ? 0.276 -4.375 3.248 1 98.88 237 PRO B O 1
ATOM 4450 N N . GLY B 1 238 ? 0.213 -6.617 3.242 1 98.88 238 GLY B N 1
ATOM 4451 C CA . GLY B 1 238 ? -0.828 -6.676 4.258 1 98.88 238 GLY B CA 1
ATOM 4452 C C . GLY B 1 238 ? -2.229 -6.625 3.676 1 98.88 238 GLY B C 1
ATOM 4453 O O . GLY B 1 238 ? -3.197 -6.984 4.352 1 98.88 238 GLY B O 1
ATOM 4454 N N . ALA B 1 239 ? -2.34 -6.168 2.432 1 98.81 239 ALA B N 1
ATOM 4455 C CA . ALA B 1 239 ? -3.641 -6.117 1.768 1 98.81 239 ALA B CA 1
ATOM 4456 C C . ALA B 1 239 ? -3.809 -7.289 0.804 1 98.81 239 ALA B C 1
ATOM 4458 O O . ALA B 1 239 ? -4.523 -8.25 1.103 1 98.81 239 ALA B O 1
ATOM 4459 N N . GLY B 1 240 ? -2.99 -7.363 -0.221 1 98.75 240 GLY B N 1
ATOM 4460 C CA . GLY B 1 240 ? -3.074 -8.453 -1.181 1 98.75 240 GLY B CA 1
ATOM 4461 C C . GLY B 1 240 ? -2.506 -9.758 -0.653 1 98.75 240 GLY B C 1
ATOM 4462 O O . GLY B 1 240 ? -3.092 -10.82 -0.858 1 98.75 240 GLY B O 1
ATOM 4463 N N . ALA B 1 241 ? -1.397 -9.648 0.007 1 98.94 241 ALA B N 1
ATOM 4464 C CA . ALA B 1 241 ? -0.717 -10.82 0.547 1 98.94 241 ALA B CA 1
ATOM 4465 C C . ALA B 1 241 ? 0.114 -10.461 1.773 1 98.94 241 ALA B C 1
ATOM 4467 O O . ALA B 1 241 ? 0.518 -9.305 1.938 1 98.94 241 ALA B O 1
ATOM 4468 N N . TYR B 1 242 ? 0.331 -11.375 2.602 1 98.94 242 TYR B N 1
ATOM 4469 C CA . TYR B 1 242 ? 1.209 -11.219 3.758 1 98.94 242 TYR B CA 1
ATOM 4470 C C . TYR B 1 242 ? 1.709 -12.57 4.246 1 98.94 242 TYR B C 1
ATOM 4472 O O . TYR B 1 242 ? 0.997 -13.578 4.156 1 98.94 242 TYR B O 1
ATOM 4480 N N . ALA B 1 243 ? 2.896 -12.594 4.719 1 98.88 243 ALA B N 1
ATOM 4481 C CA . ALA B 1 243 ? 3.457 -13.805 5.309 1 98.88 243 ALA B CA 1
ATOM 4482 C C . ALA B 1 243 ? 4.285 -13.477 6.547 1 98.88 243 ALA B C 1
ATOM 4484 O O . ALA B 1 243 ? 5.004 -12.469 6.574 1 98.88 243 ALA B O 1
ATOM 4485 N N . ASP B 1 244 ? 4.094 -14.148 7.555 1 98.5 244 ASP B N 1
ATOM 4486 C CA . ASP B 1 244 ? 4.914 -14.18 8.758 1 98.5 244 ASP B CA 1
ATOM 4487 C C . ASP B 1 244 ? 5.375 -15.602 9.07 1 98.5 244 ASP B C 1
ATOM 4489 O O . ASP B 1 244 ? 4.555 -16.484 9.352 1 98.5 244 ASP B O 1
ATOM 4493 N N . ASN B 1 245 ? 6.641 -15.789 9.102 1 97.81 245 ASN B N 1
ATOM 4494 C CA . ASN B 1 245 ? 7.211 -17.125 9.148 1 97.81 245 ASN B CA 1
ATOM 4495 C C . ASN B 1 245 ? 6.875 -17.828 10.461 1 97.81 245 ASN B C 1
ATOM 4497 O O . ASN B 1 245 ? 6.945 -19.062 10.547 1 97.81 245 ASN B O 1
ATOM 4501 N N . ASP B 1 246 ? 6.496 -17.109 11.477 1 97.44 246 ASP B N 1
ATOM 4502 C CA . ASP B 1 246 ? 6.176 -17.688 12.773 1 97.44 246 ASP B CA 1
ATOM 4503 C C . ASP B 1 246 ? 4.688 -18.016 12.883 1 97.44 246 ASP B C 1
ATOM 4505 O O . ASP B 1 246 ? 4.266 -18.734 13.789 1 97.44 246 ASP B O 1
ATOM 4509 N N . ILE B 1 247 ? 3.922 -17.531 11.922 1 98.38 247 ILE B N 1
ATOM 4510 C CA . ILE B 1 247 ? 2.475 -17.578 12.102 1 98.38 247 ILE B CA 1
ATOM 4511 C C . ILE B 1 247 ? 1.829 -18.266 10.906 1 98.38 247 ILE B C 1
ATOM 4513 O O . ILE B 1 247 ? 1.049 -19.203 11.07 1 98.38 247 ILE B O 1
ATOM 4517 N N . GLY B 1 248 ? 2.029 -17.672 9.695 1 98.62 248 GLY B N 1
ATOM 4518 C CA . GLY B 1 248 ? 1.356 -18.156 8.5 1 98.62 248 GLY B CA 1
ATOM 4519 C C . GLY B 1 248 ? 1.319 -17.125 7.383 1 98.62 248 GLY B C 1
ATOM 4520 O O . GLY B 1 248 ? 2.129 -16.203 7.359 1 98.62 248 GLY B O 1
ATOM 4521 N N . GLY B 1 249 ? 0.551 -17.406 6.375 1 98.88 249 GLY B N 1
ATOM 4522 C CA . GLY B 1 249 ? 0.355 -16.516 5.23 1 98.88 249 GLY B CA 1
ATOM 4523 C C . GLY B 1 249 ? -1.101 -16.375 4.828 1 98.88 249 GLY B C 1
ATOM 4524 O O . GLY B 1 249 ? -1.929 -17.234 5.176 1 98.88 249 GLY B O 1
ATOM 4525 N N . ALA B 1 250 ? -1.381 -15.32 4.176 1 99 250 ALA B N 1
ATOM 4526 C CA . ALA B 1 250 ? -2.719 -15.094 3.631 1 99 250 ALA B CA 1
ATOM 4527 C C . ALA B 1 250 ? -2.654 -14.289 2.338 1 99 250 ALA B C 1
ATOM 4529 O O . ALA B 1 250 ? -1.737 -13.484 2.143 1 99 250 ALA B O 1
ATOM 4530 N N . VAL B 1 251 ? -3.602 -14.508 1.473 1 98.94 251 VAL B N 1
ATOM 4531 C CA . VAL B 1 251 ? -3.773 -13.75 0.239 1 98.94 251 VAL B CA 1
ATOM 4532 C C . VAL B 1 251 ? -5.25 -13.406 0.046 1 98.94 251 VAL B C 1
ATOM 4534 O O . VAL B 1 251 ? -6.129 -14.148 0.477 1 98.94 251 VAL B O 1
ATOM 4537 N N . SER B 1 252 ? -5.445 -12.289 -0.57 1 98.56 252 SER B N 1
ATOM 4538 C CA . SER B 1 252 ? -6.793 -11.766 -0.77 1 98.56 252 SER B CA 1
ATOM 4539 C C . SER B 1 252 ? -7.102 -11.586 -2.252 1 98.56 252 SER B C 1
ATOM 4541 O O . SER B 1 252 ? -6.199 -11.328 -3.053 1 98.56 252 SER B O 1
ATOM 4543 N N . THR B 1 253 ? -8.359 -11.742 -2.637 1 98.31 253 THR B N 1
ATOM 4544 C CA . THR B 1 253 ? -8.852 -11.492 -3.988 1 98.31 253 THR B CA 1
ATOM 4545 C C . THR B 1 253 ? -10.258 -10.891 -3.951 1 98.31 253 THR B C 1
ATOM 4547 O O . THR B 1 253 ? -11.039 -11.188 -3.045 1 98.31 253 THR B O 1
ATOM 4550 N N . GLY B 1 254 ? -10.562 -9.961 -4.812 1 96.88 254 GLY B N 1
ATOM 4551 C CA . GLY B 1 254 ? -11.859 -9.305 -4.859 1 96.88 254 GLY B CA 1
ATOM 4552 C C . GLY B 1 254 ? -11.766 -7.805 -5.055 1 96.88 254 GLY B C 1
ATOM 4553 O O . GLY B 1 254 ? -10.953 -7.324 -5.855 1 96.88 254 GLY B O 1
ATOM 4554 N N . ASP B 1 255 ? -12.695 -7.07 -4.387 1 96.06 255 ASP B N 1
ATOM 4555 C CA . ASP B 1 255 ? -12.672 -5.609 -4.43 1 96.06 255 ASP B CA 1
ATOM 4556 C C . ASP B 1 255 ? -11.469 -5.059 -3.676 1 96.06 255 ASP B C 1
ATOM 4558 O O . ASP B 1 255 ? -11.57 -4.719 -2.494 1 96.06 255 ASP B O 1
ATOM 4562 N N . GLY B 1 256 ? -10.43 -4.879 -4.438 1 97.25 256 GLY B N 1
ATOM 4563 C CA . GLY B 1 256 ? -9.156 -4.512 -3.834 1 97.25 256 GLY B CA 1
ATOM 4564 C C . GLY B 1 256 ? -9.188 -3.145 -3.174 1 97.25 256 GLY B C 1
ATOM 4565 O O . GLY B 1 256 ? -8.43 -2.889 -2.234 1 97.25 256 GLY B O 1
ATOM 4566 N N . ASP B 1 257 ? -10.055 -2.229 -3.684 1 97.31 257 ASP B N 1
ATOM 4567 C CA . ASP B 1 257 ? -10.164 -0.898 -3.092 1 97.31 257 ASP B CA 1
ATOM 4568 C C . ASP B 1 257 ? -10.734 -0.97 -1.678 1 97.31 257 ASP B C 1
ATOM 4570 O O . ASP B 1 257 ? -10.297 -0.24 -0.787 1 97.31 257 ASP B O 1
ATOM 4574 N N . ILE B 1 258 ? -11.664 -1.868 -1.482 1 97.31 258 ILE B N 1
ATOM 4575 C CA . ILE B 1 258 ? -12.281 -2.027 -0.168 1 97.31 258 ILE B CA 1
ATOM 4576 C C . ILE B 1 258 ? -11.359 -2.852 0.732 1 97.31 258 ILE B C 1
ATOM 4578 O O . ILE B 1 258 ? -11.102 -2.475 1.879 1 97.31 258 ILE B O 1
ATOM 4582 N N . MET B 1 259 ? -10.852 -3.912 0.227 1 97.81 259 MET B N 1
ATOM 4583 C CA . MET B 1 259 ? -10.109 -4.867 1.044 1 97.81 259 MET B CA 1
ATOM 4584 C C . MET B 1 259 ? -8.82 -4.246 1.579 1 97.81 259 MET B C 1
ATOM 4586 O O . MET B 1 259 ? -8.406 -4.535 2.705 1 97.81 259 MET B O 1
ATOM 4590 N N . MET B 1 260 ? -8.18 -3.348 0.784 1 98.62 260 MET B N 1
ATOM 4591 C CA . MET B 1 260 ? -6.922 -2.77 1.251 1 98.62 260 MET B CA 1
ATOM 4592 C C . MET B 1 260 ? -7.156 -1.854 2.447 1 98.62 260 MET B C 1
ATOM 4594 O O . MET B 1 260 ? -6.273 -1.692 3.295 1 98.62 260 MET B O 1
ATOM 4598 N N . ARG B 1 261 ? -8.352 -1.292 2.598 1 98.75 261 ARG B N 1
ATOM 4599 C CA . ARG B 1 261 ? -8.68 -0.401 3.707 1 98.75 261 ARG B CA 1
ATOM 4600 C C . ARG B 1 261 ? -8.68 -1.156 5.031 1 98.75 261 ARG B C 1
ATOM 4602 O O . ARG B 1 261 ? -8.633 -0.545 6.102 1 98.75 261 ARG B O 1
ATOM 4609 N N . PHE B 1 262 ? -8.727 -2.514 4.918 1 98.69 262 PHE B N 1
ATOM 4610 C CA . PHE B 1 262 ? -8.789 -3.344 6.113 1 98.69 262 PHE B CA 1
ATOM 4611 C C . PHE B 1 262 ? -7.512 -4.16 6.273 1 98.69 262 PHE B C 1
ATOM 4613 O O . PHE B 1 262 ? -7.398 -4.973 7.195 1 98.69 262 PHE B O 1
ATOM 4620 N N . VAL B 1 263 ? -6.578 -3.949 5.383 1 98.81 263 VAL B N 1
ATOM 4621 C CA . VAL B 1 263 ? -5.34 -4.719 5.398 1 98.81 263 VAL B CA 1
ATOM 4622 C C . VAL B 1 263 ? -5.656 -6.199 5.594 1 98.81 263 VAL B C 1
ATOM 4624 O O . VAL B 1 263 ? -5.141 -6.836 6.516 1 98.81 263 VAL B O 1
ATOM 4627 N N . SER B 1 264 ? -6.418 -6.758 4.734 1 98.88 264 SER B N 1
ATOM 4628 C CA . SER B 1 264 ? -7.141 -8.016 4.914 1 98.88 264 SER B CA 1
ATOM 4629 C C . SER B 1 264 ? -6.18 -9.172 5.172 1 98.88 264 SER B C 1
ATOM 4631 O O . SER B 1 264 ? -6.391 -9.961 6.094 1 98.88 264 SER B O 1
ATOM 4633 N N . SER B 1 265 ? -5.102 -9.289 4.434 1 98.94 265 SER B N 1
ATOM 4634 C CA . SER B 1 265 ? -4.188 -10.414 4.586 1 98.94 265 SER B CA 1
ATOM 4635 C C . SER B 1 265 ? -3.426 -10.328 5.906 1 98.94 265 SER B C 1
ATOM 4637 O O . SER B 1 265 ? -3.256 -11.344 6.594 1 98.94 265 SER B O 1
ATOM 4639 N N . TYR B 1 266 ? -2.949 -9.133 6.277 1 98.94 266 TYR B N 1
ATOM 4640 C CA . TYR B 1 266 ? -2.26 -8.969 7.555 1 98.94 266 TYR B CA 1
ATOM 4641 C C . TYR B 1 266 ? -3.189 -9.281 8.719 1 98.94 266 TYR B C 1
ATOM 4643 O O . TYR B 1 266 ? -2.793 -9.945 9.68 1 98.94 266 TYR B O 1
ATOM 4651 N N . GLN B 1 267 ? -4.406 -8.695 8.664 1 98.88 267 GLN B N 1
ATOM 4652 C CA . GLN B 1 267 ? -5.391 -8.93 9.719 1 98.88 267 GLN B CA 1
ATOM 4653 C C . GLN B 1 267 ? -5.629 -10.422 9.922 1 98.88 267 GLN B C 1
ATOM 4655 O O . GLN B 1 267 ? -5.695 -10.898 11.055 1 98.88 267 GLN B O 1
ATOM 4660 N N . THR B 1 268 ? -5.766 -11.148 8.828 1 98.94 268 THR B N 1
ATOM 4661 C CA . THR B 1 268 ? -5.988 -12.586 8.883 1 98.94 268 THR B CA 1
ATOM 4662 C C . THR B 1 268 ? -4.801 -13.297 9.531 1 98.94 268 THR B C 1
ATOM 4664 O O . THR B 1 268 ? -4.98 -14.148 10.406 1 98.94 268 THR B O 1
ATOM 4667 N N . VAL B 1 269 ? -3.59 -12.938 9.141 1 98.94 269 VAL B N 1
ATOM 4668 C CA . VAL B 1 269 ? -2.391 -13.531 9.734 1 98.94 269 VAL B CA 1
ATOM 4669 C C . VAL B 1 269 ? -2.32 -13.188 11.219 1 98.94 269 VAL B C 1
ATOM 4671 O O . VAL B 1 269 ? -1.927 -14.016 12.039 1 98.94 269 VAL B O 1
ATOM 4674 N N . HIS B 1 270 ? -2.73 -11.953 11.523 1 98.5 270 HIS B N 1
ATOM 4675 C CA . HIS B 1 270 ? -2.705 -11.523 12.922 1 98.5 270 HIS B CA 1
ATOM 4676 C C . HIS B 1 270 ? -3.668 -12.352 13.766 1 98.5 270 HIS B C 1
ATOM 4678 O O . HIS B 1 270 ? -3.354 -12.703 14.906 1 98.5 270 HIS B O 1
ATOM 4684 N N . TYR B 1 271 ? -4.836 -12.641 13.242 1 98.69 271 TYR B N 1
ATOM 4685 C CA . TYR B 1 271 ? -5.781 -13.453 14 1 98.69 271 TYR B CA 1
ATOM 4686 C C . TYR B 1 271 ? -5.27 -14.883 14.164 1 98.69 271 TYR B C 1
ATOM 4688 O O . TYR B 1 271 ? -5.539 -15.531 15.18 1 98.69 271 TYR B O 1
ATOM 4696 N N . MET B 1 272 ? -4.496 -15.391 13.219 1 98.75 272 MET B N 1
ATOM 4697 C CA . MET B 1 272 ? -3.832 -16.672 13.43 1 98.75 272 MET B CA 1
ATOM 4698 C C . MET B 1 272 ? -2.781 -16.562 14.531 1 98.75 272 MET B C 1
ATOM 4700 O O . MET B 1 272 ? -2.576 -17.516 15.289 1 98.75 272 MET B O 1
ATOM 4704 N N . ARG B 1 273 ? -2.086 -15.406 14.594 1 97.75 273 ARG B N 1
ATOM 4705 C CA . ARG B 1 273 ? -1.153 -15.172 15.695 1 97.75 273 ARG B CA 1
ATOM 4706 C C . ARG B 1 273 ? -1.855 -15.289 17.047 1 97.75 273 ARG B C 1
ATOM 4708 O O . ARG B 1 273 ? -1.277 -15.797 18.016 1 97.75 273 ARG B O 1
ATOM 4715 N N . GLU B 1 274 ? -3.09 -14.914 17.047 1 97.12 274 GLU B N 1
ATOM 4716 C CA . GLU B 1 274 ? -3.881 -14.914 18.281 1 97.12 274 GLU B CA 1
ATOM 4717 C C . GLU B 1 274 ? -4.469 -16.297 18.547 1 97.12 274 GLU B C 1
ATOM 4719 O O . GLU B 1 274 ? -5.27 -16.469 19.469 1 97.12 274 GLU B O 1
ATOM 4724 N N . GLY B 1 275 ? -4.219 -17.219 17.703 1 97.5 275 GLY B N 1
ATOM 4725 C CA . GLY B 1 275 ? -4.598 -18.594 17.984 1 97.5 275 GLY B CA 1
ATOM 4726 C C . GLY B 1 275 ? -5.781 -19.062 17.156 1 97.5 275 GLY B C 1
ATOM 4727 O O . GLY B 1 275 ? -6.23 -20.203 17.297 1 97.5 275 GLY B O 1
ATOM 4728 N N . LYS B 1 276 ? -6.273 -18.234 16.281 1 98.62 276 LYS B N 1
ATOM 4729 C CA . LYS B 1 276 ? -7.387 -18.656 15.43 1 98.62 276 LYS B CA 1
ATOM 4730 C C . LYS B 1 276 ? -6.914 -19.594 14.328 1 98.62 276 LYS B C 1
ATOM 4732 O O . LYS B 1 276 ? -5.773 -19.5 13.867 1 98.62 276 LYS B O 1
ATOM 4737 N N . THR B 1 277 ? -7.766 -20.531 13.938 1 98.44 277 THR B N 1
ATOM 4738 C CA . THR B 1 277 ? -7.484 -21.359 12.758 1 98.44 277 THR B CA 1
ATOM 4739 C C . THR B 1 277 ? -7.52 -20.5 11.492 1 98.44 277 THR B C 1
ATOM 4741 O O . THR B 1 277 ? -8.102 -19.422 11.484 1 98.44 277 THR B O 1
ATOM 4744 N N . PRO B 1 278 ? -6.914 -20.953 10.469 1 98.69 278 PRO B N 1
ATOM 4745 C CA . PRO B 1 278 ? -6.941 -20.203 9.211 1 98.69 278 PRO B CA 1
ATOM 4746 C C . PRO B 1 278 ? -8.359 -19.859 8.758 1 98.69 278 PRO B C 1
ATOM 4748 O O . PRO B 1 278 ? -8.625 -18.719 8.359 1 98.69 278 PRO B O 1
ATOM 4751 N N . THR B 1 279 ? -9.297 -20.812 8.828 1 98.75 279 THR B N 1
ATOM 4752 C CA . THR B 1 279 ? -10.68 -20.562 8.438 1 98.75 279 THR B CA 1
ATOM 4753 C C . THR B 1 279 ? -11.312 -19.5 9.32 1 98.75 279 THR B C 1
ATOM 4755 O O . THR B 1 279 ? -11.93 -18.562 8.828 1 98.75 279 THR B O 1
ATOM 4758 N N . ALA B 1 280 ? -11.156 -19.641 10.602 1 98.88 280 ALA B N 1
ATOM 4759 C CA . ALA B 1 280 ? -11.734 -18.703 11.547 1 98.88 280 ALA B CA 1
ATOM 4760 C C . ALA B 1 280 ? -11.141 -17.297 11.352 1 98.88 280 ALA B C 1
ATOM 4762 O O . ALA B 1 280 ? -11.859 -16.297 11.406 1 98.88 280 ALA B O 1
ATOM 4763 N N . ALA B 1 281 ? -9.812 -17.25 11.188 1 98.94 281 ALA B N 1
ATOM 4764 C CA . ALA B 1 281 ? -9.133 -15.969 10.969 1 98.94 281 ALA B CA 1
ATOM 4765 C C . ALA B 1 281 ? -9.664 -15.266 9.719 1 98.94 281 ALA B C 1
ATOM 4767 O O . ALA B 1 281 ? -9.953 -14.07 9.75 1 98.94 281 ALA B O 1
ATOM 4768 N N . ALA B 1 282 ? -9.773 -16 8.648 1 98.94 282 ALA B N 1
ATOM 4769 C CA . ALA B 1 282 ? -10.289 -15.453 7.398 1 98.94 282 ALA B CA 1
ATOM 4770 C C . ALA B 1 282 ? -11.734 -14.977 7.566 1 98.94 282 ALA B C 1
ATOM 4772 O O . ALA B 1 282 ? -12.102 -13.922 7.047 1 98.94 282 ALA B O 1
ATOM 4773 N N . GLU B 1 283 ? -12.547 -15.727 8.305 1 98.88 283 GLU B N 1
ATOM 4774 C CA . GLU B 1 283 ? -13.945 -15.375 8.516 1 98.88 283 GLU B CA 1
ATOM 4775 C C . GLU B 1 283 ? -14.07 -14.086 9.32 1 98.88 283 GLU B C 1
ATOM 4777 O O . GLU B 1 283 ? -14.906 -13.234 9.008 1 98.88 283 GLU B O 1
ATOM 4782 N N . ILE B 1 284 ? -13.273 -13.992 10.344 1 98.81 284 ILE B N 1
ATOM 4783 C CA . ILE B 1 284 ? -13.297 -12.789 11.164 1 98.81 284 ILE B CA 1
ATOM 4784 C C . ILE B 1 284 ? -12.992 -11.57 10.289 1 98.81 284 ILE B C 1
ATOM 4786 O O . ILE B 1 284 ? -13.664 -10.539 10.391 1 98.81 284 ILE B O 1
ATOM 4790 N N . THR B 1 285 ? -11.992 -11.688 9.453 1 98.88 285 THR B N 1
ATOM 4791 C CA . THR B 1 285 ? -11.57 -10.586 8.594 1 98.88 285 THR B CA 1
ATOM 4792 C C . THR B 1 285 ? -12.672 -10.242 7.586 1 98.88 285 THR B C 1
ATOM 4794 O O . THR B 1 285 ? -13 -9.07 7.395 1 98.88 285 THR B O 1
ATOM 4797 N N . VAL B 1 286 ? -13.266 -11.25 6.957 1 98.88 286 VAL B N 1
ATOM 4798 C CA . VAL B 1 286 ? -14.312 -11.031 5.965 1 98.88 286 VAL B CA 1
ATOM 4799 C C . VAL B 1 286 ? -15.531 -10.391 6.625 1 98.88 286 VAL B C 1
ATOM 4801 O O . VAL B 1 286 ? -16.156 -9.492 6.055 1 98.88 286 VAL B O 1
ATOM 4804 N N . ARG B 1 287 ? -15.867 -10.766 7.805 1 98.75 287 ARG B N 1
ATOM 4805 C CA . ARG B 1 287 ? -17 -10.188 8.531 1 98.75 287 ARG B CA 1
ATOM 4806 C C . ARG B 1 287 ? -16.719 -8.742 8.922 1 98.75 287 ARG B C 1
ATOM 4808 O O . ARG B 1 287 ? -17.641 -7.91 8.914 1 98.75 287 ARG B O 1
ATOM 4815 N N . ALA B 1 288 ? -15.508 -8.523 9.305 1 98.12 288 ALA B N 1
ATOM 4816 C CA . ALA B 1 288 ? -15.148 -7.141 9.625 1 98.12 288 ALA B CA 1
ATOM 4817 C C . ALA B 1 288 ? -15.359 -6.227 8.414 1 98.12 288 ALA B C 1
ATOM 4819 O O . ALA B 1 288 ? -15.844 -5.102 8.555 1 98.12 288 ALA B O 1
ATOM 4820 N N . ILE B 1 289 ? -15.016 -6.656 7.254 1 98.38 289 ILE B N 1
ATOM 4821 C CA . ILE B 1 289 ? -15.164 -5.879 6.027 1 98.38 289 ILE B CA 1
ATOM 4822 C C . ILE B 1 289 ? -16.641 -5.73 5.691 1 98.38 289 ILE B C 1
ATOM 4824 O O . ILE B 1 289 ? -17.125 -4.625 5.406 1 98.38 289 ILE B O 1
ATOM 4828 N N . SER B 1 290 ? -17.406 -6.824 5.785 1 97.56 290 SER B N 1
ATOM 4829 C CA . SER B 1 290 ? -18.812 -6.824 5.359 1 97.56 290 SER B CA 1
ATOM 4830 C C . SER B 1 290 ? -19.672 -5.988 6.293 1 97.56 290 SER B C 1
ATOM 4832 O O . SER B 1 290 ? -20.734 -5.504 5.898 1 97.56 290 SER B O 1
ATOM 4834 N N . ARG B 1 291 ? -19.25 -5.832 7.52 1 96.75 291 ARG B N 1
ATOM 4835 C CA . ARG B 1 291 ? -19.969 -4.98 8.453 1 96.75 291 ARG B CA 1
ATOM 4836 C C . ARG B 1 291 ? -19.953 -3.525 7.992 1 96.75 291 ARG B C 1
ATOM 4838 O O . ARG B 1 291 ? -20.953 -2.812 8.148 1 96.75 291 ARG B O 1
ATOM 4845 N N . LYS B 1 292 ? -18.859 -3.09 7.445 1 96.38 292 LYS B N 1
ATOM 4846 C CA . LYS B 1 292 ? -18.734 -1.717 6.969 1 96.38 292 LYS B CA 1
ATOM 4847 C C . LYS B 1 292 ? -19.172 -1.598 5.512 1 96.38 292 LYS B C 1
ATOM 4849 O O . LYS B 1 292 ? -19.719 -0.565 5.102 1 96.38 292 LYS B O 1
ATOM 4854 N N . TYR B 1 293 ? -18.891 -2.654 4.754 1 96.31 293 TYR B N 1
ATOM 4855 C CA . TYR B 1 293 ? -19.234 -2.727 3.338 1 96.31 293 TYR B CA 1
ATOM 4856 C C . TYR B 1 293 ? -20.031 -3.994 3.033 1 96.31 293 TYR B C 1
ATOM 4858 O O . TYR B 1 293 ? -19.484 -4.961 2.506 1 96.31 293 TYR B O 1
ATOM 4866 N N . PRO B 1 294 ? -21.312 -3.969 3.221 1 96.19 294 PRO B N 1
ATOM 4867 C CA . PRO B 1 294 ? -22.125 -5.188 3.17 1 96.19 294 PRO B CA 1
ATOM 4868 C C . PRO B 1 294 ? -22.156 -5.809 1.776 1 96.19 294 PRO B C 1
ATOM 4870 O O . PRO B 1 294 ? -22.453 -7 1.637 1 96.19 294 PRO B O 1
ATOM 4873 N N . ASN B 1 295 ? -21.859 -5.027 0.771 1 93.25 295 ASN B N 1
ATOM 4874 C CA . ASN B 1 295 ? -21.984 -5.543 -0.587 1 93.25 295 ASN B CA 1
ATOM 4875 C C . ASN B 1 295 ? -20.625 -5.84 -1.207 1 93.25 295 ASN B C 1
ATOM 4877 O O . ASN B 1 295 ? -20.516 -6.043 -2.418 1 93.25 295 ASN B O 1
ATOM 4881 N N . PHE B 1 296 ? -19.531 -5.852 -0.369 1 93.38 296 PHE B N 1
ATOM 4882 C CA . PHE B 1 296 ? -18.234 -6.039 -0.988 1 93.38 296 PHE B CA 1
ATOM 4883 C C . PHE B 1 296 ? -18.078 -7.469 -1.492 1 93.38 296 PHE B C 1
ATOM 4885 O O . PHE B 1 296 ? -18.734 -8.383 -1.002 1 93.38 296 PHE B O 1
ATOM 4892 N N . PHE B 1 297 ? -17.328 -7.656 -2.473 1 95.56 297 PHE B N 1
ATOM 4893 C CA . PHE B 1 297 ? -16.969 -8.93 -3.088 1 95.56 297 PHE B CA 1
ATOM 4894 C C . PHE B 1 297 ? -15.508 -9.273 -2.814 1 95.56 297 PHE B C 1
ATOM 4896 O O . PHE B 1 297 ? -14.609 -8.477 -3.107 1 95.56 297 PHE B O 1
ATOM 4903 N N . GLY B 1 298 ? -15.312 -10.492 -2.191 1 97.38 298 GLY B N 1
ATOM 4904 C CA . GLY B 1 298 ? -13.922 -10.867 -2.002 1 97.38 298 GLY B CA 1
ATOM 4905 C C . GLY B 1 298 ? -13.758 -12.172 -1.242 1 97.38 298 GLY B C 1
ATOM 4906 O O . GLY B 1 298 ? -14.734 -12.742 -0.756 1 97.38 298 GLY B O 1
ATOM 4907 N N . ALA B 1 299 ? -12.578 -12.688 -1.261 1 98.69 299 ALA B N 1
ATOM 4908 C CA . ALA B 1 299 ? -12.211 -13.922 -0.569 1 98.69 299 ALA B CA 1
ATOM 4909 C C . ALA B 1 299 ? -10.789 -13.836 -0.017 1 98.69 299 ALA B C 1
ATOM 4911 O O . ALA B 1 299 ? -9.961 -13.07 -0.524 1 98.69 299 ALA B O 1
ATOM 4912 N N . ILE B 1 300 ? -10.555 -14.562 1.035 1 98.88 300 ILE B N 1
ATOM 4913 C CA . ILE B 1 300 ? -9.242 -14.68 1.662 1 98.88 300 ILE B CA 1
ATOM 4914 C C . ILE B 1 300 ? -8.891 -16.156 1.851 1 98.88 300 ILE B C 1
ATOM 4916 O O . ILE B 1 300 ? -9.711 -16.938 2.328 1 98.88 300 ILE B O 1
ATOM 4920 N N . VAL B 1 301 ? -7.719 -16.516 1.395 1 98.88 301 VAL B N 1
ATOM 4921 C CA . VAL B 1 301 ? -7.145 -17.828 1.657 1 98.88 301 VAL B CA 1
ATOM 4922 C C . VAL B 1 301 ? -5.988 -17.703 2.643 1 98.88 301 VAL B C 1
ATOM 4924 O O . VAL B 1 301 ? -5.148 -16.812 2.512 1 98.88 301 VAL B O 1
ATOM 4927 N N . ALA B 1 302 ? -5.945 -18.547 3.641 1 98.88 302 ALA B N 1
ATOM 4928 C CA . ALA B 1 302 ? -4.934 -18.453 4.691 1 98.88 302 ALA B CA 1
ATOM 4929 C C . ALA B 1 302 ? -4.352 -19.828 5.02 1 98.88 302 ALA B C 1
ATOM 4931 O O . ALA B 1 302 ? -5.023 -20.844 4.863 1 98.88 302 ALA B O 1
ATOM 4932 N N . VAL B 1 303 ? -3.143 -19.828 5.395 1 98.5 303 VAL B N 1
ATOM 4933 C CA . VAL B 1 303 ? -2.436 -21.016 5.832 1 98.5 303 VAL B CA 1
ATOM 4934 C C . VAL B 1 303 ? -1.631 -20.719 7.094 1 98.5 303 VAL B C 1
ATOM 4936 O O . VAL B 1 303 ? -1.037 -19.641 7.215 1 98.5 303 VAL B O 1
ATOM 4939 N N . ASN B 1 304 ? -1.645 -21.547 8.062 1 97.56 304 ASN B N 1
ATOM 4940 C CA . ASN B 1 304 ? -0.759 -21.344 9.203 1 97.56 304 ASN B CA 1
ATOM 4941 C C . ASN B 1 304 ? 0.578 -22.062 9.008 1 97.56 304 ASN B C 1
ATOM 4943 O O . ASN B 1 304 ? 0.783 -22.734 8.008 1 97.56 304 ASN B O 1
ATOM 4947 N N . LYS B 1 305 ? 1.438 -21.922 9.867 1 93.62 305 LYS B N 1
ATOM 4948 C CA . LYS B 1 305 ? 2.818 -22.375 9.742 1 93.62 305 LYS B CA 1
ATOM 4949 C C . LYS B 1 305 ? 2.891 -23.891 9.617 1 93.62 305 LYS B C 1
ATOM 4951 O O . LYS B 1 305 ? 3.838 -24.438 9.039 1 93.62 305 LYS B O 1
ATOM 4956 N N . ASN B 1 306 ? 1.876 -24.594 10.047 1 90.75 306 ASN B N 1
ATOM 4957 C CA . ASN B 1 306 ? 1.874 -26.047 10.055 1 90.75 306 ASN B CA 1
ATOM 4958 C C . ASN B 1 306 ? 1.217 -26.609 8.797 1 90.75 306 ASN B C 1
ATOM 4960 O O . ASN B 1 306 ? 1.089 -27.828 8.648 1 90.75 306 ASN B O 1
ATOM 4964 N N . GLY B 1 307 ? 0.713 -25.734 7.992 1 93.56 307 GLY B N 1
ATOM 4965 C CA . GLY B 1 307 ? 0.181 -26.188 6.719 1 93.56 307 GLY B CA 1
ATOM 4966 C C . GLY B 1 307 ? -1.326 -26.359 6.727 1 93.56 307 GLY B C 1
ATOM 4967 O O . GLY B 1 307 ? -1.911 -26.812 5.742 1 93.56 307 GLY B O 1
ATOM 4968 N N . HIS B 1 308 ? -1.928 -26.062 7.875 1 95.31 308 HIS B N 1
ATOM 4969 C CA . HIS B 1 308 ? -3.385 -26.016 7.875 1 95.31 308 HIS B CA 1
ATOM 4970 C C . HIS B 1 308 ? -3.9 -24.797 7.121 1 95.31 308 HIS B C 1
ATOM 4972 O O . HIS B 1 308 ? -3.354 -23.703 7.258 1 95.31 308 HIS B O 1
ATOM 4978 N N . PHE B 1 309 ? -4.871 -25.031 6.277 1 97.19 309 PHE B N 1
ATOM 4979 C CA . PHE B 1 309 ? -5.336 -23.922 5.457 1 97.19 309 PHE B CA 1
ATOM 4980 C C . PHE B 1 309 ? -6.844 -23.75 5.578 1 97.19 309 PHE B C 1
ATOM 4982 O O . PHE B 1 309 ? -7.535 -24.641 6.09 1 97.19 309 PHE B O 1
ATOM 4989 N N . GLY B 1 310 ? -7.328 -22.625 5.207 1 98.06 310 GLY B N 1
ATOM 4990 C CA . GLY B 1 310 ? -8.734 -22.25 5.18 1 98.06 310 GLY B CA 1
ATOM 4991 C C . GLY B 1 310 ? -9 -21 4.34 1 98.06 310 GLY B C 1
ATOM 4992 O O . GLY B 1 310 ? -8.07 -20.391 3.809 1 98.06 310 GLY B O 1
ATOM 4993 N N . ALA B 1 311 ? -10.281 -20.719 4.176 1 98.75 311 ALA B N 1
ATOM 4994 C CA . ALA B 1 311 ? -10.688 -19.562 3.377 1 98.75 311 ALA B CA 1
ATOM 4995 C C . ALA B 1 311 ? -12.047 -19.031 3.824 1 98.75 311 ALA B C 1
ATOM 4997 O O . ALA B 1 311 ? -12.781 -19.719 4.539 1 98.75 311 ALA B O 1
ATOM 4998 N N . ALA B 1 312 ? -12.336 -17.875 3.484 1 98.88 312 ALA B N 1
ATOM 4999 C CA . ALA B 1 312 ? -13.641 -17.25 3.639 1 98.88 312 ALA B CA 1
ATOM 5000 C C . ALA B 1 312 ? -13.922 -16.266 2.5 1 98.88 312 ALA B C 1
ATOM 5002 O O . ALA B 1 312 ? -12.992 -15.75 1.882 1 98.88 312 ALA B O 1
ATOM 5003 N N . CYS B 1 313 ? -15.188 -16.109 2.197 1 98.44 313 CYS B N 1
ATOM 5004 C CA . CYS B 1 313 ? -15.562 -15.25 1.075 1 98.44 313 CYS B CA 1
ATOM 5005 C C . CYS B 1 313 ? -16.875 -14.539 1.35 1 98.44 313 CYS B C 1
ATOM 5007 O O . CYS B 1 313 ? -17.578 -14.867 2.303 1 98.44 313 CYS B O 1
ATOM 5009 N N . HIS B 1 314 ? -17.141 -13.578 0.633 1 97.94 314 HIS B N 1
ATOM 5010 C CA . HIS B 1 314 ? -18.359 -12.781 0.696 1 97.94 314 HIS B CA 1
ATOM 5011 C C . HIS B 1 314 ? -18.734 -12.234 -0.679 1 97.94 314 HIS B C 1
ATOM 5013 O O . HIS B 1 314 ? -17.859 -11.977 -1.509 1 97.94 314 HIS B O 1
ATOM 5019 N N . GLY B 1 315 ? -20.047 -12.07 -0.928 1 95.69 315 GLY B N 1
ATOM 5020 C CA . GLY B 1 315 ? -20.516 -11.445 -2.15 1 95.69 315 GLY B CA 1
ATOM 5021 C C . GLY B 1 315 ? -20.688 -12.422 -3.297 1 95.69 315 GLY B C 1
ATOM 5022 O O . GLY B 1 315 ? -20.969 -12.023 -4.43 1 95.69 315 GLY B O 1
ATOM 5023 N N . MET B 1 316 ? -20.484 -13.695 -3.049 1 94.31 316 MET B N 1
ATOM 5024 C CA . MET B 1 316 ? -20.703 -14.789 -3.996 1 94.31 316 MET B CA 1
ATOM 5025 C C . MET B 1 316 ? -21.219 -16.031 -3.283 1 94.31 316 MET B C 1
ATOM 5027 O O . MET B 1 316 ? -21.156 -16.125 -2.057 1 94.31 316 MET B O 1
ATOM 5031 N N . ASP B 1 317 ? -21.719 -16.938 -4.082 1 95.44 317 ASP B N 1
ATOM 5032 C CA . ASP B 1 317 ? -22.281 -18.141 -3.475 1 95.44 317 ASP B CA 1
ATOM 5033 C C . ASP B 1 317 ? -21.188 -19.062 -2.934 1 95.44 317 ASP B C 1
ATOM 5035 O O . ASP B 1 317 ? -21.281 -19.562 -1.812 1 95.44 317 ASP B O 1
ATOM 5039 N N . SER B 1 318 ? -20.172 -19.219 -3.789 1 97.06 318 SER B N 1
ATOM 5040 C CA . SER B 1 318 ? -19.062 -20.078 -3.412 1 97.06 318 SER B CA 1
ATOM 5041 C C . SER B 1 318 ? -17.734 -19.547 -3.953 1 97.06 318 SER B C 1
ATOM 5043 O O . SER B 1 318 ? -17.719 -18.719 -4.863 1 97.06 318 SER B O 1
ATOM 5045 N N . PHE B 1 319 ? -16.75 -19.938 -3.354 1 97.19 319 PHE B N 1
ATOM 5046 C CA . PHE B 1 319 ? -15.383 -19.594 -3.74 1 97.19 319 PHE B CA 1
ATOM 5047 C C . PHE B 1 319 ? -14.523 -20.859 -3.811 1 97.19 319 PHE B C 1
ATOM 5049 O O . PHE B 1 319 ? -14.633 -21.734 -2.961 1 97.19 319 PHE B O 1
ATOM 5056 N N . THR B 1 320 ? -13.711 -20.938 -4.875 1 97.62 320 THR B N 1
ATOM 5057 C CA . THR B 1 320 ? -12.82 -22.078 -5.02 1 97.62 320 THR B CA 1
ATOM 5058 C C . THR B 1 320 ? -11.359 -21.641 -4.902 1 97.62 320 THR B C 1
ATOM 5060 O O . THR B 1 320 ? -11.016 -20.516 -5.262 1 97.62 320 THR B O 1
ATOM 5063 N N . PHE B 1 321 ? -10.562 -22.438 -4.41 1 97.75 321 PHE B N 1
ATOM 5064 C CA . PHE B 1 321 ? -9.117 -22.266 -4.395 1 97.75 321 PHE B CA 1
ATOM 5065 C C . PHE B 1 321 ? -8.406 -23.609 -4.641 1 97.75 321 PHE B C 1
ATOM 5067 O O . PHE B 1 321 ? -9.031 -24.656 -4.559 1 97.75 321 PHE B O 1
ATOM 5074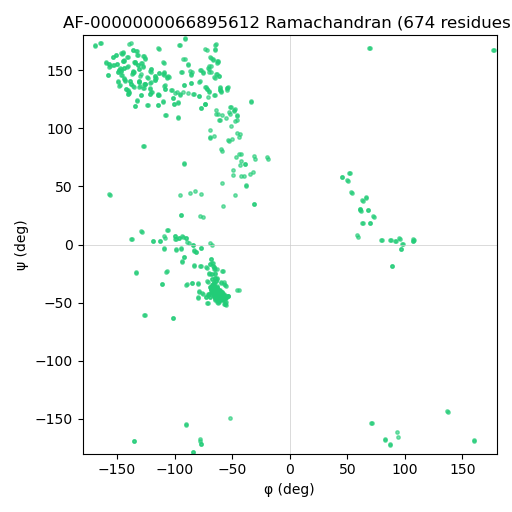 N N . CYS B 1 322 ? -7.102 -23.5 -5.043 1 97.38 322 CYS B N 1
ATOM 5075 C CA . CYS B 1 322 ? -6.305 -24.656 -5.414 1 97.38 322 CYS B CA 1
ATOM 5076 C C . CYS B 1 322 ? -5.234 -24.938 -4.371 1 97.38 322 CYS B C 1
ATOM 5078 O O . CYS B 1 322 ? -4.688 -24.016 -3.768 1 97.38 322 CYS B O 1
ATOM 5080 N N . THR B 1 323 ? -4.984 -26.234 -4.234 1 97.5 323 THR B N 1
ATOM 5081 C CA . THR B 1 323 ? -3.877 -26.609 -3.359 1 97.5 323 THR B CA 1
ATOM 5082 C C . THR B 1 323 ? -3.168 -27.844 -3.887 1 97.5 323 THR B C 1
ATOM 5084 O O . THR B 1 323 ? -3.76 -28.641 -4.621 1 97.5 323 THR B O 1
ATOM 5087 N N . GLN B 1 324 ? -1.942 -27.891 -3.695 1 97.38 324 GLN B N 1
ATOM 5088 C CA . GLN B 1 324 ? -1.149 -29.094 -3.955 1 97.38 324 GLN B CA 1
ATOM 5089 C C . GLN B 1 324 ? -0.083 -29.297 -2.883 1 97.38 324 GLN B C 1
ATOM 5091 O O . GLN B 1 324 ? 0.542 -28.328 -2.436 1 97.38 324 GLN B O 1
ATOM 5096 N N . ASN B 1 325 ? -0.014 -30.422 -2.346 1 94.25 325 ASN B N 1
ATOM 5097 C CA . ASN B 1 325 ? 1.05 -30.891 -1.462 1 94.25 325 ASN B CA 1
ATOM 5098 C C . ASN B 1 325 ? 1.507 -32.312 -1.827 1 94.25 325 ASN B C 1
ATOM 5100 O O . ASN B 1 325 ? 1.175 -32.812 -2.9 1 94.25 325 ASN B O 1
ATOM 5104 N N . LEU B 1 326 ? 2.324 -32.938 -0.959 1 89.31 326 LEU B N 1
ATOM 5105 C CA . LEU B 1 326 ? 2.895 -34.25 -1.294 1 89.31 326 LEU B CA 1
ATOM 5106 C C . LEU B 1 326 ? 1.832 -35.312 -1.231 1 89.31 326 LEU B C 1
ATOM 5108 O O . LEU B 1 326 ? 1.987 -36.375 -1.842 1 89.31 326 LEU B O 1
ATOM 5112 N N . ASN B 1 327 ? 0.776 -35 -0.537 1 87 327 ASN B N 1
ATOM 5113 C CA . ASN B 1 327 ? -0.271 -36 -0.361 1 87 327 ASN B CA 1
ATOM 5114 C C . ASN B 1 327 ? -1.214 -36.031 -1.56 1 87 327 ASN B C 1
ATOM 5116 O O . ASN B 1 327 ? -1.967 -37 -1.729 1 87 327 ASN B O 1
ATOM 5120 N N . PHE B 1 328 ? -1.208 -35.031 -2.303 1 87.69 328 PHE B N 1
ATOM 5121 C CA . PHE B 1 328 ? -2.078 -34.969 -3.471 1 87.69 328 PHE B CA 1
ATOM 5122 C C . PHE B 1 328 ? -1.302 -35.281 -4.746 1 87.69 328 PHE B C 1
ATOM 5124 O O . PHE B 1 328 ? -0.27 -34.656 -5.016 1 87.69 328 PHE B O 1
ATOM 5131 N N . LYS B 1 329 ? -1.769 -36.219 -5.492 1 87.5 329 LYS B N 1
ATOM 5132 C CA . LYS B 1 329 ? -1.119 -36.562 -6.75 1 87.5 329 LYS B CA 1
ATOM 5133 C C . LYS B 1 329 ? -1.212 -35.406 -7.758 1 87.5 329 LYS B C 1
ATOM 5135 O O . LYS B 1 329 ? -0.374 -35.312 -8.656 1 87.5 329 LYS B O 1
ATOM 5140 N N . LYS B 1 330 ? -2.26 -34.719 -7.684 1 94.88 330 LYS B N 1
ATOM 5141 C CA . LYS B 1 330 ? -2.488 -33.562 -8.555 1 94.88 330 LYS B CA 1
ATOM 5142 C C . LYS B 1 330 ? -3.09 -32.375 -7.781 1 94.88 330 LYS B C 1
ATOM 5144 O O . LYS B 1 330 ? -3.363 -32.5 -6.582 1 94.88 330 LYS B O 1
ATOM 5149 N N . VAL B 1 331 ? -3.186 -31.281 -8.453 1 98 331 VAL B N 1
ATOM 5150 C CA . VAL B 1 331 ? -3.781 -30.094 -7.832 1 98 331 VAL B CA 1
ATOM 5151 C C . VAL B 1 331 ? -5.219 -30.406 -7.414 1 98 331 VAL B C 1
ATOM 5153 O O . VAL B 1 331 ? -5.984 -30.984 -8.188 1 98 331 VAL B O 1
ATOM 5156 N N . LYS B 1 332 ? -5.57 -30.078 -6.23 1 97.56 332 LYS B N 1
ATOM 5157 C CA . LYS B 1 332 ? -6.934 -30.219 -5.727 1 97.56 332 LYS B CA 1
ATOM 5158 C C . LYS B 1 332 ? -7.645 -28.859 -5.703 1 97.56 332 LYS B C 1
ATOM 5160 O O . LYS B 1 332 ? -7.062 -27.859 -5.285 1 97.56 332 LYS B O 1
ATOM 5165 N N . VAL B 1 333 ? -8.836 -28.875 -6.203 1 98 333 VAL B N 1
ATOM 5166 C CA . VAL B 1 333 ? -9.672 -27.688 -6.133 1 98 333 VAL B CA 1
ATOM 5167 C C . VAL B 1 333 ? -10.617 -27.781 -4.941 1 98 333 VAL B C 1
ATOM 5169 O O . VAL B 1 333 ? -11.383 -28.75 -4.828 1 98 333 VAL B O 1
ATOM 5172 N N . MET B 1 334 ? -10.547 -26.859 -4.09 1 97.12 334 MET B N 1
ATOM 5173 C CA . MET B 1 334 ? -11.398 -26.781 -2.906 1 97.12 334 MET B CA 1
ATOM 5174 C C . MET B 1 334 ? -12.477 -25.719 -3.076 1 97.12 334 MET B C 1
ATOM 5176 O O . MET B 1 334 ? -12.242 -24.688 -3.707 1 97.12 334 MET B O 1
ATOM 5180 N N . SER B 1 335 ? -13.664 -26 -2.535 1 97.5 335 SER B N 1
ATOM 5181 C CA . SER B 1 335 ? -14.773 -25.062 -2.615 1 97.5 335 SER B CA 1
ATOM 5182 C C . SER B 1 335 ? -15.336 -24.75 -1.233 1 97.5 335 SER B C 1
ATOM 5184 O O . SER B 1 335 ? -15.461 -25.641 -0.392 1 97.5 335 SER B O 1
ATOM 5186 N N . ILE B 1 336 ? -15.633 -23.516 -0.985 1 97.69 336 ILE B N 1
ATOM 5187 C CA . ILE B 1 336 ? -16.266 -23.125 0.27 1 97.69 336 ILE B CA 1
ATOM 5188 C C . ILE B 1 336 ? -17.516 -22.297 -0.019 1 97.69 336 ILE B C 1
ATOM 5190 O O . ILE B 1 336 ? -17.578 -21.609 -1.047 1 97.69 336 ILE B O 1
ATOM 5194 N N . THR B 1 337 ? -18.484 -22.328 0.892 1 97.94 337 THR B N 1
ATOM 5195 C CA . THR B 1 337 ? -19.656 -21.453 0.832 1 97.94 337 THR B CA 1
ATOM 5196 C C . THR B 1 337 ? -19.375 -20.109 1.484 1 97.94 337 THR B C 1
ATOM 5198 O O . THR B 1 337 ? -18.75 -20.047 2.551 1 97.94 337 THR B O 1
ATOM 5201 N N . CYS B 1 338 ? -19.844 -19.078 0.871 1 97.56 338 CYS B N 1
ATOM 5202 C CA . CYS B 1 338 ? -19.484 -17.75 1.335 1 97.56 338 CYS B CA 1
ATOM 5203 C C . CYS B 1 338 ? -20.453 -17.266 2.41 1 97.56 338 CYS B C 1
ATOM 5205 O O . CYS B 1 338 ? -21.594 -17.719 2.467 1 97.56 338 CYS B O 1
ATOM 5207 N N . ILE B 1 339 ? -20.016 -16.422 3.188 1 96.12 339 ILE B N 1
ATOM 5208 C CA . ILE B 1 339 ? -20.797 -15.891 4.305 1 96.12 339 ILE B CA 1
ATOM 5209 C C . ILE B 1 339 ? -21.391 -14.539 3.92 1 96.12 339 ILE B C 1
ATOM 5211 O O . ILE B 1 339 ? -20.828 -13.828 3.076 1 96.12 339 ILE B O 1
#

Solvent-accessible surface area (backbone atoms only — not comparable to full-atom values): 31518 Å² total; per-residue (Å²): 132,89,74,75,77,82,74,72,77,74,71,69,72,66,67,70,80,66,64,46,54,32,29,31,37,29,46,42,50,52,69,48,41,36,49,14,46,45,48,16,43,54,40,26,71,72,65,68,33,36,65,60,11,48,36,48,14,48,34,43,21,21,74,63,22,28,92,43,23,14,22,46,32,11,29,17,18,71,85,44,51,35,33,28,27,2,20,38,30,36,12,72,81,61,47,39,9,12,24,30,32,26,40,34,44,62,54,39,32,52,45,4,46,43,35,39,59,37,28,71,49,35,32,27,27,19,68,39,29,33,50,51,32,42,45,62,68,45,66,78,40,79,28,74,36,73,65,15,50,52,52,37,52,51,28,53,75,53,30,33,52,79,48,45,57,34,43,36,34,53,52,39,89,65,32,56,73,80,52,33,68,43,77,74,88,63,62,58,80,74,72,76,67,80,73,46,77,89,40,26,44,33,46,15,38,36,27,30,27,81,84,44,40,31,24,16,22,19,31,20,12,47,46,54,38,29,60,61,31,49,45,56,13,39,40,34,62,21,14,9,15,24,36,38,39,89,36,19,27,15,21,32,33,31,46,28,50,64,42,25,70,60,23,41,9,36,50,22,34,49,35,33,63,72,67,38,51,29,34,58,13,22,38,53,43,51,49,58,48,34,72,79,38,71,79,50,31,35,36,32,44,25,30,34,49,65,47,52,62,28,51,29,34,26,71,50,73,60,49,39,26,25,36,38,33,84,87,40,95,52,69,42,72,45,76,45,72,34,99,142,83,79,80,77,78,77,71,76,74,72,69,72,68,67,70,80,65,65,47,53,33,30,31,38,29,47,40,50,52,70,48,41,38,51,13,46,46,47,14,42,52,40,26,74,74,66,66,33,35,66,60,10,49,38,49,14,47,35,43,22,20,74,64,23,29,92,43,23,14,25,48,33,11,29,17,19,72,86,44,51,34,34,29,26,2,20,38,29,36,12,73,80,60,47,39,8,12,25,30,32,26,41,34,46,62,55,39,33,53,45,4,46,43,36,37,59,38,28,71,50,36,33,26,27,19,68,40,30,32,51,51,33,42,45,62,67,46,67,78,42,80,30,76,36,72,63,17,51,50,53,37,50,52,27,53,75,53,29,32,53,77,48,45,57,32,41,34,34,54,52,39,90,65,33,55,72,80,53,32,66,42,76,76,88,61,61,58,81,75,74,76,68,79,73,46,77,86,39,27,42,33,46,15,38,38,27,29,26,81,84,43,40,31,24,15,21,19,32,18,13,47,49,55,38,28,60,61,32,49,45,55,14,39,39,35,62,20,14,8,16,24,37,38,40,88,38,18,28,15,20,33,32,32,46,28,52,63,42,25,70,60,23,41,9,36,49,22,34,49,34,32,64,74,67,38,49,30,35,57,14,23,38,54,44,51,49,58,49,34,72,80,38,74,79,49,32,34,38,31,43,24,30,34,47,64,47,50,64,28,52,26,33,26,72,49,73,59,50,39,26,26,34,37,34,83,87,40,94,53,68,41,71,44,76,47,75,33,98

Radius of gyration: 25.46 Å; Cα contacts (8 Å, |Δi|>4): 1976; chains: 2; bounding box: 57×94×104 Å

pLDDT: mean 91.59, std 17.41, range [24.42, 99.0]